Protein 1Y0G (pdb70)

Organism: Escherichia coli (strain K12) (NCBI:txid83333)

InterPro domains:
  IPR007372 Lipid/polyisoprenoid-binding, YceI-like [PF04264] (25-186)
  IPR007372 Lipid/polyisoprenoid-binding, YceI-like [SM00867] (24-188)
  IPR023480 Uncharacterised protein family UPF0312/YceI [MF_00780] (1-191)
  IPR036761 Lipid/polyisoprenoid-binding, YceI-like superfamily [G3DSA:2.40.128.110] (23-191)
  IPR036761 Lipid/polyisoprenoid-binding, YceI-like superfamily [SSF101874] (22-190)

Solvent-accessible surface area: 32054 Å² total; per-residue (Å²): 55,82,13,82,3,12,73,154,18,12,25,1,9,15,16,19,54,17,36,26,58,17,28,1,37,17,22,8,32,27,62,54,8,48,12,61,16,27,19,42,95,190,43,25,39,15,15,81,24,79,18,56,20,44,3,68,21,3,22,3,34,42,87,109,34,8,141,104,33,79,38,80,77,26,18,27,14,102,138,68,64,86,6,44,15,61,17,20,32,9,115,121,73,55,122,78,23,34,22,43,0,21,13,40,15,17,43,20,79,85,95,17,73,16,99,3,84,57,38,12,75,28,105,20,87,163,74,19,112,25,0,0,16,57,10,111,11,118,14,111,20,84,53,4,82,4,134,55,90,66,19,136,57,2,59,68,16,22,22,41,28,1,21,0,0,38,66,80,258,55,60,13,65,3,4,68,121,19,12,21,1,8,14,17,19,60,16,38,27,59,16,28,1,37,18,22,8,30,26,63,54,9,48,10,61,17,28,17,49,97,188,75,28,80,39,14,130,24,78,20,57,20,44,3,67,22,3,23,2,34,42,72,96,34,7,127,102,33,72,40,82,80,27,18,26,14,103,140,66,62,85,6,45,16,63,19,91,62,15,120,107,77,54,118,58,21,30,22,40,0,53,13,41,15,17,43,20,78,88,94,16,82,17,80,2,89,58,39,12,76,28,105,17,87,166,72,20,111,24,0,0,17,56,12,110,14,117,14,104,21,75,60,4,81,5,128,54,86,66,19,136,55,1,53,74,17,21,22,42,29,1,22,0,0,34,67,76,247,57,81,11,66,2,5,66,123,19,12,22,1,9,14,16,19,56,18,36,26,62,16,25,1,36,17,24,7,29,27,63,54,8,50,11,62,16,28,18,49,95,190,80,26,82,39,14,132,27,49,22,20,21,46,3,71,21,3,21,3,35,49,88,100,37,8,126,85,35,76,39,82,74,18,17,25,13,102,81,35,38,46,6,14,16,60,17,90,62,14,116,103,66,56,113,52,20,35,21,43,0,52,13,22,16,18,41,21,66,86,95,17,81,17,93,4,86,60,36,14,78,26,105,19,89,164,68,22,104,25,0,0,16,52,12,109,13,116,14,93,20,75,59,4,83,5,132,53,84,64,20,135,58,1,44,78,15,19,21,41,26,1,22,0,0,33,68,76,260,58,82,11,108,4,4,71,138,19,12,21,1,9,13,16,19,54,18,36,27,59,15,25,1,36,17,21,7,30,25,62,53,7,66,12,61,15,26,17,49,95,188,77,26,81,38,14,137,24,78,20,56,20,42,3,66,22,3,24,2,36,44,87,127,33,7,151,94,35,79,38,82,71,20,18,25,14,102,142,67,63,90,5,47,16,57,18,91,61,14,117,104,72,57,119,58,20,37,22,42,0,52,13,37,16,19,43,21,78,86,95,15,83,18,84,4,88,55,40,12,79,28,103,19,86,165,68,20,110,23,0,0,15,55,11,112,12,116,14,90,20,71,58,4,81,4,129,55,85,66,20,134,58,2,45,76,15,22,21,42,27,0,21,0,0,34,65,57,261

Foldseek 3Di:
DKWWWPLVVDQKWWKKWFDFQVPDIQIKTQNDKTWMWDDDPVCQFPIWIKMKGQLLSMGRPDPVVSVVCCPPLHQVCVVPRMKIWTFDGWDDDDQWIWTWTWIQTLNDTDIWIKIKHWPDWAADPVGWTKTKMWIKTKDQRVNNVNPDDRDPRGRIMIITIMTMTTDDD/DKWWWPLVVPQKWWKKWFDFQVPDIQIKTQNDKTWMWDDDPVCQFVIWIKMKGQLLSIGRPDPVVSVVCCPPLHQVCVVPRIKIWIFDGWDDDDQWIWTWTWIQTLNDTDIWIKIKHWPDWAADPVGWTKTKMWIKTKAQRVNNPNPPDRDPRGRIMIITIMTMTTDDD/DKWWWPLVVDQKWWKKWFDFQVPDIQIKTQNDKTWMWDDDPVCFFPIWIKMKGQLLSIGRPDVVVSVVCCPPLHQVCVVVRMKIWIFDGWDDDDQWIWTWTWIQGLRDTDIWIKIKHWPDWAADPVGWIKTKMWIKTKDQRVNNPNPDDRDPRGRMMIITIMTMTTDDD/DKWWWPLVVDQKWWKKWFDFQVPDIQIKTQNDKTWMWDDDPVCQFPIWIKMKGQLLSIGRPDPVVSVVCCPPLHQVCVVPRMKIWIFDGWDDDDQWIWTWTWIQTLNDTDIWIKIKHWPDWADDPVGWTKTKMWIKTKDQRVNNPNPDDRDPRGRIMIITIMTMTTDDD

Radius of gyration: 34.66 Å; Cα contacts (8 Å, |Δi|>4): 1868; chains: 4; bounding box: 58×46×108 Å

Nearest PDB structures (foldseek):
  1y0g-assembly2_D  TM=1.006E+00  e=5.743E-34  Escherichia coli
  7bwl-assembly1_A  TM=9.936E-01  e=9.362E-30  Pseudomonas aeruginosa PAO1
  1wub-assembly1_A  TM=9.005E-01  e=1.549E-16  Thermus thermophilus
  3hpe-assembly1_B  TM=8.928E-01  e=5.604E-16  Helicobacter pylori
  5ixh-assembly1_A  TM=8.988E-01  e=2.525E-12  Burkholderia cenocepacia BC7

Sequence (676 aa):
ADYKIDKEGQHAFVNFRIQHLGYSWLYGTFKDFDGTFTFDEKNPAADKVNVTINTTSVDTNHAERDKHLRSADFLNTAKYPQATFTSTSVKKDGDELDITGDLTLNGVTKPVTLEAKLIGQGDDPWGGKRAGFEAEGKIKLKDFNIKTDLGPASQEVDLIISVEGVQQKADYKIDKEGQHAFVNFRIQHLGYSWLYGTFKDFDGTFTFDEKNPAADKVNVTINTTSVDTNHAERDKHLRSADFLNTAKYPQATFTSTSVKKDGDELDITGDLTLNGVTKPVTLEAKLIGQGDDPWGGKRAGFEAEGKIKLKDFNIKTDLGPASQEVDLIISVEGVQQKADYKIDKEGQHAFVNFRIQHLGYSWLYGTFKDFDGTFTFDEKNPAADKVNVTINTTSVDTNHAERDKHLRSADFLNTAKYPQATFTSTSVKKDGDELDITGDLTLNGVTKPVTLEAKLIGQGDDPWGGKRAGFEAEGKIKLKDFNIKTDLGPASQEVDLIISVEGVQQKADYKIDKEGQHAFVNFRIQHLGYSWLYGTFKDFDGTFTFDEKNPAADKVNVTINTTSVDTNHAERDKHLRSADFLNTAKYPQATFTSTSVKKDGDELDITGDLTLNGVTKPVTLEAKLIGQGDDPWGGKRAGFEAEGKIKLKDFNIKTDLGPASQEVDLIISVEGVQQK

Structure (mmCIF, N/CA/C/O backbone):
data_1Y0G
#
_entry.id   1Y0G
#
_cell.length_a   188.170
_cell.length_b   41.930
_cell.length_c   130.250
_cell.angle_alpha   90.00
_cell.angle_beta   126.33
_cell.angle_gamma   90.00
#
_symmetry.space_group_name_H-M   'C 1 2 1'
#
loop_
_entity.id
_entity.type
_entity.pdbx_description
1 polymer 'Protein yceI'
2 non-polymer 2-[(2E,6E,10E,14E,18E,22E,26E)-3,7,11,15,19,23,27,31-OCTAMETHYLDOTRIACONTA-2,6,10,14,18,22,26,30-OCTAENYL]PHENOL
3 water water
#
loop_
_atom_site.group_PDB
_atom_site.id
_atom_site.type_symbol
_atom_site.label_atom_id
_atom_site.label_alt_id
_atom_site.label_comp_id
_atom_site.label_asym_id
_atom_site.label_entity_id
_atom_site.label_seq_id
_atom_site.pdbx_PDB_ins_code
_atom_site.Cartn_x
_atom_site.Cartn_y
_atom_site.Cartn_z
_atom_site.occupancy
_atom_site.B_iso_or_equiv
_atom_site.auth_seq_id
_atom_site.auth_comp_id
_atom_site.auth_asym_id
_atom_site.auth_atom_id
_atom_site.pdbx_PDB_model_num
ATOM 1 N N . ALA A 1 23 ? -36.593 25.043 0.068 1.00 36.09 23 ALA A N 1
ATOM 2 C CA . ALA A 1 23 ? -36.634 26.423 0.643 1.00 34.63 23 ALA A CA 1
ATOM 3 C C . ALA A 1 23 ? -35.329 26.774 1.361 1.00 33.86 23 ALA A C 1
ATOM 4 O O . ALA A 1 23 ? -34.620 25.895 1.847 1.00 35.40 23 ALA A O 1
ATOM 6 N N . ASP A 1 24 ? -35.005 28.060 1.394 1.00 32.55 24 ASP A N 1
ATOM 7 C CA . ASP A 1 24 ? -33.801 28.540 2.057 1.00 34.60 24 ASP A CA 1
ATOM 8 C C . ASP A 1 24 ? -34.107 28.908 3.504 1.00 34.62 24 ASP A C 1
ATOM 9 O O . ASP A 1 24 ? -35.154 29.485 3.794 1.00 35.70 24 ASP A O 1
ATOM 14 N N . TYR A 1 25 ? -33.198 28.566 4.412 1.00 32.45 25 TYR A N 1
ATOM 15 C CA . TYR A 1 25 ? -33.381 28.855 5.838 1.00 30.35 25 TYR A CA 1
ATOM 16 C C . TYR A 1 25 ? -32.205 29.620 6.445 1.00 29.54 25 TYR A C 1
ATOM 17 O O . TYR A 1 25 ? -31.083 29.582 5.947 1.00 28.61 25 TYR A O 1
ATOM 26 N N . LYS A 1 26 ? -32.490 30.337 7.520 1.00 32.28 26 LYS A N 1
ATOM 27 C CA . LYS A 1 26 ? -31.498 31.123 8.226 1.00 31.93 26 LYS A CA 1
ATOM 28 C C . LYS A 1 26 ? -31.503 30.553 9.635 1.00 28.94 26 LYS A C 1
ATOM 29 O O . LYS A 1 26 ? -32.555 30.521 10.285 1.00 28.41 26 LYS A O 1
ATOM 35 N N . ILE A 1 27 ? -30.355 30.038 10.077 1.00 26.05 27 ILE A N 1
ATOM 36 C CA . ILE A 1 27 ? -30.260 29.463 11.414 1.00 24.75 27 ILE A CA 1
ATOM 37 C C . ILE A 1 27 ? -30.624 30.502 12.464 1.00 22.81 27 ILE A C 1
ATOM 38 O O . ILE A 1 27 ? -30.134 31.631 12.443 1.00 21.99 27 ILE A O 1
ATOM 43 N N . ASP A 1 28 ? -31.523 30.106 13.358 1.00 20.79 28 ASP A N 1
ATOM 44 C CA . ASP A 1 28 ? -32.019 30.995 14.402 1.00 21.79 28 ASP A CA 1
ATOM 45 C C . ASP A 1 28 ? -31.025 31.349 15.502 1.00 23.04 28 ASP A C 1
ATOM 46 O O . ASP A 1 28 ? -31.085 30.815 16.611 1.00 20.32 28 ASP A O 1
ATOM 51 N N . LYS A 1 29 ? -30.125 32.268 15.182 1.00 25.32 29 LYS A N 1
ATOM 52 C CA . LYS A 1 29 ? -29.127 32.746 16.120 1.00 26.42 29 LYS A CA 1
ATOM 53 C C . LYS A 1 29 ? -29.752 33.766 17.088 1.00 28.25 29 LYS A C 1
ATOM 54 O O . LYS A 1 29 ? -29.318 33.879 18.241 1.00 28.06 29 LYS A O 1
ATOM 60 N N . GLU A 1 30 ? -30.739 34.535 16.616 1.00 27.42 30 GLU A N 1
ATOM 61 C CA . GLU A 1 30 ? -31.406 35.538 17.457 1.00 27.24 30 GLU A CA 1
ATOM 62 C C . GLU A 1 30 ? -32.029 34.940 18.722 1.00 24.57 30 GLU A C 1
ATOM 63 O O . GLU A 1 30 ? -31.884 35.498 19.814 1.00 23.22 30 GLU A O 1
ATOM 69 N N . GLY A 1 31 ? -32.818 33.879 18.554 1.00 24.07 31 GLY A N 1
ATOM 70 C CA . GLY A 1 31 ? -33.461 33.234 19.695 1.00 23.73 31 GLY A CA 1
ATOM 71 C C . GLY A 1 31 ? -32.642 32.052 20.166 1.00 21.89 31 GLY A C 1
ATOM 72 O O . GLY A 1 31 ? -33.015 31.328 21.087 1.00 23.47 31 GLY A O 1
ATOM 73 N N . GLN A 1 32 ? -31.512 31.863 19.490 1.00 23.31 32 GLN A N 1
ATOM 74 C CA . GLN A 1 32 ? -30.565 30.789 19.754 1.00 21.94 32 GLN A CA 1
ATOM 75 C C . GLN A 1 32 ? -31.227 29.428 19.882 1.00 23.11 32 GLN A C 1
ATOM 76 O O . GLN A 1 32 ? -31.200 28.793 20.938 1.00 21.34 32 GLN A O 1
ATOM 82 N N . HIS A 1 33 ? -31.901 29.031 18.812 1.00 21.95 33 HIS A N 1
ATOM 83 C CA . HIS A 1 33 ? -32.552 27.734 18.748 1.00 20.27 33 HIS A CA 1
ATOM 84 C C . HIS A 1 33 ? -31.665 26.951 17.795 1.00 19.88 33 HIS A C 1
ATOM 85 O O . HIS A 1 33 ? -32.075 26.568 16.694 1.00 18.56 33 HIS A O 1
ATOM 92 N N . ALA A 1 34 ? -30.398 26.856 18.203 1.00 16.18 34 ALA A N 1
ATOM 93 C CA . ALA A 1 34 ? -29.327 26.174 17.471 1.00 18.59 34 ALA A CA 1
ATOM 94 C C . ALA A 1 34 ? -28.193 25.894 18.463 1.00 21.85 34 ALA A C 1
ATOM 95 O O . ALA A 1 34 ? -27.864 26.746 19.287 1.00 21.15 34 ALA A O 1
ATOM 97 N N . PHE A 1 35 ? -27.623 24.694 18.400 1.00 19.47 35 PHE A N 1
ATOM 98 C CA . PHE A 1 35 ? -26.558 24.312 19.314 1.00 20.30 35 PHE A CA 1
ATOM 99 C C . PHE A 1 35 ? -25.504 23.447 18.636 1.00 20.33 35 PHE A C 1
ATOM 100 O O . PHE A 1 35 ? -25.843 22.502 17.916 1.00 18.99 35 PHE A O 1
ATOM 108 N N . VAL A 1 36 ? -24.240 23.835 18.775 1.00 16.24 36 VAL A N 1
ATOM 109 C CA . VAL A 1 36 ? -23.138 23.047 18.255 1.00 20.11 36 VAL A CA 1
ATOM 110 C C . VAL A 1 36 ? -22.416 22.529 19.500 1.00 21.73 36 VAL A C 1
ATOM 111 O O . VAL A 1 36 ? -21.522 23.184 20.035 1.00 21.66 36 VAL A O 1
ATOM 115 N N . ASN A 1 37 ? -22.833 21.356 19.969 1.00 21.47 37 ASN A N 1
ATOM 116 C CA . ASN A 1 37 ? -22.248 20.752 21.162 1.00 19.49 37 ASN A CA 1
ATOM 117 C C . ASN A 1 37 ? -21.244 19.679 20.795 1.00 22.96 37 ASN A C 1
ATOM 118 O O . ASN A 1 37 ? -21.146 19.281 19.630 1.00 24.91 37 ASN A O 1
ATOM 123 N N . PHE A 1 38 ? -20.510 19.209 21.795 1.00 21.30 38 PHE A N 1
ATOM 124 C CA . PHE A 1 38 ? -19.519 18.160 21.607 1.00 22.78 38 PHE A CA 1
ATOM 125 C C . PHE A 1 38 ? -19.150 17.505 22.938 1.00 23.97 38 PHE A C 1
ATOM 126 O O . PHE A 1 38 ? -19.359 18.072 24.012 1.00 24.62 38 PHE A O 1
ATOM 134 N N . ARG A 1 39 ? -18.619 16.293 22.863 1.00 25.46 39 ARG A N 1
ATOM 135 C CA . ARG A 1 39 ? -18.160 15.583 24.046 1.00 24.40 39 ARG A CA 1
ATOM 136 C C . ARG A 1 39 ? -16.982 14.702 23.663 1.00 23.80 39 ARG A C 1
ATOM 137 O O . ARG A 1 39 ? -16.838 14.295 22.515 1.00 22.94 39 ARG A O 1
ATOM 145 N N . ILE A 1 40 ? -16.101 14.479 24.623 1.00 25.22 40 ILE A N 1
ATOM 146 C CA . ILE A 1 40 ? -14.919 13.650 24.439 1.00 24.61 40 ILE A CA 1
ATOM 147 C C . ILE A 1 40 ? -14.641 13.107 25.833 1.00 25.23 40 ILE A C 1
ATOM 148 O O . ILE A 1 40 ? -15.002 13.744 26.831 1.00 24.47 40 ILE A O 1
ATOM 153 N N . GLN A 1 41 ? -14.086 11.905 25.913 1.00 25.60 41 GLN A N 1
ATOM 154 C CA . GLN A 1 41 ? -13.799 11.315 27.220 1.00 27.22 41 GLN A CA 1
ATOM 155 C C . GLN A 1 41 ? -12.605 11.924 27.942 1.00 24.89 41 GLN A C 1
ATOM 156 O O . GLN A 1 41 ? -11.727 12.524 27.333 1.00 22.37 41 GLN A O 1
ATOM 162 N N . HIS A 1 42 ? -12.667 11.875 29.264 1.00 24.87 42 HIS A N 1
ATOM 163 C CA . HIS A 1 42 ? -11.604 12.386 30.104 1.00 24.19 42 HIS A CA 1
ATOM 164 C C . HIS A 1 42 ? -10.969 11.177 30.766 1.00 25.07 42 HIS A C 1
ATOM 165 O O . HIS A 1 42 ? -11.579 10.550 31.639 1.00 24.27 42 HIS A O 1
ATOM 172 N N . LEU A 1 43 ? -9.742 10.860 30.349 1.00 27.49 43 LEU A N 1
ATOM 173 C CA . LEU A 1 43 ? -8.986 9.729 30.882 1.00 29.23 43 LEU A CA 1
ATOM 174 C C . LEU A 1 43 ? -9.741 8.411 30.707 1.00 27.76 43 LEU A C 1
ATOM 175 O O . LEU A 1 43 ? -9.455 7.444 31.396 1.00 31.68 43 LEU A O 1
ATOM 180 N N . GLY A 1 44 ? -10.706 8.369 29.789 1.00 26.81 44 GLY A N 1
ATOM 181 C CA . GLY A 1 44 ? -11.490 7.156 29.600 1.00 24.70 44 GLY A CA 1
ATOM 182 C C . GLY A 1 44 ? -12.379 6.863 30.804 1.00 23.06 44 GLY A C 1
ATOM 183 O O . GLY A 1 44 ? -12.955 5.782 30.925 1.00 24.58 44 GLY A O 1
ATOM 184 N N . TYR A 1 45 ? -12.512 7.851 31.690 1.00 20.27 45 TYR A N 1
ATOM 185 C CA . TYR A 1 45 ? -13.312 7.726 32.906 1.00 20.43 45 TYR A CA 1
ATOM 186 C C . TYR A 1 45 ? -14.699 8.362 32.825 1.00 21.95 45 TYR A C 1
ATOM 187 O O . TYR A 1 45 ? -15.651 7.861 33.421 1.00 22.54 45 TYR A O 1
ATOM 196 N N . SER A 1 46 ? -14.805 9.487 32.127 1.00 18.59 46 SER A N 1
ATOM 197 C CA . SER A 1 46 ? -16.082 10.178 31.996 1.00 21.33 46 SER A CA 1
ATOM 198 C C . SER A 1 46 ? -16.178 10.944 30.681 1.00 21.59 46 SER A C 1
ATOM 199 O O . SER A 1 46 ? -15.248 10.916 29.861 1.00 23.49 46 SER A O 1
ATOM 202 N N . TRP A 1 47 ? -17.353 11.513 30.430 1.00 23.19 47 TRP A N 1
ATOM 203 C CA . TRP A 1 47 ? -17.582 12.302 29.233 1.00 22.59 47 TRP A CA 1
ATOM 204 C C . TRP A 1 47 ? -17.416 13.750 29.600 1.00 21.09 47 TRP A C 1
ATOM 205 O O . TRP A 1 47 ? -17.956 14.207 30.611 1.00 18.85 47 TRP A O 1
ATOM 216 N N . LEU A 1 48 ? -16.684 14.468 28.760 1.00 22.10 48 LEU A N 1
ATOM 217 C CA . LEU A 1 48 ? -16.456 15.883 28.971 1.00 22.69 48 LEU A CA 1
ATOM 218 C C . LEU A 1 48 ? -17.253 16.578 27.884 1.00 19.17 48 LEU A C 1
ATOM 219 O O . LEU A 1 48 ? -17.011 16.352 26.710 1.00 21.12 48 LEU A O 1
ATOM 224 N N . TYR A 1 49 ? -18.247 17.366 28.289 1.00 20.83 49 TYR A N 1
ATOM 225 C CA . TYR A 1 49 ? -19.111 18.108 27.368 1.00 21.58 49 TYR A CA 1
ATOM 226 C C . TYR A 1 49 ? -18.679 19.537 27.173 1.00 23.37 49 TYR A C 1
ATOM 227 O O . TYR A 1 49 ? -18.119 20.167 28.076 1.00 23.13 49 TYR A O 1
ATOM 236 N N . GLY A 1 50 ? -18.939 20.048 25.983 1.00 22.73 50 GLY A N 1
ATOM 237 C CA . GLY A 1 50 ? -18.606 21.429 25.694 1.00 23.46 50 GLY A CA 1
ATOM 238 C C . GLY A 1 50 ? -19.534 21.995 24.641 1.00 22.80 50 GLY A C 1
ATOM 239 O O . GLY A 1 50 ? -20.310 21.259 24.032 1.00 21.02 50 GLY A O 1
ATOM 240 N N . THR A 1 51 ? -19.407 23.288 24.373 1.00 23.34 51 THR A N 1
ATOM 241 C CA . THR A 1 51 ? -20.247 23.913 23.371 1.00 20.77 51 THR A CA 1
ATOM 242 C C . THR A 1 51 ? -19.591 25.159 22.783 1.00 20.76 51 THR A C 1
ATOM 243 O O . THR A 1 51 ? -18.674 25.714 23.378 1.00 21.20 51 THR A O 1
ATOM 247 N N . PHE A 1 52 ? -19.969 25.500 21.553 1.00 18.72 52 PHE A N 1
ATOM 248 C CA . PHE A 1 52 ? -19.475 26.695 20.874 1.00 20.13 52 PHE A CA 1
ATOM 249 C C . PHE A 1 52 ? -20.615 27.707 20.820 1.00 20.37 52 PHE A C 1
ATOM 250 O O . PHE A 1 52 ? -21.425 27.686 19.905 1.00 22.85 52 PHE A O 1
ATOM 258 N N . LYS A 1 53 ? -20.610 28.634 21.768 1.00 20.50 53 LYS A N 1
ATOM 259 C CA . LYS A 1 53 ? -21.641 29.653 21.904 1.00 22.54 53 LYS A CA 1
ATOM 260 C C . LYS A 1 53 ? -21.876 30.675 20.795 1.00 21.57 53 LYS A C 1
ATOM 261 O O . LYS A 1 53 ? -22.921 31.301 20.759 1.00 20.76 53 LYS A O 1
ATOM 267 N N . ASP A 1 54 ? -20.893 30.885 19.926 1.00 26.37 54 ASP A N 1
ATOM 268 C CA . ASP A 1 54 ? -21.010 31.900 18.879 1.00 26.63 54 ASP A CA 1
ATOM 269 C C . ASP A 1 54 ? -20.821 31.366 17.458 1.00 27.57 54 ASP A C 1
ATOM 270 O O . ASP A 1 54 ? -19.700 31.162 17.007 1.00 31.11 54 ASP A O 1
ATOM 275 N N . PHE A 1 55 ? -21.930 31.085 16.781 1.00 27.02 55 PHE A N 1
ATOM 276 C CA . PHE A 1 55 ? -21.906 30.606 15.395 1.00 26.48 55 PHE A CA 1
ATOM 277 C C . PHE A 1 55 ? -23.109 31.135 14.608 1.00 26.69 55 PHE A C 1
ATOM 278 O O . PHE A 1 55 ? -24.015 31.742 15.169 1.00 25.26 55 PHE A O 1
ATOM 286 N N . ASP A 1 56 ? -23.102 30.926 13.301 1.00 27.29 56 ASP A N 1
ATOM 287 C CA . ASP A 1 56 ? -24.181 31.395 12.454 1.00 28.80 56 ASP A CA 1
ATOM 288 C C . ASP A 1 56 ? -24.195 30.519 11.222 1.00 29.44 56 ASP A C 1
ATOM 289 O O . ASP A 1 56 ? -23.361 29.622 11.086 1.00 29.69 56 ASP A O 1
ATOM 294 N N . GLY A 1 57 ? -25.183 30.727 10.362 1.00 29.50 57 GLY A N 1
ATOM 295 C CA . GLY A 1 57 ? -25.265 29.931 9.157 1.00 31.03 57 GLY A CA 1
ATOM 296 C C . GLY A 1 57 ? -26.614 29.887 8.468 1.00 33.05 57 GLY A C 1
ATOM 297 O O . GLY A 1 57 ? -27.622 30.399 8.976 1.00 34.23 57 GLY A O 1
ATOM 298 N N . THR A 1 58 ? -26.635 29.178 7.344 1.00 32.58 58 THR A N 1
ATOM 299 C CA . THR A 1 58 ? -27.811 29.024 6.507 1.00 31.59 58 THR A CA 1
ATOM 300 C C . THR A 1 58 ? -27.915 27.595 5.976 1.00 33.90 58 THR A C 1
ATOM 301 O O . THR A 1 58 ? -27.001 26.791 6.170 1.00 30.71 58 THR A O 1
ATOM 305 N N . PHE A 1 59 ? -29.083 27.235 5.446 1.00 34.90 59 PHE A N 1
ATOM 306 C CA . PHE A 1 59 ? -29.268 25.904 4.866 1.00 35.47 59 PHE A CA 1
ATOM 307 C C . PHE A 1 59 ? -30.501 25.782 3.981 1.00 37.30 59 PHE A C 1
ATOM 308 O O . PHE A 1 59 ? -31.565 26.316 4.296 1.00 39.94 59 PHE A O 1
ATOM 316 N N . THR A 1 60 ? -30.352 25.085 2.863 1.00 35.74 60 THR A N 1
ATOM 317 C CA . THR A 1 60 ? -31.467 24.873 1.959 1.00 33.44 60 THR A CA 1
ATOM 318 C C . THR A 1 60 ? -32.033 23.485 2.247 1.00 35.33 60 THR A C 1
ATOM 319 O O . THR A 1 60 ? -31.289 22.502 2.374 1.00 35.21 60 THR A O 1
ATOM 323 N N . PHE A 1 61 ? -33.344 23.421 2.438 1.00 34.38 61 PHE A N 1
ATOM 324 C CA . PHE A 1 61 ? -34.017 22.166 2.705 1.00 37.52 61 PHE A CA 1
ATOM 325 C C . PHE A 1 61 ? -35.165 21.959 1.716 1.00 42.43 61 PHE A C 1
ATOM 326 O O . PHE A 1 61 ? -36.050 22.784 1.583 1.00 43.06 61 PHE A O 1
ATOM 334 N N . ASP A 1 62 ? -35.103 20.865 0.975 1.00 47.52 62 ASP A N 1
ATOM 335 C CA . ASP A 1 62 ? -36.147 20.541 0.021 1.00 53.04 62 ASP A CA 1
ATOM 336 C C . ASP A 1 62 ? -36.391 19.054 0.268 1.00 55.61 62 ASP A C 1
ATOM 337 O O . ASP A 1 62 ? -35.597 18.213 -0.165 1.00 54.71 62 ASP A O 1
ATOM 342 N N . GLU A 1 63 ? -37.496 18.761 0.932 1.00 59.04 63 GLU A N 1
ATOM 343 C CA . GLU A 1 63 ? -37.908 17.411 1.327 1.00 62.03 63 GLU A CA 1
ATOM 344 C C . GLU A 1 63 ? -38.073 16.403 0.173 1.00 63.99 63 GLU A C 1
ATOM 345 O O . GLU A 1 63 ? -37.916 15.195 0.358 1.00 63.18 63 GLU A O 1
ATOM 351 N N . LYS A 1 64 ? -38.407 16.908 -1.008 1.00 65.75 64 LYS A N 1
ATOM 352 C CA . LYS A 1 64 ? -38.599 16.070 -2.181 1.00 67.68 64 LYS A CA 1
ATOM 353 C C . LYS A 1 64 ? -37.298 15.838 -2.954 1.00 67.05 64 LYS A C 1
ATOM 354 O O . LYS A 1 64 ? -37.080 14.751 -3.485 1.00 67.87 64 LYS A O 1
ATOM 360 N N . ASN A 1 65 ? -36.461 16.871 -3.000 1.00 66.44 65 ASN A N 1
ATOM 361 C CA . ASN A 1 65 ? -35.191 16.850 -3.726 1.00 65.03 65 ASN A CA 1
ATOM 362 C C . ASN A 1 65 ? -34.011 17.057 -2.760 1.00 63.85 65 ASN A C 1
ATOM 363 O O . ASN A 1 65 ? -33.392 18.126 -2.743 1.00 62.66 65 ASN A O 1
ATOM 368 N N . PRO A 1 66 ? -33.690 16.030 -1.952 1.00 63.81 66 PRO A N 1
ATOM 369 C CA . PRO A 1 66 ? -32.589 16.108 -0.976 1.00 65.85 66 PRO A CA 1
ATOM 370 C C . PRO A 1 66 ? -31.213 16.402 -1.570 1.00 66.30 66 PRO A C 1
ATOM 371 O O . PRO A 1 66 ? -30.290 16.810 -0.856 1.00 66.80 66 PRO A O 1
ATOM 375 N N . ALA A 1 67 ? -31.086 16.197 -2.878 1.00 65.13 67 ALA A N 1
ATOM 376 C CA . ALA A 1 67 ? -29.837 16.432 -3.582 1.00 63.50 67 ALA A CA 1
ATOM 377 C C . ALA A 1 67 ? -29.571 17.928 -3.782 1.00 61.94 67 ALA A C 1
ATOM 378 O O . ALA A 1 67 ? -28.463 18.328 -4.140 1.00 63.74 67 ALA A O 1
ATOM 380 N N . ALA A 1 68 ? -30.591 18.753 -3.567 1.00 57.99 68 ALA A N 1
ATOM 381 C CA . ALA A 1 68 ? -30.431 20.197 -3.730 1.00 55.06 68 ALA A CA 1
ATOM 382 C C . ALA A 1 68 ? -30.143 20.901 -2.401 1.00 52.36 68 ALA A C 1
ATOM 383 O O . ALA A 1 68 ? -29.948 22.121 -2.363 1.00 50.66 68 ALA A O 1
ATOM 385 N N . ASP A 1 69 ? -30.142 20.133 -1.314 1.00 48.95 69 ASP A N 1
ATOM 386 C CA . ASP A 1 69 ? -29.889 20.661 0.024 1.00 45.87 69 ASP A CA 1
ATOM 387 C C . ASP A 1 69 ? -28.471 21.219 0.165 1.00 46.61 69 ASP A C 1
ATOM 388 O O . ASP A 1 69 ? -27.525 20.697 -0.424 1.00 48.32 69 ASP A O 1
ATOM 393 N N . LYS A 1 70 ? -28.337 22.270 0.966 1.00 45.20 70 LYS A N 1
ATOM 394 C CA . LYS A 1 70 ? -27.049 22.919 1.225 1.00 44.71 70 LYS A CA 1
ATOM 395 C C . LYS A 1 70 ? -26.948 23.225 2.716 1.00 43.33 70 LYS A C 1
ATOM 396 O O . LYS A 1 70 ? -27.918 23.047 3.458 1.00 44.87 70 LYS A O 1
ATOM 402 N N . VAL A 1 71 ? -25.770 23.669 3.144 1.00 39.68 71 VAL A N 1
ATOM 403 C CA . VAL A 1 71 ? -25.506 24.075 4.527 1.00 37.12 71 VAL A CA 1
ATOM 404 C C . VAL A 1 71 ? -24.153 24.782 4.582 1.00 36.06 71 VAL A C 1
ATOM 405 O O . VAL A 1 71 ? -23.176 24.313 3.995 1.00 35.35 71 VAL A O 1
ATOM 409 N N . ASN A 1 72 ? -24.106 25.916 5.277 1.00 36.58 72 ASN A N 1
ATOM 410 C CA . ASN A 1 72 ? -22.887 26.719 5.408 1.00 38.48 72 ASN A CA 1
ATOM 411 C C . ASN A 1 72 ? -22.895 27.400 6.775 1.00 37.18 72 ASN A C 1
ATOM 412 O O . ASN A 1 72 ? -23.742 28.248 7.040 1.00 37.62 72 ASN A O 1
ATOM 417 N N . VAL A 1 73 ? -22.022 26.955 7.679 1.00 34.39 73 VAL A N 1
ATOM 418 C CA . VAL A 1 73 ? -21.955 27.556 9.011 1.00 31.36 73 VAL A CA 1
ATOM 419 C C . VAL A 1 73 ? -20.569 28.126 9.319 1.00 29.21 73 VAL A C 1
ATOM 420 O O . VAL A 1 73 ? -19.558 27.677 8.780 1.00 29.41 73 VAL A O 1
ATOM 424 N N . THR A 1 74 ? -20.548 29.109 10.208 1.00 28.03 74 THR A N 1
ATOM 425 C CA . THR A 1 74 ? -19.317 29.752 10.648 1.00 30.07 74 THR A CA 1
ATOM 426 C C . THR A 1 74 ? -19.317 29.705 12.170 1.00 27.78 74 THR A C 1
ATOM 427 O O . THR A 1 74 ? -20.338 29.936 12.802 1.00 29.52 74 THR A O 1
ATOM 431 N N . ILE A 1 75 ? -18.190 29.323 12.752 1.00 26.65 75 ILE A N 1
ATOM 432 C CA . ILE A 1 75 ? -18.076 29.218 14.193 1.00 24.94 75 ILE A CA 1
ATOM 433 C C . ILE A 1 75 ? -16.863 29.987 14.680 1.00 25.53 75 ILE A C 1
ATOM 434 O O . ILE A 1 75 ? -15.780 29.876 14.110 1.00 24.76 75 ILE A O 1
ATOM 439 N N . ASN A 1 76 ? -17.071 30.826 15.684 1.00 25.32 76 ASN A N 1
ATOM 440 C CA . ASN A 1 76 ? -15.986 31.580 16.282 1.00 24.37 76 ASN A CA 1
ATOM 441 C C . ASN A 1 76 ? -15.508 30.641 17.389 1.00 23.87 76 ASN A C 1
ATOM 442 O O . ASN A 1 76 ? -16.158 30.505 18.411 1.00 23.82 76 ASN A O 1
ATOM 447 N N . THR A 1 77 ? -14.434 29.904 17.124 1.00 22.09 77 THR A N 1
ATOM 448 C CA . THR A 1 77 ? -13.896 28.930 18.075 1.00 25.94 77 THR A CA 1
ATOM 449 C C . THR A 1 77 ? -13.516 29.471 19.443 1.00 25.61 77 THR A C 1
ATOM 450 O O . THR A 1 77 ? -13.363 28.711 20.395 1.00 28.68 77 THR A O 1
ATOM 454 N N . THR A 1 78 ? -13.291 30.771 19.527 1.00 27.39 78 THR A N 1
ATOM 455 C CA . THR A 1 78 ? -12.938 31.379 20.793 1.00 27.61 78 THR A CA 1
ATOM 456 C C . THR A 1 78 ? -14.102 31.298 21.798 1.00 30.46 78 THR A C 1
ATOM 457 O O . THR A 1 78 ? -13.877 31.308 23.009 1.00 28.78 78 THR A O 1
ATOM 461 N N . SER A 1 79 ? -15.319 31.087 21.284 1.00 28.67 79 SER A N 1
ATOM 462 C CA . SER A 1 79 ? -16.528 30.983 22.117 1.00 26.48 79 SER A CA 1
ATOM 463 C C . SER A 1 79 ? -16.751 29.590 22.728 1.00 25.32 79 SER A C 1
ATOM 464 O O . SER A 1 79 ? -17.851 29.278 23.202 1.00 21.70 79 SER A O 1
ATOM 467 N N . VAL A 1 80 ? -15.723 28.739 22.669 1.00 24.84 80 VAL A N 1
ATOM 468 C CA . VAL A 1 80 ? -15.789 27.394 23.239 1.00 22.77 80 VAL A CA 1
ATOM 469 C C . VAL A 1 80 ? -16.109 27.502 24.732 1.00 24.17 80 VAL A C 1
ATOM 470 O O . VAL A 1 80 ? -15.576 28.372 25.416 1.00 23.32 80 VAL A O 1
ATOM 474 N N . ASP A 1 81 ? -16.907 26.572 25.250 1.00 24.37 81 ASP A N 1
ATOM 475 C CA . ASP A 1 81 ? -17.280 26.598 26.657 1.00 25.14 81 ASP A CA 1
ATOM 476 C C . ASP A 1 8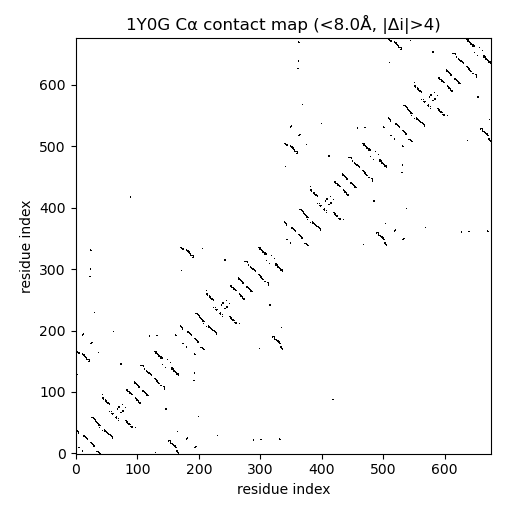1 ? -17.518 25.183 27.188 1.00 26.61 81 ASP A C 1
ATOM 477 O O . ASP A 1 81 ? -18.371 24.456 26.677 1.00 26.31 81 ASP A O 1
ATOM 482 N N . THR A 1 82 ? -16.711 24.782 28.171 1.00 24.88 82 THR A N 1
ATOM 483 C CA . THR A 1 82 ? -16.842 23.475 28.820 1.00 23.50 82 THR A CA 1
ATOM 484 C C . THR A 1 82 ? -17.086 23.690 30.315 1.00 23.68 82 THR A C 1
ATOM 485 O O . THR A 1 82 ? -16.963 22.773 31.121 1.00 23.83 82 THR A O 1
ATOM 489 N N . ASN A 1 83 ? -17.462 24.914 30.664 1.00 20.19 83 ASN A N 1
ATOM 490 C CA . ASN A 1 83 ? -17.747 25.304 32.042 1.00 21.89 83 ASN A CA 1
ATOM 491 C C . ASN A 1 83 ? -16.547 25.241 33.007 1.00 23.11 83 ASN A C 1
ATOM 492 O O . ASN A 1 83 ? -16.668 24.838 34.168 1.00 22.94 83 ASN A O 1
ATOM 497 N N . HIS A 1 84 ? -15.378 25.617 32.505 1.00 23.96 84 HIS A N 1
ATOM 498 C CA . HIS A 1 84 ? -14.166 25.649 33.317 1.00 24.91 84 HIS A CA 1
ATOM 499 C C . HIS A 1 84 ? -13.199 26.621 32.670 1.00 20.99 84 HIS A C 1
ATOM 500 O O . HIS A 1 84 ? -12.546 26.284 31.675 1.00 21.66 84 HIS A O 1
ATOM 507 N N . ALA A 1 85 ? -13.091 27.804 33.268 1.00 22.67 85 ALA A N 1
ATOM 508 C CA . ALA A 1 85 ? -12.244 28.884 32.766 1.00 26.09 85 ALA A CA 1
ATOM 509 C C . ALA A 1 85 ? -10.842 28.446 32.339 1.00 27.82 85 ALA A C 1
ATOM 510 O O . ALA A 1 85 ? -10.393 28.750 31.230 1.00 28.75 85 ALA A O 1
ATOM 512 N N . GLU A 1 86 ? -10.160 27.719 33.217 1.00 30.84 86 GLU A N 1
ATOM 513 C CA . GLU A 1 86 ? -8.809 27.243 32.943 1.00 32.02 86 GLU A CA 1
ATOM 514 C C . GLU A 1 86 ? -8.738 26.339 31.721 1.00 27.37 86 GLU A C 1
ATOM 515 O O . GLU A 1 86 ? -7.911 26.552 30.826 1.00 25.17 86 GLU A O 1
ATOM 521 N N . ARG A 1 87 ? -9.547 25.282 31.740 1.00 24.69 87 ARG A N 1
ATOM 522 C CA . ARG A 1 87 ? -9.596 24.329 30.639 1.00 24.85 87 ARG A CA 1
ATOM 523 C C . ARG A 1 87 ? -9.909 25.000 29.307 1.00 22.25 87 ARG A C 1
ATOM 524 O O . ARG A 1 87 ? -9.344 24.632 28.283 1.00 21.78 87 ARG A O 1
ATOM 532 N N . ASP A 1 88 ? -10.823 25.964 29.325 1.00 23.55 88 ASP A N 1
ATOM 533 C CA . ASP A 1 88 ? -11.210 26.671 28.109 1.00 25.51 88 ASP A CA 1
ATOM 534 C C . ASP A 1 88 ? -10.102 27.568 27.587 1.00 26.16 88 ASP A C 1
ATOM 535 O O . ASP A 1 88 ? -9.949 27.716 26.369 1.00 26.91 88 ASP A O 1
ATOM 540 N N . LYS A 1 89 ? -9.344 28.166 28.503 1.00 26.72 89 LYS A N 1
ATOM 541 C CA . LYS A 1 89 ? -8.218 29.017 28.131 1.00 27.51 89 LYS A CA 1
ATOM 542 C C . LYS A 1 89 ? -7.212 28.109 27.417 1.00 27.36 89 LYS A C 1
ATOM 543 O O . LYS A 1 89 ? -6.509 28.529 26.489 1.00 27.93 89 LYS A O 1
ATOM 549 N N . HIS A 1 90 ? -7.161 26.858 27.864 1.00 26.92 90 HIS A N 1
ATOM 550 C CA . HIS A 1 90 ? -6.285 25.851 27.290 1.00 30.05 90 HIS A CA 1
ATOM 551 C C . HIS A 1 90 ? -6.794 25.347 25.955 1.00 29.19 90 HIS A C 1
ATOM 552 O O . HIS A 1 90 ? -6.013 24.905 25.121 1.00 29.50 90 HIS A O 1
ATOM 559 N N . LEU A 1 91 ? -8.112 25.326 25.788 1.00 26.76 91 LEU A N 1
ATOM 560 C CA . LEU A 1 91 ? -8.681 24.870 24.532 1.00 28.34 91 LEU A CA 1
ATOM 561 C C . LEU A 1 91 ? -8.449 25.899 23.443 1.00 26.58 91 LEU A C 1
ATOM 562 O O . LEU A 1 91 ? -8.370 25.550 22.273 1.00 29.67 91 LEU A O 1
ATOM 567 N N . ARG A 1 92 ? -8.365 27.168 23.825 1.00 25.60 92 ARG A N 1
ATOM 568 C CA . ARG A 1 92 ? -8.119 28.235 22.859 1.00 29.34 92 ARG A CA 1
ATOM 569 C C . ARG A 1 92 ? -6.641 28.318 22.483 1.00 29.84 92 ARG A C 1
ATOM 570 O O . ARG A 1 92 ? -6.297 28.859 21.431 1.00 31.35 92 ARG A O 1
ATOM 578 N N . SER A 1 93 ? -5.781 27.819 23.369 1.00 30.65 93 SER A N 1
ATOM 579 C CA . SER A 1 93 ? -4.335 27.851 23.162 1.00 32.12 93 SER A CA 1
ATOM 580 C C . SER A 1 93 ? -3.847 27.090 21.933 1.00 32.73 93 SER A C 1
ATOM 581 O O . SER A 1 93 ? -4.602 26.329 21.299 1.00 30.83 93 SER A O 1
ATOM 584 N N . ALA A 1 94 ? -2.581 27.327 21.593 1.00 30.96 94 ALA A N 1
ATOM 585 C CA . ALA A 1 94 ? -1.949 26.699 20.448 1.00 31.61 94 ALA A CA 1
ATOM 586 C C . ALA A 1 94 ? -1.967 25.183 20.582 1.00 30.39 94 ALA A C 1
ATOM 587 O O . ALA A 1 94 ? -1.913 24.472 19.590 1.00 29.09 94 ALA A O 1
ATOM 589 N N . ASP A 1 95 ? -2.073 24.693 21.814 1.00 31.69 95 ASP A N 1
ATOM 590 C CA . ASP A 1 95 ? -2.107 23.255 22.062 1.00 32.93 95 ASP A CA 1
ATOM 591 C C . ASP A 1 95 ? -3.383 22.581 21.548 1.00 33.07 95 ASP A C 1
ATOM 592 O O . ASP A 1 95 ? -3.429 21.360 21.424 1.00 34.55 95 ASP A O 1
ATOM 597 N N . PHE A 1 96 ? -4.439 23.358 21.309 1.00 30.09 96 PHE A N 1
ATOM 598 C CA . PHE A 1 96 ? -5.695 22.786 20.831 1.00 28.89 96 PHE A CA 1
ATOM 599 C C . PHE A 1 96 ? -6.358 23.486 19.648 1.00 27.61 96 PHE A C 1
ATOM 600 O O . PHE A 1 96 ? -6.059 23.178 18.497 1.00 29.32 96 PHE A O 1
ATOM 608 N N . LEU A 1 97 ? -7.309 24.371 19.928 1.00 25.39 97 LEU A N 1
ATOM 609 C CA . LEU A 1 97 ? -8.025 25.086 18.870 1.00 26.81 97 LEU A CA 1
ATOM 610 C C . LEU A 1 97 ? -7.195 26.188 18.216 1.00 28.39 97 LEU A C 1
ATOM 611 O O . LEU A 1 97 ? -7.377 26.464 17.034 1.00 29.31 97 LEU A O 1
ATOM 616 N N . ASN A 1 98 ? -6.265 26.778 18.973 1.00 30.07 98 ASN A N 1
ATOM 617 C CA . ASN A 1 98 ? -5.386 27.850 18.475 1.00 31.30 98 ASN A CA 1
ATOM 618 C C . ASN A 1 98 ? -6.208 29.006 17.877 1.00 31.39 98 ASN A C 1
ATOM 619 O O . ASN A 1 98 ? -5.941 29.475 16.768 1.00 33.70 98 ASN A O 1
ATOM 624 N N . THR A 1 99 ? -7.153 29.508 18.671 1.00 32.37 99 THR A N 1
ATOM 625 C CA . THR A 1 99 ? -8.067 30.578 18.261 1.00 33.61 99 THR A CA 1
ATOM 626 C C . THR A 1 99 ? -7.447 31.912 17.883 1.00 35.22 99 THR A C 1
ATOM 627 O O . THR A 1 99 ? -8.047 32.696 17.139 1.00 39.38 99 THR A O 1
ATOM 631 N N . ALA A 1 100 ? -6.278 32.207 18.435 1.00 35.24 100 ALA A N 1
ATOM 632 C CA . ALA A 1 100 ? -5.611 33.466 18.134 1.00 36.93 100 ALA A CA 1
ATOM 633 C C . ALA A 1 100 ? -5.195 33.488 16.671 1.00 35.65 100 ALA A C 1
ATOM 634 O O . ALA A 1 100 ? -5.305 34.513 16.008 1.00 36.92 100 ALA A O 1
ATOM 636 N N . LYS A 1 101 ? -4.723 32.347 16.182 1.00 36.91 101 LYS A N 1
ATOM 637 C CA . LYS A 1 101 ? -4.291 32.202 14.800 1.00 38.53 101 LYS A CA 1
ATOM 638 C C . LYS A 1 101 ? -5.490 31.947 13.897 1.00 37.76 101 LYS A C 1
ATOM 639 O O . LYS A 1 101 ? -5.602 32.525 12.817 1.00 37.85 101 LYS A O 1
ATOM 645 N N . TYR A 1 102 ? -6.351 31.031 14.326 1.00 35.65 102 TYR A N 1
ATOM 646 C CA . TYR A 1 102 ? -7.575 30.668 13.604 1.00 35.75 102 TYR A CA 1
ATOM 647 C C . TYR A 1 102 ? -8.781 30.972 14.492 1.00 35.70 102 TYR A C 1
ATOM 648 O O . TYR A 1 102 ? -9.165 30.168 15.329 1.00 36.62 102 TYR A O 1
ATOM 657 N N . PRO A 1 103 ? -9.337 32.181 14.374 1.00 35.31 103 PRO A N 1
ATOM 658 C CA . PRO A 1 103 ? -10.494 32.519 15.204 1.00 33.96 103 PRO A CA 1
ATOM 659 C C . PRO A 1 103 ? -11.803 31.847 14.749 1.00 31.57 103 PRO A C 1
ATOM 660 O O . PRO A 1 103 ? -12.816 31.958 15.439 1.00 32.85 103 PRO A O 1
ATOM 664 N N . GLN A 1 104 ? -11.771 31.159 13.605 1.00 30.08 104 GLN A N 1
ATOM 665 C CA . GLN A 1 104 ? -12.961 30.519 13.078 1.00 31.73 104 GLN A CA 1
ATOM 666 C C . GLN A 1 104 ? -12.836 29.145 12.448 1.00 30.54 104 GLN A C 1
ATOM 667 O O . GLN A 1 104 ? -11.912 28.870 11.686 1.00 31.50 104 GLN A O 1
ATOM 673 N N . ALA A 1 105 ? -13.881 28.353 12.681 1.00 27.07 105 ALA A N 1
ATOM 674 C CA . ALA A 1 105 ? -14.032 27.017 12.118 1.00 26.41 105 ALA A CA 1
ATOM 675 C C . ALA A 1 105 ? -15.113 27.233 11.085 1.00 27.89 105 ALA A C 1
ATOM 676 O O . ALA A 1 105 ? -15.974 28.076 11.269 1.00 24.54 105 ALA A O 1
ATOM 678 N N . THR A 1 106 ? -15.122 26.439 10.033 1.00 30.86 106 THR A N 1
ATOM 679 C CA . THR A 1 106 ? -16.105 26.653 9.003 1.00 30.55 106 THR A CA 1
ATOM 680 C C . THR A 1 106 ? -16.502 25.315 8.371 1.00 29.82 106 THR A C 1
ATOM 681 O O . THR A 1 106 ? -15.698 24.384 8.354 1.00 30.38 106 THR A O 1
ATOM 685 N N . PHE A 1 107 ? -17.800 25.155 8.091 1.00 28.42 107 PHE A N 1
ATOM 686 C CA . PHE A 1 107 ? -18.341 23.930 7.476 1.00 26.62 107 PHE A CA 1
ATOM 687 C C . PHE A 1 107 ? -19.218 24.243 6.266 1.00 25.98 107 PHE A C 1
ATOM 688 O O . PHE A 1 107 ? -20.237 24.909 6.402 1.00 26.00 107 PHE A O 1
ATOM 696 N N . THR A 1 108 ? -18.848 23.705 5.107 1.00 27.61 108 THR A N 1
ATOM 697 C CA . THR A 1 108 ? -19.581 23.928 3.864 1.00 29.04 108 THR A CA 1
ATOM 698 C C . THR A 1 108 ? -19.905 22.578 3.238 1.00 28.77 108 THR A C 1
ATOM 699 O O . THR A 1 108 ? -18.994 21.793 2.973 1.00 30.74 108 THR A O 1
ATOM 703 N N . SER A 1 109 ? -21.190 22.263 3.078 1.00 29.19 109 SER A N 1
ATOM 704 C CA . SER A 1 109 ? -21.551 20.989 2.478 1.00 31.40 109 SER A CA 1
ATOM 705 C C . SER A 1 109 ? -21.116 20.947 1.034 1.00 30.30 109 SER A C 1
ATOM 706 O O . SER A 1 109 ? -20.861 21.975 0.421 1.00 27.02 109 SER A O 1
ATOM 709 N N . THR A 1 110 ? -20.892 19.739 0.546 1.00 31.55 110 THR A N 1
ATOM 710 C CA . THR A 1 110 ? -20.479 19.546 -0.829 1.00 32.36 110 THR A CA 1
ATOM 711 C C . THR A 1 110 ? -21.357 18.459 -1.451 1.00 34.45 110 THR A C 1
ATOM 712 O O . THR A 1 110 ? -21.411 18.312 -2.668 1.00 36.70 110 THR A O 1
ATOM 716 N N . SER A 1 111 ? -22.018 17.681 -0.601 1.00 35.96 111 SER A N 1
ATOM 717 C CA . SER A 1 111 ? -22.873 16.599 -1.057 1.00 37.20 111 SER A CA 1
ATOM 718 C C . SER A 1 111 ? -23.881 16.284 0.040 1.00 36.68 111 SER A C 1
ATOM 719 O O . SER A 1 111 ? -23.575 16.397 1.225 1.00 36.75 111 SER A O 1
ATOM 722 N N . VAL A 1 112 ? -25.107 15.976 -0.357 1.00 36.91 112 VAL A N 1
ATOM 723 C CA . VAL A 1 112 ? -26.164 15.617 0.579 1.00 39.72 112 VAL A CA 1
ATOM 724 C C . VAL A 1 112 ? -26.956 14.524 -0.112 1.00 42.49 112 VAL A C 1
ATOM 725 O O . VAL A 1 112 ? -27.262 14.633 -1.296 1.00 45.06 112 VAL A O 1
ATOM 729 N N . LYS A 1 113 ? -27.283 13.460 0.605 1.00 43.66 113 LYS A N 1
ATOM 730 C CA . LYS A 1 113 ? -28.069 12.397 0.006 1.00 47.50 113 LYS A CA 1
ATOM 731 C C . LYS A 1 113 ? -28.977 11.752 1.043 1.00 49.34 113 LYS A C 1
ATOM 732 O O . LYS A 1 113 ? -28.577 11.521 2.179 1.00 49.87 113 LYS A O 1
ATOM 738 N N . LYS A 1 114 ? -30.225 11.512 0.663 1.00 52.68 114 LYS A N 1
ATOM 739 C CA . LYS A 1 114 ? -31.168 10.892 1.573 1.00 58.08 114 LYS A CA 1
ATOM 740 C C . LYS A 1 114 ? -30.790 9.443 1.821 1.00 60.35 114 LYS A C 1
ATOM 741 O O . LYS A 1 114 ? -30.528 8.693 0.878 1.00 61.25 114 LYS A O 1
ATOM 747 N N . ASP A 1 115 ? -30.731 9.067 3.093 1.00 61.97 115 ASP A N 1
ATOM 748 C CA . ASP A 1 115 ? -30.412 7.705 3.490 1.00 64.45 115 ASP A CA 1
ATOM 749 C C . ASP A 1 115 ? -31.590 7.219 4.326 1.00 65.38 115 ASP A C 1
ATOM 750 O O . ASP A 1 115 ? -31.505 7.148 5.561 1.00 67.33 115 ASP A O 1
ATOM 755 N N . GLY A 1 116 ? -32.674 6.853 3.645 1.00 64.10 116 GLY A N 1
ATOM 756 C CA . GLY A 1 116 ? -33.866 6.403 4.342 1.00 65.05 116 GLY A CA 1
ATOM 757 C C . GLY A 1 116 ? -34.574 7.602 4.952 1.00 66.35 116 GLY A C 1
ATOM 758 O O . GLY A 1 116 ? -34.945 8.530 4.233 1.00 63.11 116 GLY A O 1
ATOM 759 N N . ASP A 1 117 ? -34.753 7.588 6.271 1.00 67.91 117 ASP A N 1
ATOM 760 C CA . ASP A 1 117 ? -35.410 8.685 6.979 1.00 68.91 117 ASP A CA 1
ATOM 761 C C . ASP A 1 117 ? -34.425 9.719 7.541 1.00 67.29 117 ASP A C 1
ATOM 762 O O . ASP A 1 117 ? -34.776 10.482 8.444 1.00 70.01 117 ASP A O 1
ATOM 767 N N . GLU A 1 118 ? -33.190 9.709 7.048 1.00 62.45 118 GLU A N 1
ATOM 768 C CA . GLU A 1 118 ? -32.173 10.638 7.519 1.00 58.68 118 GLU A CA 1
ATOM 769 C C . GLU A 1 118 ? -31.418 11.253 6.352 1.00 53.28 118 GLU A C 1
ATOM 770 O O . GLU A 1 118 ? -31.625 10.880 5.202 1.00 52.32 118 GLU A O 1
ATOM 776 N N . LEU A 1 119 ? -30.550 12.210 6.655 1.00 47.20 119 LEU A N 1
ATOM 777 C CA . LEU A 1 119 ? -29.747 12.867 5.637 1.00 43.40 119 LEU A CA 1
ATOM 778 C C . LEU A 1 119 ? -28.277 12.699 5.966 1.00 43.51 119 LEU A C 1
ATOM 779 O O . LEU A 1 119 ? -27.870 12.849 7.120 1.00 43.01 119 LEU A O 1
ATOM 784 N N . ASP A 1 120 ? -27.493 12.336 4.959 1.00 42.80 120 ASP A N 1
ATOM 785 C CA . ASP A 1 120 ? -26.054 12.194 5.126 1.00 43.25 120 ASP A CA 1
ATOM 786 C C . ASP A 1 120 ? -25.445 13.418 4.440 1.00 40.99 120 ASP A C 1
ATOM 787 O O . ASP A 1 120 ? -25.483 13.556 3.213 1.00 41.82 120 ASP A O 1
ATOM 792 N N . ILE A 1 121 ? -25.002 14.362 5.264 1.00 38.15 121 ILE A N 1
ATOM 793 C CA . ILE A 1 121 ? -24.427 15.607 4.780 1.00 35.63 121 ILE A CA 1
ATOM 794 C C . ILE A 1 121 ? -22.904 15.587 4.739 1.00 35.90 121 ILE A C 1
ATOM 795 O O . ILE A 1 121 ? -22.259 15.608 5.786 1.00 37.74 121 ILE A O 1
ATOM 800 N N . THR A 1 122 ? -22.335 15.558 3.540 1.00 34.05 122 THR A N 1
ATOM 801 C CA . THR A 1 122 ? -20.886 15.580 3.380 1.00 32.71 122 THR A CA 1
ATOM 802 C C . THR A 1 122 ? -20.486 17.035 3.164 1.00 32.65 122 THR A C 1
ATOM 803 O O . THR A 1 122 ? -21.227 17.802 2.550 1.00 31.49 122 THR A O 1
ATOM 807 N N . GLY A 1 123 ? -19.363 17.435 3.750 1.00 32.27 123 GLY A N 1
ATOM 808 C CA . GLY A 1 123 ? -18.906 18.802 3.596 1.00 31.13 123 GLY A CA 1
ATOM 809 C C . GLY A 1 123 ? -17.496 19.028 4.096 1.00 30.29 123 GLY A C 1
ATOM 810 O O . GLY A 1 123 ? -16.954 18.218 4.838 1.00 32.14 123 GLY A O 1
ATOM 811 N N . ASP A 1 124 ? -16.906 20.148 3.699 1.00 28.45 124 ASP A N 1
ATOM 812 C CA . ASP A 1 124 ? -15.547 20.506 4.099 1.00 27.25 124 ASP A CA 1
ATOM 813 C C . ASP A 1 124 ? -15.512 21.234 5.442 1.00 27.84 124 ASP A C 1
ATOM 814 O O . ASP A 1 124 ? -16.191 22.239 5.625 1.00 26.44 124 ASP A O 1
ATOM 819 N N . LEU A 1 125 ? -14.742 20.706 6.388 1.00 29.25 125 LEU A N 1
ATOM 820 C CA . LEU A 1 125 ? -14.599 21.339 7.696 1.00 27.98 125 LEU A CA 1
ATOM 821 C C . LEU A 1 125 ? -13.199 21.964 7.748 1.00 30.64 125 LEU A C 1
ATOM 822 O O . LEU A 1 125 ? -12.197 21.257 7.597 1.00 29.59 125 LEU A O 1
ATOM 827 N N . THR A 1 126 ? -13.136 23.280 7.921 1.00 31.39 126 THR A N 1
ATOM 828 C CA . THR A 1 126 ? -11.869 23.989 8.050 1.00 31.86 126 THR A CA 1
ATOM 829 C C . THR A 1 126 ? -11.734 24.225 9.547 1.00 30.20 126 THR A C 1
ATOM 830 O O . THR A 1 126 ? -12.469 25.029 10.119 1.00 29.70 126 THR A O 1
ATOM 834 N N . LEU A 1 127 ? -10.855 23.469 10.196 1.00 30.39 127 LEU A N 1
ATOM 835 C CA . LEU A 1 127 ? -10.647 23.604 11.638 1.00 29.09 127 LEU A CA 1
ATOM 836 C C . LEU A 1 127 ? -9.153 23.676 11.918 1.00 28.41 127 LEU A C 1
ATOM 837 O O . LEU A 1 127 ? -8.396 22.829 11.450 1.00 26.20 127 LEU A O 1
ATOM 842 N N . ASN A 1 128 ? -8.741 24.677 12.686 1.00 27.31 128 ASN A N 1
ATOM 843 C CA . ASN A 1 128 ? -7.343 24.833 13.048 1.00 28.92 128 ASN A CA 1
ATOM 844 C C . ASN A 1 128 ? -6.473 24.834 11.805 1.00 32.44 128 ASN A C 1
ATOM 845 O O . ASN A 1 128 ? -5.494 24.108 11.718 1.00 32.72 128 ASN A O 1
ATOM 850 N N . GLY A 1 129 ? -6.895 25.603 10.809 1.00 34.94 129 GLY A N 1
ATOM 851 C CA . GLY A 1 129 ? -6.131 25.709 9.581 1.00 36.39 129 GLY A CA 1
ATOM 852 C C . GLY A 1 129 ? -6.212 24.597 8.556 1.00 36.55 129 GLY A C 1
ATOM 853 O O . GLY A 1 129 ? -5.785 24.801 7.421 1.00 40.62 129 GLY A O 1
ATOM 854 N N . VAL A 1 130 ? -6.767 23.447 8.914 1.00 34.70 130 VAL A N 1
ATOM 855 C CA . VAL A 1 130 ? -6.859 22.347 7.960 1.00 36.38 130 VAL A CA 1
ATOM 856 C C . VAL A 1 130 ? -8.286 22.020 7.479 1.00 38.66 130 VAL A C 1
ATOM 857 O O . VAL A 1 130 ? -9.231 21.918 8.278 1.00 38.88 130 VAL A O 1
ATOM 861 N N . THR A 1 131 ? -8.418 21.859 6.163 1.00 37.06 131 THR A N 1
ATOM 862 C CA . THR A 1 131 ? -9.692 21.553 5.527 1.00 35.63 131 THR A CA 1
ATOM 863 C C . THR A 1 131 ? -9.798 20.081 5.134 1.00 35.10 131 THR A C 1
ATOM 864 O O . THR A 1 131 ? -9.040 19.584 4.302 1.00 36.34 131 THR A O 1
ATOM 868 N N . LYS A 1 132 ? -10.740 19.384 5.753 1.00 33.44 132 LYS A N 1
ATOM 869 C CA . LYS A 1 132 ? -10.967 17.975 5.473 1.00 33.20 132 LYS A CA 1
ATOM 870 C C . LYS A 1 132 ? -12.458 17.666 5.485 1.00 32.58 132 LYS A C 1
ATOM 871 O O . LYS A 1 132 ? -13.215 18.251 6.255 1.00 33.24 132 LYS A O 1
ATOM 877 N N . PRO A 1 133 ? -12.901 16.742 4.629 1.00 32.31 133 PRO A N 1
ATOM 878 C CA . PRO A 1 133 ? -14.319 16.388 4.578 1.00 31.31 133 PRO A CA 1
ATOM 879 C C . PRO A 1 133 ? -14.786 15.562 5.776 1.00 31.21 133 PRO A C 1
ATOM 880 O O . PRO A 1 133 ? -14.070 14.668 6.239 1.00 34.15 133 PRO A O 1
ATOM 884 N N . VAL A 1 134 ? -15.931 15.936 6.340 1.00 32.38 134 VAL A N 1
ATOM 885 C CA . VAL A 1 134 ? -16.531 15.204 7.467 1.00 33.41 134 VAL A CA 1
ATOM 886 C C . VAL A 1 134 ? -18.016 15.005 7.097 1.00 33.18 134 VAL A C 1
ATOM 887 O O . VAL A 1 134 ? -18.622 15.865 6.455 1.00 33.31 134 VAL A O 1
ATOM 891 N N . THR A 1 135 ? -18.602 13.874 7.462 1.00 33.43 135 THR A N 1
ATOM 892 C CA . THR A 1 135 ? -20.003 13.610 7.139 1.00 35.39 135 THR A CA 1
ATOM 893 C C . THR A 1 135 ? -20.844 13.664 8.396 1.00 30.53 135 THR A C 1
ATOM 894 O O . THR A 1 135 ? -20.460 13.171 9.451 1.00 31.46 135 THR A O 1
ATOM 898 N N . LEU A 1 136 ? -21.995 14.307 8.286 1.00 28.07 136 LEU A N 1
ATOM 899 C CA . LEU A 1 136 ? -22.929 14.398 9.411 1.00 27.66 136 LEU A CA 1
ATOM 900 C C . LEU A 1 136 ? -24.157 13.578 9.055 1.00 29.04 136 LEU A C 1
ATOM 901 O O . LEU A 1 136 ? -24.496 13.422 7.876 1.00 28.48 136 LEU A O 1
ATOM 906 N N . GLU A 1 137 ? -24.769 12.991 10.074 1.00 28.69 137 GLU A N 1
ATOM 907 C CA . GLU A 1 137 ? -25.986 12.218 9.889 1.00 30.93 137 GLU A CA 1
ATOM 908 C C . GLU A 1 137 ? -27.045 13.089 10.569 1.00 30.60 137 GLU A C 1
ATOM 909 O O . GLU A 1 137 ? -27.007 13.297 11.776 1.00 31.03 137 GLU A O 1
ATOM 915 N N . ALA A 1 138 ? -27.901 13.705 9.759 1.00 31.05 138 ALA A N 1
ATOM 916 C CA . ALA A 1 138 ? -28.951 14.597 10.252 1.00 29.40 138 ALA A CA 1
ATOM 917 C C . ALA A 1 138 ? -30.334 13.981 10.109 1.00 31.30 138 ALA A C 1
ATOM 918 O O . ALA A 1 138 ? -30.526 13.050 9.328 1.00 31.57 138 ALA A O 1
ATOM 920 N N . LYS A 1 139 ? -31.301 14.536 10.829 1.00 29.75 139 LYS A N 1
ATOM 921 C CA . LYS A 1 139 ? -32.662 14.058 10.770 1.00 30.22 139 LYS A CA 1
ATOM 922 C C . LYS A 1 139 ? -33.597 15.221 11.070 1.00 29.84 139 LYS A C 1
ATOM 923 O O . LYS A 1 139 ? -33.295 16.079 11.894 1.00 28.05 139 LYS A O 1
ATOM 929 N N . LEU A 1 140 ? -34.704 15.269 10.343 1.00 27.22 140 LEU A N 1
ATOM 930 C CA . LEU A 1 140 ? -35.701 16.309 10.503 1.00 25.54 140 LEU A CA 1
ATOM 931 C C . LEU A 1 140 ? -36.456 15.997 11.785 1.00 25.67 140 LEU A C 1
ATOM 932 O O . LEU A 1 140 ? -36.900 14.863 12.001 1.00 26.00 140 LEU A O 1
ATOM 937 N N . ILE A 1 141 ? -36.478 16.964 12.693 1.00 25.33 141 ILE A N 1
ATOM 938 C CA . ILE A 1 141 ? -37.184 16.803 13.952 1.00 25.53 141 ILE A CA 1
ATOM 939 C C . ILE A 1 141 ? -38.623 17.248 13.694 1.00 26.12 141 ILE A C 1
ATOM 940 O O . ILE A 1 141 ? -39.579 16.567 14.080 1.00 27.96 141 ILE A O 1
ATOM 945 N N . GLY A 1 142 ? -38.759 18.369 12.991 1.00 24.52 142 GLY A N 1
ATOM 946 C CA . GLY A 1 142 ? -40.070 18.903 12.679 1.00 23.56 142 GLY A CA 1
ATOM 947 C C . GLY A 1 142 ? -40.001 20.180 11.874 1.00 24.68 142 GLY A C 1
ATOM 948 O O . GLY A 1 142 ? -38.946 20.803 11.756 1.00 20.24 142 GLY A O 1
ATOM 949 N N . GLN A 1 143 ? -41.143 20.550 11.304 1.00 25.42 143 GLN A N 1
ATOM 950 C CA . GLN A 1 143 ? -41.281 21.755 10.493 1.00 28.23 143 GLN A CA 1
ATOM 951 C C . GLN A 1 143 ? -42.731 22.221 10.565 1.00 26.86 143 GLN A C 1
ATOM 952 O O . GLN A 1 143 ? -43.624 21.433 10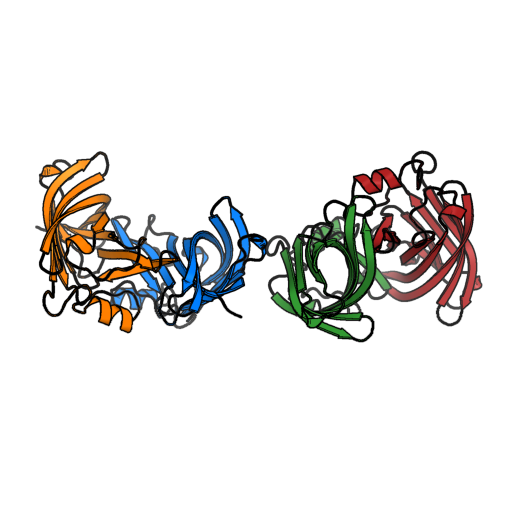.883 1.00 25.15 143 GLN A O 1
ATOM 958 N N . GLY A 1 144 ? -42.960 23.495 10.274 1.00 26.78 144 GLY A N 1
ATOM 959 C CA . GLY A 1 144 ? -44.308 24.021 10.327 1.00 28.30 144 GLY A CA 1
ATOM 960 C C . GLY A 1 144 ? -44.349 25.517 10.540 1.00 31.17 144 GLY A C 1
ATOM 961 O O . GLY A 1 144 ? -43.349 26.212 10.364 1.00 29.89 144 GLY A O 1
ATOM 962 N N . ASP A 1 145 ? -45.525 26.020 10.882 1.00 33.15 145 ASP A N 1
ATOM 963 C CA . ASP A 1 145 ? -45.719 27.439 11.110 1.00 35.41 145 ASP A CA 1
ATOM 964 C C . ASP A 1 145 ? -45.230 27.948 12.458 1.00 36.39 145 ASP A C 1
ATOM 965 O O . ASP A 1 145 ? -45.131 27.217 13.438 1.00 34.63 145 ASP A O 1
ATOM 970 N N . ASP A 1 146 ? -44.954 29.241 12.474 1.00 38.01 146 ASP A N 1
ATOM 971 C CA . ASP A 1 146 ? -44.470 29.966 13.630 1.00 40.42 146 ASP A CA 1
ATOM 972 C C . ASP A 1 146 ? -45.601 30.580 14.421 1.00 39.96 146 ASP A C 1
ATOM 973 O O . ASP A 1 146 ? -46.655 30.886 13.871 1.00 39.61 146 ASP A O 1
ATOM 978 N N . PRO A 1 147 ? -45.415 30.724 15.744 1.00 39.72 147 PRO A N 1
ATOM 979 C CA . PRO A 1 147 ? -46.479 31.350 16.525 1.00 36.37 147 PRO A CA 1
ATOM 980 C C . PRO A 1 147 ? -46.455 32.849 16.174 1.00 37.05 147 PRO A C 1
ATOM 981 O O . PRO A 1 147 ? -47.336 33.611 16.581 1.00 41.41 147 PRO A O 1
ATOM 985 N N . TRP A 1 148 ? -45.470 33.240 15.362 1.00 36.05 148 TRP A N 1
ATOM 986 C CA . TRP A 1 148 ? -45.276 34.630 14.960 1.00 34.36 148 TRP A CA 1
ATOM 987 C C . TRP A 1 148 ? -45.305 34.867 13.457 1.00 34.91 148 TRP A C 1
ATOM 988 O O . TRP A 1 148 ? -44.728 35.836 12.970 1.00 36.09 148 TRP A O 1
ATOM 999 N N . GLY A 1 149 ? -45.912 33.948 12.720 1.00 36.14 149 GLY A N 1
ATOM 1000 C CA . GLY A 1 149 ? -46.044 34.139 11.285 1.00 36.22 149 GLY A CA 1
ATOM 1001 C C . GLY A 1 149 ? -44.923 33.751 10.349 1.00 37.37 149 GLY A C 1
ATOM 1002 O O . GLY A 1 149 ? -44.846 34.257 9.221 1.00 38.55 149 GLY A O 1
ATOM 1003 N N . GLY A 1 150 ? -44.023 32.894 10.813 1.00 37.97 150 GLY A N 1
ATOM 1004 C CA . GLY A 1 150 ? -42.935 32.450 9.961 1.00 34.61 150 GLY A CA 1
ATOM 1005 C C . GLY A 1 150 ? -43.004 30.947 9.780 1.00 31.62 150 GLY A C 1
ATOM 1006 O O . GLY A 1 150 ? -43.850 30.290 10.377 1.00 29.05 150 GLY A O 1
ATOM 1007 N N . LYS A 1 151 ? -42.156 30.404 8.915 1.00 31.76 151 LYS A N 1
ATOM 1008 C CA . LYS A 1 151 ? -42.098 28.964 8.692 1.00 30.32 151 LYS A CA 1
ATOM 1009 C C . LYS A 1 151 ? -40.733 28.472 9.219 1.00 28.61 151 LYS A C 1
ATOM 1010 O O . LYS A 1 151 ? -39.715 29.144 9.038 1.00 25.58 151 LYS A O 1
ATOM 1016 N N . ARG A 1 152 ? -40.718 27.320 9.889 1.00 26.36 152 ARG A N 1
ATOM 1017 C CA . ARG A 1 152 ? -39.486 26.766 10.452 1.00 25.78 152 ARG A CA 1
ATOM 1018 C C . ARG A 1 152 ? -39.270 25.271 10.221 1.00 27.34 152 ARG A C 1
ATOM 1019 O O . ARG A 1 152 ? -40.212 24.517 9.973 1.00 29.67 152 ARG A O 1
ATOM 1027 N N . ALA A 1 153 ? -38.016 24.849 10.331 1.00 24.18 153 ALA A N 1
ATOM 1028 C CA . ALA A 1 153 ? -37.634 23.452 10.140 1.00 23.99 153 ALA A CA 1
ATOM 1029 C C . ALA A 1 153 ? -36.387 23.193 10.964 1.00 23.37 153 ALA A C 1
ATOM 1030 O O . ALA A 1 153 ? -35.371 23.862 10.787 1.00 23.93 153 ALA A O 1
ATOM 1032 N N . GLY A 1 154 ? -36.478 22.239 11.879 1.00 22.94 154 GLY A N 1
ATOM 1033 C CA . GLY A 1 154 ? -35.354 21.929 12.736 1.00 24.45 154 GLY A CA 1
ATOM 1034 C C . GLY A 1 154 ? -34.786 20.547 12.499 1.00 24.50 154 GLY A C 1
ATOM 1035 O O . GLY A 1 154 ? -35.506 19.639 12.069 1.00 25.09 154 GLY A O 1
ATOM 1036 N N . PHE A 1 155 ? -33.489 20.397 12.776 1.00 20.30 155 PHE A N 1
ATOM 1037 C CA . PHE A 1 155 ? -32.776 19.134 12.591 1.00 23.17 155 PHE A CA 1
ATOM 1038 C C . PHE A 1 155 ? -31.806 18.821 13.721 1.00 24.14 155 PHE A C 1
ATOM 1039 O O . PHE A 1 155 ? -31.329 19.718 14.414 1.00 26.05 155 PHE A O 1
ATOM 1047 N N . GLU A 1 156 ? -31.521 17.534 13.880 1.00 24.15 156 GLU A N 1
ATOM 1048 C CA . GLU A 1 156 ? -30.569 17.049 14.863 1.00 27.00 156 GLU A CA 1
ATOM 1049 C C . GLU A 1 156 ? -29.530 16.367 13.989 1.00 25.19 156 GLU A C 1
ATOM 1050 O O . GLU A 1 156 ? -29.856 15.895 12.904 1.00 23.62 156 GLU A O 1
ATOM 1056 N N . ALA A 1 157 ? -28.270 16.408 14.401 1.00 22.63 157 ALA A N 1
ATOM 1057 C CA . ALA A 1 157 ? -27.204 15.785 13.629 1.00 23.67 157 ALA A CA 1
ATOM 1058 C C . ALA A 1 157 ? -26.057 15.296 14.500 1.00 24.48 157 ALA A C 1
ATOM 1059 O O . ALA A 1 157 ? -25.835 15.794 15.599 1.00 24.83 157 ALA A O 1
ATOM 1061 N N . GLU A 1 158 ? -25.321 14.327 13.967 1.00 27.02 158 GLU A N 1
ATOM 1062 C CA . GLU A 1 158 ? -24.177 13.715 14.630 1.00 28.93 158 GLU A CA 1
ATOM 1063 C C . GLU A 1 158 ? -23.007 13.605 13.682 1.00 28.26 158 GLU A C 1
ATOM 1064 O O . GLU A 1 158 ? -23.185 13.473 12.476 1.00 28.04 158 GLU A O 1
ATOM 1070 N N . GLY A 1 159 ? -21.815 13.590 14.253 1.00 27.81 159 GLY A N 1
ATOM 1071 C CA . GLY A 1 159 ? -20.599 13.462 13.478 1.00 30.52 159 GLY A CA 1
ATOM 1072 C C . GLY A 1 159 ? -19.427 13.255 14.418 1.00 30.53 159 GLY A C 1
ATOM 1073 O O . GLY A 1 159 ? -19.572 13.374 15.633 1.00 26.66 159 GLY A O 1
ATOM 1074 N N . LYS A 1 160 ? -18.269 12.931 13.861 1.00 31.89 160 LYS A N 1
ATOM 1075 C CA . LYS A 1 160 ? -17.068 12.734 14.660 1.00 35.15 160 LYS A CA 1
ATOM 1076 C C . LYS A 1 160 ? -15.878 13.417 14.019 1.00 36.92 160 LYS A C 1
ATOM 1077 O O . LYS A 1 160 ? -15.732 13.444 12.804 1.00 38.53 160 LYS A O 1
ATOM 1083 N N . ILE A 1 161 ? -15.050 14.028 14.847 1.00 37.33 161 ILE A N 1
ATOM 1084 C CA . ILE A 1 161 ? -13.865 14.690 14.347 1.00 36.45 161 ILE A CA 1
ATOM 1085 C C . ILE A 1 161 ? -12.666 14.000 14.972 1.00 35.51 161 ILE A C 1
ATOM 1086 O O . ILE A 1 161 ? -12.606 13.801 16.180 1.00 33.36 161 ILE A O 1
ATOM 1091 N N . LYS A 1 162 ? -11.761 13.550 14.120 1.00 35.40 162 LYS A N 1
ATOM 1092 C CA . LYS A 1 162 ? -10.537 12.901 14.559 1.00 35.10 162 LYS A CA 1
ATOM 1093 C C . LYS A 1 162 ? -9.578 14.082 14.816 1.00 32.56 162 LYS A C 1
ATOM 1094 O O . LYS A 1 162 ? -9.274 14.837 13.892 1.00 32.11 162 LYS A O 1
ATOM 1100 N N . LEU A 1 163 ? -9.183 14.284 16.077 1.00 29.95 163 LEU A N 1
ATOM 1101 C CA . LEU A 1 163 ? -8.310 15.397 16.462 1.00 29.38 163 LEU A CA 1
ATOM 1102 C C . LEU A 1 163 ? -7.022 15.556 15.660 1.00 29.56 163 LEU A C 1
ATOM 1103 O O . LEU A 1 163 ? -6.686 16.665 15.246 1.00 27.79 163 LEU A O 1
ATOM 1108 N N . LYS A 1 164 ? -6.325 14.455 15.403 1.00 29.89 164 LYS A N 1
ATOM 1109 C CA . LYS A 1 164 ? -5.076 14.515 14.649 1.00 32.69 164 LYS A CA 1
ATOM 1110 C C . LYS A 1 164 ? -5.278 15.013 13.218 1.00 33.03 164 LYS A C 1
ATOM 1111 O O . LYS A 1 164 ? -4.438 15.735 12.688 1.00 34.26 164 LYS A O 1
ATOM 1117 N N . ASP A 1 165 ? -6.374 14.599 12.583 1.00 33.70 165 ASP A N 1
ATOM 1118 C CA . ASP A 1 165 ? -6.682 15.005 11.206 1.00 32.35 165 ASP A CA 1
ATOM 1119 C C . ASP A 1 165 ? -6.676 16.513 11.028 1.00 31.36 165 ASP A C 1
ATOM 1120 O O . ASP A 1 165 ? -6.463 17.009 9.922 1.00 33.30 165 ASP A O 1
ATOM 1125 N N . PHE A 1 166 ? -7.004 17.229 12.099 1.00 31.16 166 PHE A N 1
ATOM 1126 C CA . PHE A 1 166 ? -7.061 18.686 12.072 1.00 31.49 166 PHE A CA 1
ATOM 1127 C C . PHE A 1 166 ? -5.923 19.351 12.838 1.00 32.33 166 PHE A C 1
ATOM 1128 O O . PHE A 1 166 ? -6.063 20.452 13.373 1.00 32.16 166 PHE A O 1
ATOM 1136 N N . ASN A 1 167 ? -4.786 18.666 12.846 1.00 33.63 167 ASN A N 1
ATOM 1137 C CA . ASN A 1 167 ? -3.568 19.127 13.492 1.00 36.19 167 ASN A CA 1
ATOM 1138 C C . ASN A 1 167 ? -3.643 19.467 14.964 1.00 34.18 167 ASN A C 1
ATOM 1139 O O . ASN A 1 167 ? -2.945 20.347 15.439 1.00 35.48 167 ASN A O 1
ATOM 1144 N N . ILE A 1 168 ? -4.520 18.788 15.684 1.00 34.60 168 ILE A N 1
ATOM 1145 C CA . ILE A 1 168 ? -4.621 19.001 17.118 1.00 33.20 168 ILE A CA 1
ATOM 1146 C C . ILE A 1 168 ? -3.853 17.801 17.676 1.00 34.46 168 ILE A C 1
ATOM 1147 O O . ILE A 1 168 ? -4.408 16.720 17.840 1.00 34.29 168 ILE A O 1
ATOM 1152 N N . LYS A 1 169 ? -2.546 17.996 17.830 1.00 37.38 169 LYS A N 1
ATOM 1153 C CA . LYS A 1 169 ? -1.592 16.992 18.297 1.00 40.68 169 LYS A CA 1
ATOM 1154 C C . LYS A 1 169 ? -1.647 16.517 19.740 1.00 39.94 169 LYS A C 1
ATOM 1155 O O . LYS A 1 169 ? -1.402 15.336 20.003 1.00 39.33 169 LYS A O 1
ATOM 1161 N N . THR A 1 170 ? -1.800 17.457 20.667 1.00 38.30 170 THR A N 1
ATOM 1162 C CA . THR A 1 170 ? -1.840 17.137 22.086 1.00 36.74 170 THR A CA 1
ATOM 1163 C C . THR A 1 170 ? -2.714 15.914 22.356 1.00 37.70 170 THR A C 1
ATOM 1164 O O . THR A 1 170 ? -3.929 15.962 22.164 1.00 40.02 170 THR A O 1
ATOM 1168 N N . ASP A 1 171 ? -2.087 14.837 22.831 1.00 36.19 171 ASP A N 1
ATOM 1169 C CA . ASP A 1 171 ? -2.778 13.578 23.117 1.00 37.95 171 ASP A CA 1
ATOM 1170 C C . ASP A 1 171 ? -3.562 13.580 24.437 1.00 37.06 171 ASP A C 1
ATOM 1171 O O . ASP A 1 171 ? -3.088 14.084 25.457 1.00 37.33 171 ASP A O 1
ATOM 1176 N N . LEU A 1 172 ? -4.756 12.998 24.420 1.00 37.72 172 LEU A N 1
ATOM 1177 C CA . LEU A 1 172 ? -5.588 12.950 25.603 1.00 35.90 172 LEU A CA 1
ATOM 1178 C C . LEU A 1 172 ? -5.855 11.511 26.028 1.00 34.39 172 LEU A C 1
ATOM 1179 O O . LEU A 1 172 ? -6.673 11.257 26.898 1.00 36.42 172 LEU A O 1
ATOM 1184 N N . GLY A 1 173 ? -5.142 10.564 25.438 1.00 35.18 173 GLY A N 1
ATOM 1185 C CA . GLY A 1 173 ? -5.333 9.173 25.810 1.00 37.00 173 GLY A CA 1
ATOM 1186 C C . GLY A 1 173 ? -5.936 8.334 24.707 1.00 38.39 173 GLY A C 1
ATOM 1187 O O . GLY A 1 173 ? -6.546 8.876 23.794 1.00 38.83 173 GLY A O 1
ATOM 1188 N N . PRO A 1 174 ? -5.827 7.001 24.788 1.00 40.03 174 PRO A N 1
ATOM 1189 C CA . PRO A 1 174 ? -6.380 6.111 23.759 1.00 42.07 174 PRO A CA 1
ATOM 1190 C C . PRO A 1 174 ? -7.896 6.252 23.552 1.00 42.23 174 PRO A C 1
ATOM 1191 O O . PRO A 1 174 ? -8.404 6.094 22.436 1.00 42.77 174 PRO A O 1
ATOM 1195 N N . ALA A 1 175 ? -8.615 6.521 24.636 1.00 42.20 175 ALA A N 1
ATOM 1196 C CA . ALA A 1 175 ? -10.060 6.669 24.573 1.00 41.15 175 ALA A CA 1
ATOM 1197 C C . ALA A 1 175 ? -10.505 8.044 24.101 1.00 40.65 175 ALA A C 1
ATOM 1198 O O . ALA A 1 175 ? -11.681 8.237 23.822 1.00 41.94 175 ALA A O 1
ATOM 1200 N N . SER A 1 176 ? -9.561 8.969 23.952 1.00 38.15 176 SER A N 1
ATOM 1201 C CA . SER A 1 176 ? -9.887 10.336 23.550 1.00 37.45 176 SER A CA 1
ATOM 1202 C C . SER A 1 176 ? -9.218 10.849 22.261 1.00 34.87 176 SER A C 1
ATOM 1203 O O . SER A 1 176 ? -8.695 11.965 22.217 1.00 33.43 176 SER A O 1
ATOM 1206 N N . GLN A 1 177 ? -9.332 10.064 21.192 1.00 35.16 177 GLN A N 1
ATOM 1207 C CA . GLN A 1 177 ? -8.758 10.406 19.891 1.00 34.05 177 GLN A CA 1
ATOM 1208 C C . GLN A 1 177 ? -9.687 11.244 19.005 1.00 34.80 177 GLN A C 1
ATOM 1209 O O . GLN A 1 177 ? -9.234 12.020 18.152 1.00 33.25 177 GLN A O 1
ATOM 1215 N N . GLU A 1 178 ? -10.987 11.024 19.158 1.00 34.71 178 GLU A N 1
ATOM 1216 C CA . GLU A 1 178 ? -11.978 11.768 18.388 1.00 35.59 178 GLU A CA 1
ATOM 1217 C C . GLU A 1 178 ? -13.042 12.409 19.256 1.00 32.64 178 GLU A C 1
ATOM 1218 O O . GLU A 1 178 ? -13.240 12.028 20.402 1.00 30.30 178 GLU A O 1
ATOM 1224 N N . VAL A 1 179 ? -13.655 13.457 18.723 1.00 30.84 179 VAL A N 1
ATOM 1225 C CA . VAL A 1 179 ? -14.688 14.178 19.444 1.00 29.65 179 VAL A CA 1
ATOM 1226 C C . VAL A 1 179 ? -16.064 14.014 18.789 1.00 25.50 179 VAL A C 1
ATOM 1227 O O . VAL A 1 179 ? -16.189 14.095 17.561 1.00 23.70 179 VAL A O 1
ATOM 1231 N N . ASP A 1 180 ? -17.061 13.710 19.626 1.00 24.42 180 ASP A N 1
ATOM 1232 C CA . ASP A 1 180 ? -18.462 13.531 19.223 1.00 25.96 180 ASP A CA 1
ATOM 1233 C C . ASP A 1 180 ? -19.083 14.900 19.006 1.00 26.72 180 ASP A C 1
ATOM 1234 O O . ASP A 1 180 ? -18.957 15.769 19.865 1.00 26.45 180 ASP A O 1
ATOM 1239 N N . LEU A 1 181 ? -19.728 15.103 17.863 1.00 25.11 181 LEU A N 1
ATOM 1240 C CA . LEU A 1 181 ? -20.395 16.369 17.570 1.00 22.05 181 LEU A CA 1
ATOM 1241 C C . LEU A 1 181 ? -21.895 16.150 17.748 1.00 22.68 181 LEU A C 1
ATOM 1242 O O . LEU A 1 181 ? -22.486 15.316 17.076 1.00 25.62 181 LEU A O 1
ATOM 1247 N N . ILE A 1 182 ? -22.499 16.898 18.665 1.00 21.35 182 ILE A N 1
ATOM 1248 C CA . ILE A 1 182 ? -23.927 16.800 18.949 1.00 20.42 182 ILE A CA 1
ATOM 1249 C C . ILE A 1 182 ? -24.525 18.113 18.458 1.00 21.26 182 ILE A C 1
ATOM 1250 O O . ILE A 1 182 ? -24.336 19.153 19.081 1.00 21.95 182 ILE A O 1
ATOM 1255 N N . ILE A 1 183 ? -25.188 18.073 17.305 1.00 21.14 183 ILE A N 1
ATOM 1256 C CA . ILE A 1 183 ? -25.764 19.275 16.683 1.00 22.56 183 ILE A CA 1
ATOM 1257 C C . ILE A 1 183 ? -27.302 19.339 16.575 1.00 24.36 183 ILE A C 1
ATOM 1258 O O . ILE A 1 183 ? -27.964 18.339 16.316 1.00 23.91 183 ILE A O 1
ATOM 1263 N N . SER A 1 184 ? -27.842 20.550 16.689 1.00 24.60 184 SER A N 1
ATOM 1264 C CA . SER A 1 184 ? -29.276 20.781 16.576 1.00 26.45 184 SER A CA 1
ATOM 1265 C C . SER A 1 184 ? -29.482 22.207 16.107 1.00 25.82 184 SER A C 1
ATOM 1266 O O . SER A 1 184 ? -28.970 23.135 16.706 1.00 28.77 184 SER A O 1
ATOM 1269 N N . VAL A 1 185 ? -30.129 22.373 14.964 1.00 26.29 185 VAL A N 1
ATOM 1270 C CA . VAL A 1 185 ? -30.393 23.701 14.425 1.00 25.43 185 VAL A CA 1
ATOM 1271 C C . VAL A 1 185 ? -31.833 23.861 13.956 1.00 26.06 185 VAL A C 1
ATOM 1272 O O . VAL A 1 185 ? -32.416 22.954 13.364 1.00 26.64 185 VAL A O 1
ATOM 1276 N N . GLU A 1 186 ? -32.404 25.024 14.230 1.00 25.59 186 GLU A N 1
ATOM 1277 C CA . GLU A 1 186 ? -33.760 25.328 13.800 1.00 24.89 186 GLU A CA 1
ATOM 1278 C C . GLU A 1 186 ? -33.598 26.472 12.800 1.00 25.09 186 GLU A C 1
ATOM 1279 O O . GLU A 1 186 ? -32.882 27.436 13.072 1.00 27.70 186 GLU A O 1
ATOM 1285 N N . GLY A 1 187 ? -34.166 26.319 11.610 1.00 21.91 187 GLY A N 1
ATOM 1286 C CA . GLY A 1 187 ? -34.050 27.370 10.621 1.00 20.75 187 GLY A CA 1
ATOM 1287 C C . GLY A 1 187 ? -35.334 28.159 10.440 1.00 22.41 187 GLY A C 1
ATOM 1288 O O . GLY A 1 187 ? -36.413 27.668 10.747 1.00 19.27 187 GLY A O 1
ATOM 1289 N N . VAL A 1 188 ? -35.206 29.413 10.021 1.00 23.94 188 VAL A N 1
ATOM 1290 C CA . VAL A 1 188 ? -36.353 30.273 9.763 1.00 26.43 188 VAL A CA 1
ATOM 1291 C C . VAL A 1 188 ? -36.352 30.452 8.257 1.00 30.77 188 VAL A C 1
ATOM 1292 O O . VAL A 1 188 ? -35.366 30.912 7.688 1.00 31.22 188 VAL A O 1
ATOM 1296 N N . GLN A 1 189 ? -37.404 29.974 7.606 1.00 37.86 189 GLN A N 1
ATOM 1297 C CA . GLN A 1 189 ? -37.530 30.062 6.151 1.00 42.18 189 GLN A CA 1
ATOM 1298 C C . GLN A 1 189 ? -37.367 31.493 5.635 1.00 46.19 189 GLN A C 1
ATOM 1299 O O . GLN A 1 189 ? -37.959 32.434 6.158 1.00 43.81 189 GLN A O 1
ATOM 1305 N N . GLN A 1 190 ? -36.517 31.657 4.632 1.00 52.44 190 GLN A N 1
ATOM 1306 C CA . GLN A 1 190 ? -36.286 32.972 4.054 1.00 60.20 190 GLN A CA 1
ATOM 1307 C C . GLN A 1 190 ? -37.230 33.227 2.885 1.00 64.81 190 GLN A C 1
ATOM 1308 O O . GLN A 1 190 ? -38.166 32.454 2.631 1.00 65.37 190 GLN A O 1
ATOM 1314 N N . LYS A 1 191 ? -36.964 34.322 2.179 1.00 68.99 191 LYS A N 1
ATOM 1315 C CA . LYS A 1 191 ? -37.756 34.726 1.024 1.00 72.84 191 LYS A CA 1
ATOM 1316 C C . LYS A 1 191 ? -39.200 35.044 1.445 1.00 74.20 191 LYS A C 1
ATOM 1317 O O . LYS A 1 191 ? -40.140 34.849 0.641 1.00 75.27 191 LYS A O 1
ATOM 1324 N N . ALA B 1 23 ? -16.533 2.275 47.705 1.00 31.53 23 ALA B N 1
ATOM 1325 C CA . ALA B 1 23 ? -15.738 3.458 48.123 1.00 31.24 23 ALA B CA 1
ATOM 1326 C C . ALA B 1 23 ? -16.565 4.735 48.020 1.00 31.96 23 ALA B C 1
ATOM 1327 O O . ALA B 1 23 ? -17.532 4.795 47.259 1.00 31.23 23 ALA B O 1
ATOM 1329 N N . ASP B 1 24 ? -16.197 5.743 48.806 1.00 31.10 24 ASP B N 1
ATOM 1330 C CA . ASP B 1 24 ? -16.884 7.025 48.797 1.00 32.49 24 ASP B CA 1
ATOM 1331 C C . ASP B 1 24 ? -16.164 7.952 47.846 1.00 32.02 24 ASP B C 1
ATOM 1332 O O . ASP B 1 24 ? -14.936 7.987 47.826 1.00 30.70 24 ASP B O 1
ATOM 1337 N N . TYR B 1 25 ? -16.933 8.710 47.071 1.00 30.06 25 TYR B N 1
ATOM 1338 C CA . TYR B 1 25 ? -16.373 9.625 46.090 1.00 30.14 25 TYR B CA 1
ATOM 1339 C C . TYR B 1 25 ? -16.912 11.043 46.197 1.00 29.68 25 TYR B C 1
ATOM 1340 O O . TYR B 1 25 ? -18.031 11.278 46.648 1.00 29.64 25 TYR B O 1
ATOM 1349 N N . LYS B 1 26 ? -16.098 11.980 45.733 1.00 30.25 26 LYS B N 1
ATOM 1350 C CA . LYS B 1 26 ? -16.424 13.390 45.737 1.00 31.98 26 LYS B CA 1
ATOM 1351 C C . LYS B 1 26 ? -16.446 13.790 44.277 1.00 30.76 26 LYS B C 1
ATOM 1352 O O . LYS B 1 26 ? -15.452 13.594 43.568 1.00 30.47 26 LYS B O 1
ATOM 1358 N N . ILE B 1 27 ? -17.590 14.296 43.821 1.00 27.84 27 ILE B N 1
ATOM 1359 C CA . ILE B 1 27 ? -17.733 14.725 42.433 1.00 23.91 27 ILE B CA 1
ATOM 1360 C C . ILE B 1 27 ? -16.704 15.811 42.147 1.00 23.18 27 ILE B C 1
ATOM 1361 O O . ILE B 1 27 ? -16.557 16.769 42.907 1.00 21.98 27 ILE B O 1
ATOM 1366 N N . ASP B 1 28 ? -15.986 15.645 41.049 1.00 19.92 28 ASP B N 1
ATOM 1367 C CA . ASP B 1 28 ? -14.948 16.580 40.676 1.00 21.59 28 ASP B CA 1
ATOM 1368 C C . ASP B 1 28 ? -15.438 17.945 40.171 1.00 25.51 28 ASP B C 1
ATOM 1369 O O . ASP B 1 28 ? -15.479 18.214 38.962 1.00 25.33 28 ASP B O 1
ATOM 1374 N N . LYS B 1 29 ? -15.778 18.815 41.113 1.00 23.58 29 LYS B N 1
ATOM 1375 C CA . LYS B 1 29 ? -16.220 20.167 40.798 1.00 24.35 29 LYS B CA 1
ATOM 1376 C C . LYS B 1 29 ? -15.014 21.063 40.497 1.00 25.21 29 LYS B C 1
ATOM 1377 O O . LYS B 1 29 ? -15.116 21.995 39.710 1.00 25.36 29 LYS B O 1
ATOM 1383 N N . GLU B 1 30 ? -13.879 20.792 41.150 1.00 28.44 30 GLU B N 1
ATOM 1384 C CA . GLU B 1 30 ? -12.654 21.577 40.959 1.00 31.74 30 GLU B CA 1
ATOM 1385 C C . GLU B 1 30 ? -12.181 21.566 39.515 1.00 28.57 30 GLU B C 1
ATOM 1386 O O . GLU B 1 30 ? -11.824 22.605 38.970 1.00 25.79 30 GLU B O 1
ATOM 1392 N N . GLY B 1 31 ? -12.118 20.383 38.920 1.00 23.18 31 GLY B N 1
ATOM 1393 C CA . GLY B 1 31 ? -11.678 20.288 37.542 1.00 26.44 31 GLY B CA 1
ATOM 1394 C C . GLY B 1 31 ? -12.855 20.221 36.587 1.00 26.23 31 GLY B C 1
ATOM 1395 O O . GLY B 1 31 ? -12.677 20.085 35.371 1.00 28.78 31 GLY B O 1
ATOM 1396 N N . GLN B 1 32 ? -14.058 20.311 37.158 1.00 26.16 32 GLN B N 1
ATOM 1397 C CA . GLN B 1 32 ? -15.342 20.258 36.445 1.00 21.71 32 GLN B CA 1
ATOM 1398 C C . GLN B 1 32 ? -15.451 19.126 35.431 1.00 22.53 32 GLN B C 1
ATOM 1399 O O . GLN B 1 32 ? -15.590 19.354 34.228 1.00 22.19 32 GLN B O 1
ATOM 1405 N N . HIS B 1 33 ? -15.264 17.906 35.921 1.00 21.90 33 HIS B N 1
ATOM 1406 C CA . HIS B 1 33 ? -15.386 16.713 35.100 1.00 20.08 33 HIS B CA 1
ATOM 1407 C C . HIS B 1 33 ? -16.671 16.090 35.611 1.00 21.64 33 HIS B C 1
ATOM 1408 O O . HIS B 1 33 ? -16.681 15.023 36.239 1.00 20.67 33 HIS B O 1
ATOM 1415 N N . ALA B 1 34 ? -17.732 16.878 35.451 1.00 20.77 34 ALA B N 1
ATOM 1416 C CA . ALA B 1 34 ? -19.088 16.546 35.872 1.00 21.70 34 ALA B CA 1
ATOM 1417 C C . ALA B 1 34 ? -19.993 17.504 35.111 1.00 23.64 34 ALA B C 1
ATOM 1418 O O . ALA B 1 34 ? -19.659 18.678 34.970 1.00 21.39 34 ALA B O 1
ATOM 1420 N N . PHE B 1 35 ? -21.107 16.999 34.589 1.00 23.66 35 PHE B N 1
ATOM 1421 C CA . PHE B 1 35 ? -22.034 17.826 33.818 1.00 23.01 35 PHE B CA 1
ATOM 1422 C C . PHE B 1 35 ? -23.499 17.436 34.001 1.00 22.45 35 PHE B C 1
ATOM 1423 O O . PHE B 1 35 ? -23.860 16.262 33.886 1.00 24.02 35 PHE B O 1
ATOM 1431 N N . VAL B 1 36 ? -24.339 18.405 34.335 1.00 23.59 36 VAL B N 1
ATOM 1432 C CA . VAL B 1 36 ? -25.770 18.149 34.464 1.00 23.56 36 VAL B CA 1
ATOM 1433 C C . VAL B 1 36 ? -26.424 18.879 33.298 1.00 25.11 36 VAL B C 1
ATOM 1434 O O . VAL B 1 36 ? -26.842 20.030 33.421 1.00 26.02 36 VAL B O 1
ATOM 1438 N N . ASN B 1 37 ? -26.495 18.194 32.160 1.00 21.78 37 ASN B N 1
ATOM 1439 C CA . ASN B 1 37 ? -27.087 18.759 30.948 1.00 20.04 37 ASN B CA 1
ATOM 1440 C C . ASN B 1 37 ? -28.539 18.310 30.797 1.00 21.42 37 ASN B C 1
ATOM 1441 O O . ASN B 1 37 ? -29.015 17.428 31.521 1.00 24.51 37 ASN B O 1
ATOM 1446 N N . PHE B 1 38 ? -29.232 18.909 29.841 1.00 20.53 38 PHE B N 1
ATOM 1447 C CA . PHE B 1 38 ? -30.612 18.579 29.581 1.00 20.05 38 PHE B CA 1
ATOM 1448 C C . PHE B 1 38 ? -31.004 19.096 28.219 1.00 21.61 38 PHE B C 1
ATOM 1449 O O . PHE B 1 38 ? -30.336 19.955 27.644 1.00 23.60 38 PHE B O 1
ATOM 1457 N N . ARG B 1 39 ? -32.090 18.553 27.695 1.00 20.35 39 ARG B N 1
ATOM 1458 C CA . ARG B 1 39 ? -32.616 18.985 26.409 1.00 20.45 39 ARG B CA 1
ATOM 1459 C C . ARG B 1 39 ? -34.141 18.788 26.421 1.00 20.29 39 ARG B C 1
ATOM 1460 O O . ARG B 1 39 ? -34.666 18.014 27.225 1.00 23.57 39 ARG B O 1
ATOM 1468 N N . ILE B 1 40 ? -34.833 19.5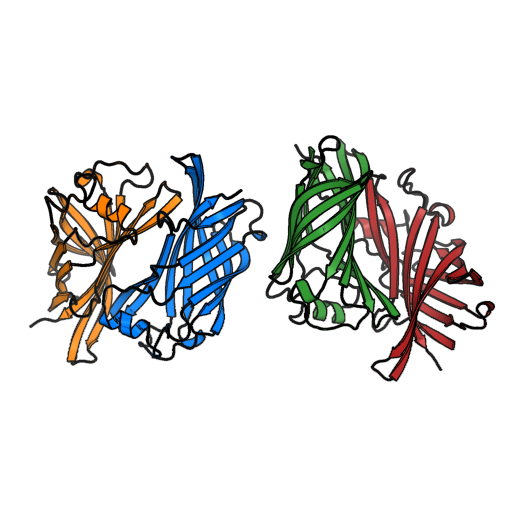90 25.619 1.00 20.31 40 ILE B N 1
ATOM 1469 C CA . ILE B 1 40 ? -36.279 19.557 25.487 1.00 21.33 40 ILE B CA 1
ATOM 1470 C C . ILE B 1 40 ? -36.575 20.187 24.123 1.00 24.53 40 ILE B C 1
ATOM 1471 O O . ILE B 1 40 ? -35.863 21.102 23.691 1.00 24.98 40 ILE B O 1
ATOM 1476 N N . GLN B 1 41 ? -37.589 19.685 23.430 1.00 25.44 41 GLN B N 1
ATOM 1477 C CA . GLN B 1 41 ? -37.922 20.221 22.113 1.00 22.12 41 GLN B CA 1
ATOM 1478 C C . GLN B 1 41 ? -38.477 21.625 22.113 1.00 20.34 41 GLN B C 1
ATOM 1479 O O . GLN B 1 41 ? -38.966 22.107 23.118 1.00 19.80 41 GLN B O 1
ATOM 1485 N N . HIS B 1 42 ? -38.225 22.336 21.029 1.00 20.85 42 HIS B N 1
ATOM 1486 C CA . HIS B 1 42 ? -38.726 23.685 20.893 1.00 21.16 42 HIS B CA 1
ATOM 1487 C C . HIS B 1 42 ? -39.734 23.620 19.761 1.00 22.62 42 HIS B C 1
ATOM 1488 O O . HIS B 1 42 ? -39.362 23.420 18.606 1.00 22.30 42 HIS B O 1
ATOM 1495 N N . LEU B 1 43 ? -41.005 23.815 20.098 1.00 23.55 43 LEU B N 1
ATOM 1496 C CA . LEU B 1 43 ? -42.088 23.776 19.119 1.00 23.95 43 LEU B CA 1
ATOM 1497 C C . LEU B 1 43 ? -42.188 22.422 18.395 1.00 25.00 43 LEU B C 1
ATOM 1498 O O . LEU B 1 43 ? -42.921 22.282 17.409 1.00 28.58 43 LEU B O 1
ATOM 1503 N N . GLY B 1 44 ? -41.443 21.436 18.880 1.00 25.94 44 GLY B N 1
ATOM 1504 C CA . GLY B 1 44 ? -41.448 20.129 18.260 1.00 25.29 44 GLY B CA 1
ATOM 1505 C C . GLY B 1 44 ? -40.648 20.195 16.982 1.00 23.51 44 GLY B C 1
ATOM 1506 O O . GLY B 1 44 ? -40.711 19.290 16.157 1.00 24.83 44 GLY B O 1
ATOM 1507 N N . TYR B 1 45 ? -39.924 21.297 16.807 1.00 22.77 45 TYR B N 1
ATOM 1508 C CA . TYR B 1 45 ? -39.090 21.517 15.626 1.00 23.21 45 TYR B CA 1
ATOM 1509 C C . TYR B 1 45 ? -37.596 21.202 15.830 1.00 23.20 45 TYR B C 1
ATOM 1510 O O . TYR B 1 45 ? -36.905 20.811 14.890 1.00 22.13 45 TYR B O 1
ATOM 1519 N N . SER B 1 46 ? -37.094 21.401 17.044 1.00 22.79 46 SER B N 1
ATOM 1520 C CA . SER B 1 46 ? -35.687 21.143 17.348 1.00 22.39 46 SER B CA 1
ATOM 1521 C C . SER B 1 46 ? -35.474 20.869 18.818 1.00 22.37 46 SER B C 1
ATOM 1522 O O . SER B 1 46 ? -36.406 20.952 19.625 1.00 22.55 46 SER B O 1
ATOM 1525 N N . TRP B 1 47 ? -34.259 20.437 19.137 1.00 22.14 47 TRP B N 1
ATOM 1526 C CA . TRP B 1 47 ? -33.869 20.164 20.511 1.00 23.07 47 TRP B CA 1
ATOM 1527 C C . TRP B 1 47 ? -33.206 21.393 21.107 1.00 20.39 47 TRP B C 1
ATOM 1528 O O . TRP B 1 47 ? -32.324 21.989 20.495 1.00 17.43 47 TRP B O 1
ATOM 1539 N N . LEU B 1 48 ? -33.630 21.764 22.308 1.00 21.90 48 LEU B N 1
ATOM 1540 C CA . LEU B 1 48 ? -33.062 22.917 22.975 1.00 21.86 48 LEU B CA 1
ATOM 1541 C C . LEU B 1 48 ? -32.209 22.373 24.111 1.00 21.95 48 LEU B C 1
ATOM 1542 O O . LEU B 1 48 ? -32.704 21.679 24.986 1.00 19.69 48 LEU B O 1
ATOM 1547 N N . TYR B 1 49 ? -30.909 22.634 24.049 1.00 17.94 49 TYR B N 1
ATOM 1548 C CA . TYR B 1 49 ? -29.976 22.159 25.064 1.00 20.33 49 TYR B CA 1
ATOM 1549 C C . TYR B 1 49 ? -29.640 23.182 26.127 1.00 22.62 49 TYR B C 1
ATOM 1550 O O . TYR B 1 49 ? -29.628 24.386 25.873 1.00 20.21 49 TYR B O 1
ATOM 1559 N N . GLY B 1 50 ? -29.342 22.684 27.315 1.00 19.94 50 GLY B N 1
ATOM 1560 C CA . GLY B 1 50 ? -28.992 23.555 28.410 1.00 21.08 50 GLY B CA 1
ATOM 1561 C C . GLY B 1 50 ? -28.154 22.809 29.420 1.00 22.84 50 GLY B C 1
ATOM 1562 O O . GLY B 1 50 ? -27.999 21.586 29.337 1.00 21.91 50 GLY B O 1
ATOM 1563 N N . THR B 1 51 ? -27.667 23.538 30.419 1.00 22.28 51 THR B N 1
ATOM 1564 C CA . THR B 1 51 ? -26.840 22.943 31.449 1.00 21.22 51 THR B CA 1
ATOM 1565 C C . THR B 1 51 ? -26.974 23.767 32.715 1.00 22.19 51 THR B C 1
ATOM 1566 O O . THR B 1 51 ? -27.516 24.873 32.688 1.00 24.52 51 THR B O 1
ATOM 1570 N N . PHE B 1 52 ? -26.618 23.159 33.837 1.00 22.44 52 PHE B N 1
ATOM 1571 C CA . PHE B 1 52 ? -26.620 23.827 35.131 1.00 20.75 52 PHE B CA 1
ATOM 1572 C C . PHE B 1 52 ? -25.154 23.839 35.556 1.00 18.98 52 PHE B C 1
ATOM 1573 O O . PHE B 1 52 ? -24.632 22.842 36.055 1.00 21.15 52 PHE B O 1
ATOM 1581 N N . LYS B 1 53 ? -24.512 24.984 35.341 1.00 20.96 53 LYS B N 1
ATOM 1582 C CA . LYS B 1 53 ? -23.093 25.201 35.637 1.00 19.10 53 LYS B CA 1
ATOM 1583 C C . LYS B 1 53 ? -22.580 25.121 37.076 1.00 17.00 53 LYS B C 1
ATOM 1584 O O . LYS B 1 53 ? -21.382 24.998 37.275 1.00 18.71 53 LYS B O 1
ATOM 1590 N N . ASP B 1 54 ? -23.453 25.256 38.070 1.00 16.92 54 ASP B N 1
ATOM 1591 C CA . ASP B 1 54 ? -23.022 25.236 39.460 1.00 17.63 54 ASP B CA 1
ATOM 1592 C C . ASP B 1 54 ? -23.705 24.144 40.285 1.00 19.42 54 ASP B C 1
ATOM 1593 O O . ASP B 1 54 ? -24.880 24.260 40.633 1.00 21.69 54 ASP B O 1
ATOM 1598 N N . PHE B 1 55 ? -22.978 23.071 40.571 1.00 19.49 55 PHE B N 1
ATOM 1599 C CA . PHE B 1 55 ? -23.520 21.978 41.364 1.00 19.27 55 PHE B CA 1
ATOM 1600 C C . PHE B 1 55 ? -22.389 21.227 42.043 1.00 21.87 55 PHE B C 1
ATOM 1601 O O . PHE B 1 55 ? -21.237 21.396 41.685 1.00 22.76 55 PHE B O 1
ATOM 1609 N N . ASP B 1 56 ? -22.729 20.381 43.006 1.00 23.13 56 ASP B N 1
ATOM 1610 C CA . ASP B 1 56 ? -21.739 19.621 43.747 1.00 28.39 56 ASP B CA 1
ATOM 1611 C C . ASP B 1 56 ? -22.373 18.311 44.194 1.00 29.30 56 ASP B C 1
ATOM 1612 O O . ASP B 1 56 ? -23.540 18.060 43.930 1.00 33.38 56 ASP B O 1
ATOM 1617 N N . GLY B 1 57 ? -21.597 17.455 44.843 1.00 29.84 57 GLY B N 1
ATOM 1618 C CA . GLY B 1 57 ? -22.155 16.201 45.298 1.00 29.35 57 GLY B CA 1
ATOM 1619 C C . GLY B 1 57 ? -21.154 15.120 45.635 1.00 28.48 57 GLY B C 1
ATOM 1620 O O . GLY B 1 57 ? -19.959 15.244 45.378 1.00 28.27 57 GLY B O 1
ATOM 1621 N N . THR B 1 58 ? -21.678 14.024 46.158 1.00 28.98 58 THR B N 1
ATOM 1622 C CA . THR B 1 58 ? -20.884 12.880 46.559 1.00 28.70 58 THR B CA 1
ATOM 1623 C C . THR B 1 58 ? -21.616 11.608 46.150 1.00 30.69 58 THR B C 1
ATOM 1624 O O . THR B 1 58 ? -22.757 11.672 45.691 1.00 32.27 58 THR B O 1
ATOM 1628 N N . PHE B 1 59 ? -20.923 10.474 46.190 1.00 31.43 59 PHE B N 1
ATOM 1629 C CA . PHE B 1 59 ? -21.544 9.190 45.862 1.00 32.05 59 PHE B CA 1
ATOM 1630 C C . PHE B 1 59 ? -20.709 7.983 46.271 1.00 33.13 59 PHE B C 1
ATOM 1631 O O . PHE B 1 59 ? -19.489 7.978 46.119 1.00 36.62 59 PHE B O 1
ATOM 1639 N N . THR B 1 60 ? -21.369 6.967 46.812 1.00 34.15 60 THR B N 1
ATOM 1640 C CA . THR B 1 60 ? -20.685 5.745 47.213 1.00 32.58 60 THR B CA 1
ATOM 1641 C C . THR B 1 60 ? -20.857 4.730 46.084 1.00 33.12 60 THR B C 1
ATOM 1642 O O . THR B 1 60 ? -21.957 4.529 45.574 1.00 33.00 60 THR B O 1
ATOM 1646 N N . PHE B 1 61 ? -19.757 4.141 45.647 1.00 34.56 61 PHE B N 1
ATOM 1647 C CA . PHE B 1 61 ? -19.792 3.164 44.575 1.00 34.37 61 PHE B CA 1
ATOM 1648 C C . PHE B 1 61 ? -19.063 1.902 45.018 1.00 37.81 61 PHE B C 1
ATOM 1649 O O . PHE B 1 61 ? -17.873 1.938 45.338 1.00 35.17 61 PHE B O 1
ATOM 1657 N N . ASP B 1 62 ? -19.816 0.807 45.102 1.00 42.82 62 ASP B N 1
ATOM 1658 C CA . ASP B 1 62 ? -19.279 -0.504 45.468 1.00 48.45 62 ASP B CA 1
ATOM 1659 C C . ASP B 1 62 ? -19.706 -1.446 44.340 1.00 50.47 62 ASP B C 1
ATOM 1660 O O . ASP B 1 62 ? -20.877 -1.809 44.228 1.00 54.03 62 ASP B O 1
ATOM 1665 N N . GLU B 1 63 ? -18.743 -1.814 43.500 1.00 52.48 63 GLU B N 1
ATOM 1666 C CA . GLU B 1 63 ? -18.993 -2.671 42.346 1.00 55.38 63 GLU B CA 1
ATOM 1667 C C . GLU B 1 63 ? -19.536 -4.068 42.684 1.00 57.38 63 GLU B C 1
ATOM 1668 O O . GLU B 1 63 ? -20.235 -4.688 41.876 1.00 57.76 63 GLU B O 1
ATOM 1674 N N . LYS B 1 64 ? -19.206 -4.564 43.874 1.00 57.88 64 LYS B N 1
ATOM 1675 C CA . LYS B 1 64 ? -19.652 -5.888 44.308 1.00 60.08 64 LYS B CA 1
ATOM 1676 C C . LYS B 1 64 ? -20.986 -5.823 45.031 1.00 60.26 64 LYS B C 1
ATOM 1677 O O . LYS B 1 64 ? -21.793 -6.754 44.972 1.00 62.38 64 LYS B O 1
ATOM 1683 N N . ASN B 1 65 ? -21.183 -4.742 45.767 1.00 57.17 65 ASN B N 1
ATOM 1684 C CA . ASN B 1 65 ? -22.405 -4.564 46.521 1.00 54.98 65 ASN B CA 1
ATOM 1685 C C . ASN B 1 65 ? -23.118 -3.293 46.083 1.00 52.81 65 ASN B C 1
ATOM 1686 O O . ASN B 1 65 ? -23.061 -2.268 46.768 1.00 49.80 65 ASN B O 1
ATOM 1691 N N . PRO B 1 66 ? -23.814 -3.351 44.937 1.00 50.92 66 PRO B N 1
ATOM 1692 C CA . PRO B 1 66 ? -24.558 -2.230 44.356 1.00 49.81 66 PRO B CA 1
ATOM 1693 C C . PRO B 1 66 ? -25.675 -1.671 45.227 1.00 49.44 66 PRO B C 1
ATOM 1694 O O . PRO B 1 66 ? -26.058 -0.514 45.079 1.00 49.83 66 PRO B O 1
ATOM 1698 N N . ALA B 1 67 ? -26.215 -2.496 46.116 1.00 48.53 67 ALA B N 1
ATOM 1699 C CA . ALA B 1 67 ? -27.297 -2.046 46.987 1.00 47.28 67 ALA B CA 1
ATOM 1700 C C . ALA B 1 67 ? -26.815 -1.070 48.061 1.00 46.32 67 ALA B C 1
ATOM 1701 O O . ALA B 1 67 ? -27.615 -0.470 48.758 1.00 47.08 67 ALA B O 1
ATOM 1703 N N . ALA B 1 68 ? -25.504 -0.944 48.219 1.00 44.69 68 ALA B N 1
ATOM 1704 C CA . ALA B 1 68 ? -24.947 -0.040 49.218 1.00 43.76 68 ALA B CA 1
ATOM 1705 C C . ALA B 1 68 ? -24.606 1.336 48.627 1.00 43.69 68 ALA B C 1
ATOM 1706 O O . ALA B 1 68 ? -24.231 2.256 49.360 1.00 42.75 68 ALA B O 1
ATOM 1708 N N . ASP B 1 69 ? -24.716 1.459 47.304 1.00 41.08 69 ASP B N 1
ATOM 1709 C CA . ASP B 1 69 ? -24.420 2.699 46.602 1.00 37.32 69 ASP B CA 1
ATOM 1710 C C . ASP B 1 69 ? -25.316 3.851 47.043 1.00 36.49 69 ASP B C 1
ATOM 1711 O O . ASP B 1 69 ? -26.464 3.646 47.419 1.00 33.25 69 ASP B O 1
ATOM 1716 N N . LYS B 1 70 ? -24.777 5.065 46.996 1.00 37.52 70 LYS B N 1
ATOM 1717 C CA . LYS B 1 70 ? -25.514 6.264 47.375 1.00 38.17 70 LYS B CA 1
ATOM 1718 C C . LYS B 1 70 ? -25.155 7.389 46.420 1.00 35.18 70 LYS B C 1
ATOM 1719 O O . LYS B 1 70 ? -24.223 7.274 45.635 1.00 36.62 70 LYS B O 1
ATOM 1725 N N . VAL B 1 71 ? -25.914 8.474 46.489 1.00 34.63 71 VAL B N 1
ATOM 1726 C CA . VAL B 1 71 ? -25.689 9.665 45.672 1.00 32.11 71 VAL B CA 1
ATOM 1727 C C . VAL B 1 71 ? -26.458 10.850 46.277 1.00 29.45 71 VAL B C 1
ATOM 1728 O O . VAL B 1 71 ? -27.648 10.743 46.618 1.00 27.35 71 VAL B O 1
ATOM 1732 N N . ASN B 1 72 ? -25.762 11.973 46.419 1.00 27.46 72 ASN B N 1
ATOM 1733 C CA . ASN B 1 72 ? -26.347 13.181 46.986 1.00 29.00 72 ASN B CA 1
ATOM 1734 C C . ASN B 1 72 ? -25.796 14.398 46.249 1.00 27.82 72 ASN B C 1
ATOM 1735 O O . ASN B 1 72 ? -24.594 14.658 46.306 1.00 26.33 72 ASN B O 1
ATOM 1740 N N . VAL B 1 73 ? -26.641 15.077 45.471 1.00 27.38 73 VAL B N 1
ATOM 1741 C CA . VAL B 1 73 ? -26.197 16.261 44.737 1.00 27.68 73 VAL B CA 1
ATOM 1742 C C . VAL B 1 73 ? -27.040 17.516 45.008 1.00 27.53 73 VAL B C 1
ATOM 1743 O O . VAL B 1 73 ? -28.246 17.431 45.236 1.00 27.19 73 VAL B O 1
ATOM 1747 N N . THR B 1 74 ? -26.395 18.678 44.942 1.00 25.04 74 THR B N 1
ATOM 1748 C CA . THR B 1 74 ? -27.069 19.952 45.142 1.00 25.74 74 THR B CA 1
ATOM 1749 C C . THR B 1 74 ? -26.848 20.797 43.883 1.00 26.35 74 THR B C 1
ATOM 1750 O O . THR B 1 74 ? -25.757 20.815 43.324 1.00 26.64 74 THR B O 1
ATOM 1754 N N . ILE B 1 75 ? -27.902 21.440 43.397 1.00 25.49 75 ILE B N 1
ATOM 1755 C CA . ILE B 1 75 ? -27.791 22.270 42.209 1.00 25.86 75 ILE B CA 1
ATOM 1756 C C . ILE B 1 75 ? -28.311 23.679 42.481 1.00 27.10 75 ILE B C 1
ATOM 1757 O O . ILE B 1 75 ? -29.345 23.843 43.122 1.00 27.09 75 ILE B O 1
ATOM 1762 N N . ASN B 1 76 ? -27.556 24.690 42.069 1.00 26.80 76 ASN B N 1
ATOM 1763 C CA . ASN B 1 76 ? -27.993 26.076 42.219 1.00 26.85 76 ASN B CA 1
ATOM 1764 C C . ASN B 1 76 ? -28.663 26.362 40.882 1.00 25.66 76 ASN B C 1
ATOM 1765 O O . ASN B 1 76 ? -27.993 26.566 39.878 1.00 27.44 76 ASN B O 1
ATOM 1770 N N . THR B 1 77 ? -29.987 26.276 40.851 1.00 25.05 77 THR B N 1
ATOM 1771 C CA . THR B 1 77 ? -30.779 26.468 39.626 1.00 27.00 77 THR B CA 1
ATOM 1772 C C . THR B 1 77 ? -30.595 27.767 38.895 1.00 28.07 77 THR B C 1
ATOM 1773 O O . THR B 1 77 ? -30.979 27.876 37.730 1.00 29.34 77 THR B O 1
ATOM 1777 N N . THR B 1 78 ? -30.094 28.781 39.588 1.00 26.41 78 THR B N 1
ATOM 1778 C CA . THR B 1 78 ? -29.861 30.076 38.963 1.00 25.15 78 THR B CA 1
ATOM 1779 C C . THR B 1 78 ? -28.734 29.975 37.930 1.00 23.81 78 THR B C 1
ATOM 1780 O O . THR B 1 78 ? -28.703 30.740 36.970 1.00 21.21 78 THR B O 1
ATOM 1784 N N . SER B 1 79 ? -27.937 28.911 38.045 1.00 20.85 79 SER B N 1
ATOM 1785 C CA . SER B 1 79 ? -26.812 28.682 37.138 1.00 20.18 79 SER B CA 1
ATOM 1786 C C . SER B 1 79 ? -27.178 28.015 35.806 1.00 21.00 79 SER B C 1
ATOM 1787 O O . SER B 1 79 ? -26.296 27.531 35.076 1.00 19.90 79 SER B O 1
ATOM 1790 N N . VAL B 1 80 ? -28.475 27.952 35.506 1.00 19.89 80 VAL B N 1
ATOM 1791 C CA . VAL B 1 80 ? -28.967 27.360 34.264 1.00 20.41 80 VAL B CA 1
ATOM 1792 C C . VAL B 1 80 ? -28.392 28.147 33.089 1.00 21.76 80 VAL B C 1
ATOM 1793 O O . VAL B 1 80 ? -28.257 29.367 33.171 1.00 24.78 80 VAL B O 1
ATOM 1797 N N . ASP B 1 81 ? -28.084 27.459 31.992 1.00 21.69 81 ASP B N 1
ATOM 1798 C CA . ASP B 1 81 ? -27.513 28.116 30.821 1.00 21.84 81 ASP B CA 1
ATOM 1799 C C . ASP B 1 81 ? -27.911 27.390 29.549 1.00 20.39 81 ASP B C 1
ATOM 1800 O O . ASP B 1 81 ? -27.585 26.221 29.378 1.00 22.96 81 ASP B O 1
ATOM 1805 N N . THR B 1 82 ? -28.623 28.081 28.665 1.00 15.66 82 THR B N 1
ATOM 1806 C CA . THR B 1 82 ? -29.039 27.510 27.383 1.00 17.82 82 THR B CA 1
ATOM 1807 C C . THR B 1 82 ? -28.489 28.384 26.261 1.00 20.75 82 THR B C 1
ATOM 1808 O O . THR B 1 82 ? -28.919 28.298 25.117 1.00 22.11 82 THR B O 1
ATOM 1812 N N . ASN B 1 83 ? -27.528 29.231 26.616 1.00 21.80 83 ASN B N 1
ATOM 1813 C CA . ASN B 1 83 ? -26.864 30.152 25.696 1.00 22.89 83 ASN B CA 1
ATOM 1814 C C . ASN B 1 83 ? -27.777 31.229 25.099 1.00 24.15 83 ASN B C 1
ATOM 1815 O O . ASN B 1 83 ? -27.792 31.477 23.889 1.00 24.62 83 ASN B O 1
ATOM 1820 N N . HIS B 1 84 ? -28.584 31.843 25.949 1.00 23.02 84 HIS B N 1
ATOM 1821 C CA . HIS B 1 84 ? -29.474 32.917 25.517 1.00 23.68 84 HIS B CA 1
ATOM 1822 C C . HIS B 1 84 ? -29.906 33.679 26.757 1.00 20.18 84 HIS B C 1
ATOM 1823 O O . HIS B 1 84 ? -30.754 33.204 27.518 1.00 19.26 84 HIS B O 1
ATOM 1830 N N . ALA B 1 85 ? -29.365 34.877 26.918 1.00 19.32 85 ALA B N 1
ATOM 1831 C CA . ALA B 1 85 ? -29.632 35.710 28.087 1.00 21.75 85 ALA B CA 1
ATOM 1832 C C . ALA B 1 85 ? -31.114 35.847 28.468 1.00 22.16 85 ALA B C 1
ATOM 1833 O O . ALA B 1 85 ? -31.509 35.643 29.617 1.00 20.14 85 ALA B O 1
ATOM 1835 N N . GLU B 1 86 ? -31.917 36.244 27.488 1.00 24.30 86 GLU B N 1
ATOM 1836 C CA . GLU B 1 86 ? -33.353 36.434 27.656 1.00 28.02 86 GLU B CA 1
ATOM 1837 C C . GLU B 1 86 ? -34.095 35.167 28.074 1.00 26.42 86 GLU B C 1
ATOM 1838 O O . GLU B 1 86 ? -34.926 35.213 28.977 1.00 26.74 86 GLU B O 1
ATOM 1844 N N . ARG B 1 87 ? -33.865 34.071 27.347 1.00 23.48 87 ARG B N 1
ATOM 1845 C CA . ARG B 1 87 ? -34.504 32.791 27.639 1.00 21.91 87 ARG B CA 1
ATOM 1846 C C . ARG B 1 87 ? -34.175 32.265 29.028 1.00 21.74 87 ARG B C 1
ATOM 1847 O O . ARG B 1 87 ? -35.038 31.693 29.701 1.00 24.35 87 ARG B O 1
ATOM 1855 N N . ASP B 1 88 ? -32.925 32.445 29.442 1.00 21.55 88 ASP B N 1
ATOM 1856 C CA . ASP B 1 88 ? -32.472 31.996 30.751 1.00 21.03 88 ASP B CA 1
ATOM 1857 C C . ASP B 1 88 ? -33.057 32.846 31.865 1.00 21.54 88 ASP B C 1
ATOM 1858 O O . ASP B 1 88 ? -33.370 32.337 32.940 1.00 20.69 88 ASP B O 1
ATOM 1863 N N . LYS B 1 89 ? -33.212 34.137 31.600 1.00 21.97 89 LYS B N 1
ATOM 1864 C CA . LYS B 1 89 ? -33.801 35.061 32.567 1.00 26.48 89 LYS B CA 1
ATOM 1865 C C . LYS B 1 89 ? -35.220 34.547 32.828 1.00 29.15 89 LYS B C 1
ATOM 1866 O O . LYS B 1 89 ? -35.746 34.625 33.948 1.00 31.12 89 LYS B O 1
ATOM 1872 N N . HIS B 1 90 ? -35.817 34.018 31.763 1.00 28.42 90 HIS B N 1
ATOM 1873 C CA . HIS B 1 90 ? -37.156 33.457 31.793 1.00 27.36 90 HIS B CA 1
ATOM 1874 C C . HIS B 1 90 ? -37.193 32.109 32.480 1.00 25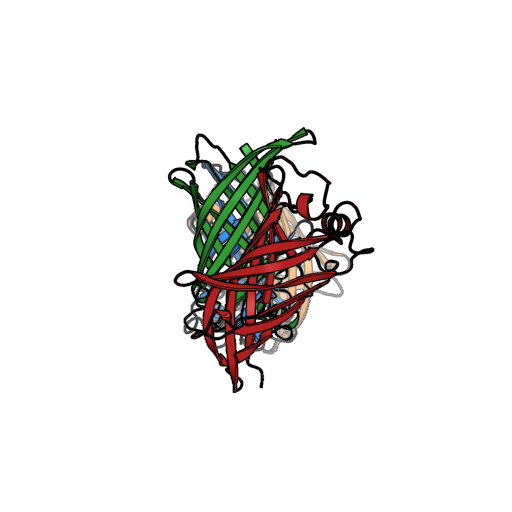.17 90 HIS B C 1
ATOM 1875 O O . HIS B 1 90 ? -38.194 31.757 33.087 1.00 23.95 90 HIS B O 1
ATOM 1882 N N . LEU B 1 91 ? -36.138 31.320 32.322 1.00 23.06 91 LEU B N 1
ATOM 1883 C CA . LEU B 1 91 ? -36.081 30.024 32.984 1.00 20.56 91 LEU B CA 1
ATOM 1884 C C . LEU B 1 91 ? -35.944 30.184 34.499 1.00 21.60 91 LEU B C 1
ATOM 1885 O O . LEU B 1 91 ? -36.318 29.295 35.253 1.00 21.25 91 LEU B O 1
ATOM 1890 N N . ARG B 1 92 ? -35.359 31.294 34.936 1.00 24.07 92 ARG B N 1
ATOM 1891 C CA . ARG B 1 92 ? -35.188 31.558 36.363 1.00 24.60 92 ARG B CA 1
ATOM 1892 C C . ARG B 1 92 ? -36.465 32.124 36.971 1.00 24.08 92 ARG B C 1
ATOM 1893 O O . ARG B 1 92 ? -36.685 31.991 38.172 1.00 27.81 92 ARG B O 1
ATOM 1901 N N . SER B 1 93 ? -37.285 32.764 36.137 1.00 21.59 93 SER B N 1
ATOM 1902 C CA . SER B 1 93 ? -38.536 33.365 36.596 1.00 21.76 93 SER B CA 1
ATOM 1903 C C . SER B 1 93 ? -39.531 32.384 37.221 1.00 24.04 93 SER B C 1
ATOM 1904 O O . SER B 1 93 ? -39.379 31.162 37.131 1.00 24.65 93 SER B O 1
ATOM 1907 N N . ALA B 1 94 ? -40.536 32.938 37.887 1.00 26.29 94 ALA B N 1
ATOM 1908 C CA . ALA B 1 94 ? -41.575 32.159 38.532 1.00 27.12 94 ALA B CA 1
ATOM 1909 C C . ALA B 1 94 ? -42.350 31.310 37.527 1.00 27.14 94 ALA B C 1
ATOM 1910 O O . ALA B 1 94 ? -43.068 30.405 37.922 1.00 26.73 94 ALA B O 1
ATOM 1912 N N . ASP B 1 95 ? -42.197 31.599 36.234 1.00 30.10 95 ASP B N 1
ATOM 1913 C CA . ASP B 1 95 ? -42.869 30.831 35.184 1.00 31.74 95 ASP B CA 1
ATOM 1914 C C . ASP B 1 95 ? -42.211 29.468 34.993 1.00 31.56 95 ASP B C 1
ATOM 1915 O O . ASP B 1 95 ? -42.766 28.593 34.343 1.00 33.93 95 ASP B O 1
ATOM 1920 N N . PHE B 1 96 ? -40.983 29.316 35.469 1.00 30.45 96 PHE B N 1
ATOM 1921 C CA . PHE B 1 96 ? -40.276 28.057 35.301 1.00 27.91 96 PHE B CA 1
ATOM 1922 C C . PHE B 1 96 ? -39.560 27.527 36.541 1.00 26.41 96 PHE B C 1
ATOM 1923 O O . PHE B 1 96 ? -40.172 26.857 37.367 1.00 26.95 96 PHE B O 1
ATOM 1931 N N . LEU B 1 97 ? -38.251 27.753 36.639 1.00 23.94 97 LEU B N 1
ATOM 1932 C CA . LEU B 1 97 ? -37.486 27.262 37.786 1.00 25.90 97 LEU B CA 1
ATOM 1933 C C . LEU B 1 97 ? -37.766 28.031 39.077 1.00 25.96 97 LEU B C 1
ATOM 1934 O O . LEU B 1 97 ? -37.679 27.456 40.161 1.00 27.31 97 LEU B O 1
ATOM 1939 N N . ASN B 1 98 ? -38.119 29.311 38.955 1.00 24.43 98 ASN B N 1
ATOM 1940 C CA . ASN B 1 98 ? -38.434 30.155 40.116 1.00 25.58 98 ASN B CA 1
ATOM 1941 C C . ASN B 1 98 ? -37.261 30.144 41.101 1.00 24.22 98 ASN B C 1
ATOM 1942 O O . ASN B 1 98 ? -37.438 29.878 42.291 1.00 22.79 98 ASN B O 1
ATOM 1947 N N . THR B 1 99 ? -36.071 30.459 40.592 1.00 25.42 99 THR B N 1
ATOM 1948 C CA . THR B 1 99 ? -34.840 30.456 41.384 1.00 27.08 99 THR B CA 1
ATOM 1949 C C . THR B 1 99 ? -34.780 31.439 42.555 1.00 29.04 99 THR B C 1
ATOM 1950 O O . THR B 1 99 ? -34.046 31.213 43.525 1.00 32.29 99 THR B O 1
ATOM 1954 N N . ALA B 1 100 ? -35.528 32.534 42.463 1.00 28.46 100 ALA B N 1
ATOM 1955 C CA . ALA B 1 100 ? -35.557 33.534 43.523 1.00 31.95 100 ALA B CA 1
ATOM 1956 C C . ALA B 1 100 ? -36.144 32.939 44.797 1.00 35.18 100 ALA B C 1
ATOM 1957 O O . ALA B 1 100 ? -35.686 33.250 45.903 1.00 38.04 100 ALA B O 1
ATOM 1959 N N . LYS B 1 101 ? -37.161 32.096 44.626 1.00 34.39 101 LYS B N 1
ATOM 1960 C CA . LYS B 1 101 ? -37.836 31.421 45.732 1.00 34.14 101 LYS B CA 1
ATOM 1961 C C . LYS B 1 101 ? -37.108 30.120 46.104 1.00 32.29 101 LYS B C 1
ATOM 1962 O O . LYS B 1 101 ? -36.897 29.835 47.284 1.00 34.04 101 LYS B O 1
ATOM 1968 N N . TYR B 1 102 ? -36.732 29.335 45.099 1.00 31.70 102 TYR B N 1
ATOM 1969 C CA . TYR B 1 102 ? -36.023 28.072 45.304 1.00 32.30 102 TYR B CA 1
ATOM 1970 C C . TYR B 1 102 ? -34.696 28.167 44.589 1.00 33.87 102 TYR B C 1
ATOM 1971 O O . TYR B 1 102 ? -34.609 27.913 43.397 1.00 33.84 102 TYR B O 1
ATOM 1980 N N . PRO B 1 103 ? -33.670 28.666 45.283 1.00 34.61 103 PRO B N 1
ATOM 1981 C CA . PRO B 1 103 ? -32.366 28.781 44.637 1.00 32.07 103 PRO B CA 1
ATOM 1982 C C . PRO B 1 103 ? -31.707 27.429 44.411 1.00 30.78 103 PRO B C 1
ATOM 1983 O O . PRO B 1 103 ? -30.687 27.362 43.725 1.00 32.55 103 PRO B O 1
ATOM 1987 N N . GLN B 1 104 ? -32.301 26.363 44.944 1.00 30.54 104 GLN B N 1
ATOM 1988 C CA . GLN B 1 104 ? -31.723 25.035 44.814 1.00 30.68 104 GLN B CA 1
ATOM 1989 C C . GLN B 1 104 ? -32.595 23.829 44.494 1.00 29.24 104 GLN B C 1
ATOM 1990 O O . GLN B 1 104 ? -33.678 23.657 45.018 1.00 28.29 104 GLN B O 1
ATOM 1996 N N . ALA B 1 105 ? -32.036 22.949 43.675 1.00 26.65 105 ALA B N 1
ATOM 1997 C CA . ALA B 1 105 ? -32.673 21.697 43.317 1.00 25.04 105 ALA B CA 1
ATOM 1998 C C . ALA B 1 105 ? -31.798 20.694 44.058 1.00 26.00 105 ALA B C 1
ATOM 1999 O O . ALA B 1 105 ? -30.620 20.945 44.285 1.00 27.84 105 ALA B O 1
ATOM 2001 N N . THR B 1 106 ? -32.347 19.557 44.434 1.00 27.01 106 THR B N 1
ATOM 2002 C CA . THR B 1 106 ? -31.538 18.594 45.151 1.00 27.10 106 THR B CA 1
ATOM 2003 C C . THR B 1 106 ? -32.009 17.167 44.836 1.00 26.85 106 THR B C 1
ATOM 2004 O O . THR B 1 106 ? -33.159 16.941 44.460 1.00 29.44 106 THR B O 1
ATOM 2008 N N . PHE B 1 107 ? -31.054 16.251 44.762 1.00 27.95 107 PHE B N 1
ATOM 2009 C CA . PHE B 1 107 ? -31.339 14.857 44.450 1.00 27.90 107 PHE B CA 1
ATOM 2010 C C . PHE B 1 107 ? -30.618 13.921 45.406 1.00 28.16 107 PHE B C 1
ATOM 2011 O O . PHE B 1 107 ? -29.385 13.874 45.422 1.00 26.19 107 PHE B O 1
ATOM 2019 N N . THR B 1 108 ? -31.397 13.137 46.146 1.00 29.60 108 THR B N 1
ATOM 2020 C CA . THR B 1 108 ? -30.860 12.183 47.106 1.00 32.21 108 THR B CA 1
ATOM 2021 C C . THR B 1 108 ? -31.408 10.807 46.787 1.00 32.87 108 THR B C 1
ATOM 2022 O O . THR B 1 108 ? -32.626 10.632 46.706 1.00 33.15 108 THR B O 1
ATOM 2026 N N . SER B 1 109 ? -30.512 9.842 46.592 1.00 33.27 109 SER B N 1
ATOM 2027 C CA . SER B 1 109 ? -30.917 8.477 46.290 1.00 34.48 109 SER B CA 1
ATOM 2028 C C . SER B 1 109 ? -31.611 7.829 47.478 1.00 38.59 109 SER B C 1
ATOM 2029 O O . SER B 1 109 ? -31.390 8.203 48.638 1.00 39.30 109 SER B O 1
ATOM 2032 N N . THR B 1 110 ? -32.468 6.863 47.181 1.00 42.12 110 THR B N 1
ATOM 2033 C CA . THR B 1 110 ? -33.189 6.139 48.211 1.00 43.02 110 THR B CA 1
ATOM 2034 C C . THR B 1 110 ? -33.028 4.644 47.956 1.00 43.91 110 THR B C 1
ATOM 2035 O O . THR B 1 110 ? -33.056 3.840 48.896 1.00 44.86 110 THR B O 1
ATOM 2039 N N . SER B 1 111 ? -32.758 4.298 46.700 1.00 44.33 111 SER B N 1
ATOM 2040 C CA . SER B 1 111 ? -32.613 2.914 46.280 1.00 42.97 111 SER B CA 1
ATOM 2041 C C . SER B 1 111 ? -31.678 2.859 45.074 1.00 41.15 111 SER B C 1
ATOM 2042 O O . SER B 1 111 ? -31.689 3.758 44.234 1.00 40.75 111 SER B O 1
ATOM 2045 N N . VAL B 1 112 ? -30.840 1.829 45.014 1.00 40.57 112 VAL B N 1
ATOM 2046 C CA . VAL B 1 112 ? -29.925 1.620 43.888 1.00 37.97 112 VAL B CA 1
ATOM 2047 C C . VAL B 1 112 ? -29.888 0.107 43.681 1.00 40.46 112 VAL B C 1
ATOM 2048 O O . VAL B 1 112 ? -29.761 -0.651 44.642 1.00 41.68 112 VAL B O 1
ATOM 2052 N N . LYS B 1 113 ? -30.058 -0.333 42.440 1.00 41.25 113 LYS B N 1
ATOM 2053 C CA . LYS B 1 113 ? -30.031 -1.752 42.150 1.00 42.29 113 LYS B CA 1
ATOM 2054 C C . LYS B 1 113 ? -29.407 -1.990 40.794 1.00 41.83 113 LYS B C 1
ATOM 2055 O O . LYS B 1 113 ? -29.646 -1.241 39.846 1.00 40.77 113 LYS B O 1
ATOM 2061 N N . LYS B 1 114 ? -28.537 -2.991 40.741 1.00 42.10 114 LYS B N 1
ATOM 2062 C CA . LYS B 1 114 ? -27.880 -3.363 39.507 1.00 45.46 114 LYS B CA 1
ATOM 2063 C C . LYS B 1 114 ? -28.888 -3.998 38.563 1.00 46.55 114 LYS B C 1
ATOM 2064 O O . LYS B 1 114 ? -29.741 -4.786 38.977 1.00 47.47 114 LYS B O 1
ATOM 2070 N N . ASP B 1 115 ? -28.832 -3.577 37.310 1.00 47.59 115 ASP B N 1
ATOM 2071 C CA . ASP B 1 115 ? -29.708 -4.100 36.291 1.00 48.83 115 ASP B CA 1
ATOM 2072 C C . ASP B 1 115 ? -28.829 -4.436 35.101 1.00 44.37 115 ASP B C 1
ATOM 2073 O O . ASP B 1 115 ? -28.712 -3.662 34.142 1.00 45.41 115 ASP B O 1
ATOM 2078 N N . GLY B 1 116 ? -28.206 -5.605 35.186 1.00 39.68 116 GLY B N 1
ATOM 2079 C CA . GLY B 1 116 ? -27.321 -6.029 34.135 1.00 38.78 116 GLY B CA 1
ATOM 2080 C C . GLY B 1 116 ? -26.058 -5.204 34.246 1.00 39.02 116 GLY B C 1
ATOM 2081 O O . GLY B 1 116 ? -25.505 -5.065 35.335 1.00 37.60 116 GLY B O 1
ATOM 2082 N N . ASP B 1 117 ? -25.618 -4.611 33.145 1.00 41.37 117 ASP B N 1
ATOM 2083 C CA . ASP B 1 117 ? -24.405 -3.801 33.155 1.00 44.92 117 ASP B CA 1
ATOM 2084 C C . ASP B 1 117 ? -24.660 -2.321 33.447 1.00 45.58 117 ASP B C 1
ATOM 2085 O O . ASP B 1 117 ? -23.874 -1.465 33.039 1.00 48.03 117 ASP B O 1
ATOM 2090 N N . GLU B 1 118 ? -25.769 -2.022 34.116 1.00 43.52 118 GLU B N 1
ATOM 2091 C CA . GLU B 1 118 ? -26.133 -0.646 34.444 1.00 44.88 118 GLU B CA 1
ATOM 2092 C C . GLU B 1 118 ? -26.679 -0.546 35.863 1.00 41.11 118 GLU B C 1
ATOM 2093 O O . GLU B 1 118 ? -26.909 -1.559 36.518 1.00 38.94 118 GLU B O 1
ATOM 2099 N N . LEU B 1 119 ? -26.876 0.681 36.339 1.00 38.17 119 LEU B N 1
ATOM 2100 C CA . LEU B 1 119 ? -27.407 0.931 37.678 1.00 34.37 119 LEU B CA 1
ATOM 2101 C C . LEU B 1 119 ? -28.683 1.740 37.594 1.00 34.06 119 LEU B C 1
ATOM 2102 O O . LEU B 1 119 ? -28.734 2.742 36.883 1.00 36.44 119 LEU B O 1
ATOM 2107 N N . ASP B 1 120 ? -29.713 1.293 38.307 1.00 33.39 120 ASP B N 1
ATOM 2108 C CA . ASP B 1 120 ? -30.991 1.991 38.336 1.00 34.36 120 ASP B CA 1
ATOM 2109 C C . ASP B 1 120 ? -31.051 2.740 39.654 1.00 33.74 120 ASP B C 1
ATOM 2110 O O . ASP B 1 120 ? -31.252 2.153 40.717 1.00 33.71 120 ASP B O 1
ATOM 2115 N N . ILE B 1 121 ? -30.803 4.039 39.570 1.00 33.76 121 ILE B N 1
ATOM 2116 C CA . ILE B 1 121 ? -30.776 4.903 40.736 1.00 31.92 121 ILE B CA 1
ATOM 2117 C C . ILE B 1 121 ? -32.105 5.619 40.998 1.00 32.19 121 ILE B C 1
ATOM 2118 O O . ILE B 1 121 ? -32.494 6.524 40.255 1.00 35.45 121 ILE B O 1
ATOM 2123 N N . THR B 1 122 ? -32.792 5.208 42.059 1.00 28.86 122 THR B N 1
ATOM 2124 C CA . THR B 1 122 ? -34.059 5.814 42.452 1.00 29.50 122 THR B CA 1
ATOM 2125 C C . THR B 1 122 ? -33.759 6.821 43.555 1.00 32.80 122 THR B C 1
ATOM 2126 O O . THR B 1 122 ? -32.961 6.545 44.453 1.00 31.13 122 THR B O 1
ATOM 2130 N N . GLY B 1 123 ? -34.356 8.004 43.462 1.00 34.56 123 GLY B N 1
ATOM 2131 C CA . GLY B 1 123 ? -34.120 9.006 44.478 1.00 32.50 123 GLY B CA 1
ATOM 2132 C C . GLY B 1 123 ? -35.132 10.127 44.492 1.00 32.26 123 GLY B C 1
ATOM 2133 O O . GLY B 1 123 ? -35.944 10.265 43.578 1.00 31.84 123 GLY B O 1
ATOM 2134 N N . ASP B 1 124 ? -35.042 10.957 45.524 1.00 30.63 124 ASP B N 1
ATOM 2135 C CA . ASP B 1 124 ? -35.936 12.087 45.698 1.00 31.38 124 ASP B CA 1
ATOM 2136 C C . ASP B 1 124 ? -35.386 13.360 45.077 1.00 30.38 124 ASP B C 1
ATOM 2137 O O . ASP B 1 124 ? -34.297 13.808 45.421 1.00 28.37 124 ASP B O 1
ATOM 2142 N N . LEU B 1 125 ? -36.138 13.922 44.139 1.00 31.07 125 LEU B N 1
ATOM 2143 C CA . LEU B 1 125 ? -35.750 15.159 43.476 1.00 30.62 125 LEU B CA 1
ATOM 2144 C C . LEU B 1 125 ? -36.592 16.294 44.057 1.00 31.94 125 LEU B C 1
ATOM 2145 O O . LEU B 1 125 ? -37.823 16.258 43.994 1.00 33.41 125 LEU B O 1
ATOM 2150 N N . THR B 1 126 ? -35.940 17.276 44.658 1.00 30.95 126 THR B N 1
ATOM 2151 C CA . THR B 1 126 ? -36.655 18.426 45.184 1.00 31.96 126 THR B CA 1
ATOM 2152 C C . THR B 1 126 ? -36.361 19.531 44.166 1.00 31.34 126 THR B C 1
ATOM 2153 O O . THR B 1 126 ? -35.210 19.937 44.006 1.00 32.96 126 THR B O 1
ATOM 2157 N N . LEU B 1 127 ? -37.367 19.894 43.376 1.00 29.33 127 LEU B N 1
ATOM 2158 C CA . LEU B 1 127 ? -37.223 20.915 42.348 1.00 27.96 127 LEU B CA 1
ATOM 2159 C C . LEU B 1 127 ? -38.441 21.819 42.412 1.00 29.60 127 LEU B C 1
ATOM 2160 O O . LEU B 1 127 ? -39.578 21.339 42.441 1.00 30.28 127 LEU B O 1
ATOM 2165 N N . ASN B 1 128 ? -38.205 23.121 42.340 1.00 29.48 128 ASN B N 1
ATOM 2166 C CA . ASN B 1 128 ? -39.272 24.111 42.386 1.00 32.97 128 ASN B CA 1
ATOM 2167 C C . ASN B 1 128 ? -40.245 23.844 43.542 1.00 37.18 128 ASN B C 1
ATOM 2168 O O . ASN B 1 128 ? -41.468 23.871 43.374 1.00 35.83 128 ASN B O 1
ATOM 2173 N N . GLY B 1 129 ? -39.676 23.545 44.707 1.00 40.40 129 GLY B N 1
ATOM 2174 C CA . GLY B 1 129 ? -40.471 23.297 45.893 1.00 42.69 129 GLY B CA 1
ATOM 2175 C C . GLY B 1 129 ? -41.108 21.937 46.068 1.00 44.63 129 GLY B C 1
ATOM 2176 O O . GLY B 1 129 ? -41.533 21.621 47.177 1.00 46.30 129 GLY B O 1
ATOM 2177 N N . VAL B 1 130 ? -41.170 21.123 45.019 1.00 42.81 130 VAL B N 1
ATOM 2178 C CA . VAL B 1 130 ? -41.786 19.807 45.159 1.00 43.60 130 VAL B CA 1
ATOM 2179 C C . VAL B 1 130 ? -40.810 18.637 45.094 1.00 44.18 130 VAL B C 1
ATOM 2180 O O . VAL B 1 130 ? -39.942 18.582 44.223 1.00 46.78 130 VAL B O 1
ATOM 2184 N N . THR B 1 131 ? -40.974 17.700 46.022 1.00 43.90 131 THR B N 1
ATOM 2185 C CA . THR B 1 131 ? -40.135 16.509 46.111 1.00 43.31 131 THR B CA 1
ATOM 2186 C C . THR B 1 131 ? -40.866 15.287 45.566 1.00 43.23 131 THR B C 1
ATOM 2187 O O . THR B 1 131 ? -41.910 14.893 46.077 1.00 44.25 131 THR B O 1
ATOM 2191 N N . LYS B 1 132 ? -40.304 14.685 44.527 1.00 44.19 132 LYS B N 1
ATOM 2192 C CA . LYS B 1 132 ? -40.876 13.495 43.912 1.00 43.04 132 LYS B CA 1
ATOM 2193 C C . LYS B 1 132 ? -39.753 12.574 43.462 1.00 41.44 132 LYS B C 1
ATOM 2194 O O . LYS B 1 132 ? -38.695 13.036 43.032 1.00 43.59 132 LYS B O 1
ATOM 2200 N N . PRO B 1 133 ? -39.952 11.255 43.594 1.00 38.12 133 PRO B N 1
ATOM 2201 C CA . PRO B 1 133 ? -38.913 10.307 43.178 1.00 36.60 133 PRO B CA 1
ATOM 2202 C C . PRO B 1 133 ? -38.715 10.240 41.663 1.00 34.65 133 PRO B C 1
ATOM 2203 O O . PRO B 1 133 ? -39.680 10.330 40.909 1.00 35.26 133 PRO B O 1
ATOM 2207 N N . VAL B 1 134 ? -37.455 10.231 41.233 1.00 33.83 134 VAL B N 1
ATOM 2208 C CA . VAL B 1 134 ? -37.117 10.102 39.814 1.00 34.66 134 VAL B CA 1
ATOM 2209 C C . VAL B 1 134 ? -36.013 9.039 39.730 1.00 34.76 134 VAL B C 1
ATOM 2210 O O . VAL B 1 134 ? -35.196 8.921 40.649 1.00 33.21 134 VAL B O 1
ATOM 2214 N N . THR B 1 135 ? -36.030 8.221 38.683 1.00 35.86 135 THR B N 1
ATOM 2215 C CA . THR B 1 135 ? -35.017 7.189 38.528 1.00 36.05 135 THR B CA 1
ATOM 2216 C C . THR B 1 135 ? -34.076 7.503 37.396 1.00 33.56 135 THR B C 1
ATOM 2217 O O . THR B 1 135 ? -34.480 8.003 36.351 1.00 35.50 135 THR B O 1
ATOM 2221 N N . LEU B 1 136 ? -32.796 7.259 37.636 1.00 31.10 136 LEU B N 1
ATOM 2222 C CA . LEU B 1 136 ? -31.780 7.490 36.627 1.00 30.34 136 LEU B CA 1
ATOM 2223 C C . LEU B 1 136 ? -31.195 6.148 36.232 1.00 31.29 136 LEU B C 1
ATOM 2224 O O . LEU B 1 136 ? -31.156 5.214 37.032 1.00 29.70 136 LEU B O 1
ATOM 2229 N N . GLU B 1 137 ? -30.805 6.035 34.973 1.00 31.42 137 GLU B N 1
ATOM 2230 C CA . GLU B 1 137 ? -30.182 4.822 34.475 1.00 31.07 137 GLU B CA 1
ATOM 2231 C C . GLU B 1 137 ? -28.722 5.217 34.268 1.00 29.08 137 GLU B C 1
ATOM 2232 O O . GLU B 1 137 ? -28.419 6.029 33.394 1.00 27.19 137 GLU B O 1
ATOM 2238 N N . ALA B 1 138 ? -27.840 4.702 35.119 1.00 25.99 138 ALA B N 1
ATOM 2239 C CA . ALA B 1 138 ? -26.423 5.031 35.043 1.00 27.79 138 ALA B CA 1
ATOM 2240 C C . ALA B 1 138 ? -25.546 3.888 34.566 1.00 29.53 138 ALA B C 1
ATOM 2241 O O . ALA B 1 138 ? -25.923 2.722 34.663 1.00 32.09 138 ALA B O 1
ATOM 2243 N N . LYS B 1 139 ? -24.355 4.226 34.090 1.00 29.43 139 LYS B N 1
ATOM 2244 C CA . LYS B 1 139 ? -23.420 3.222 33.614 1.00 29.91 139 LYS B CA 1
ATOM 2245 C C . LYS B 1 139 ? -21.968 3.653 33.854 1.00 28.81 139 LYS B C 1
ATOM 2246 O O . LYS B 1 139 ? -21.603 4.806 33.618 1.00 27.33 139 LYS B O 1
ATOM 2252 N N . LEU B 1 140 ? -21.160 2.727 34.365 1.00 31.08 140 LEU B N 1
ATOM 2253 C CA . LEU B 1 140 ? -19.748 2.969 34.636 1.00 30.85 140 LEU B CA 1
ATOM 2254 C C . LEU B 1 140 ? -19.029 3.122 33.301 1.00 30.33 140 LEU B C 1
ATOM 2255 O O . LEU B 1 140 ? -19.159 2.270 32.423 1.00 28.54 140 LEU B O 1
ATOM 2260 N N . ILE B 1 141 ? -18.341 4.247 33.127 1.00 30.32 141 ILE B N 1
ATOM 2261 C CA . ILE B 1 141 ? -17.568 4.515 31.909 1.00 29.69 141 ILE B CA 1
ATOM 2262 C C . ILE B 1 141 ? -16.138 3.986 32.130 1.00 30.76 141 ILE B C 1
ATOM 2263 O O . ILE B 1 141 ? -15.571 3.316 31.272 1.00 32.49 141 ILE B O 1
ATOM 2268 N N . GLY B 1 142 ? -15.595 4.230 33.319 1.00 30.87 142 GLY B N 1
ATOM 2269 C CA . GLY B 1 142 ? -14.254 3.771 33.639 1.00 29.39 142 GLY B CA 1
ATOM 2270 C C . GLY B 1 142 ? -13.807 4.176 35.033 1.00 29.14 142 GLY B C 1
ATOM 2271 O O . GLY B 1 142 ? -14.319 5.133 35.615 1.00 27.10 142 GLY B O 1
ATOM 2272 N N . GLN B 1 143 ? -12.853 3.432 35.578 1.00 31.40 143 GLN B N 1
ATOM 2273 C CA . GLN B 1 143 ? -12.314 3.706 36.912 1.00 32.60 143 GLN B CA 1
ATOM 2274 C C . GLN B 1 143 ? -10.843 3.309 36.924 1.00 33.51 143 GLN B C 1
ATOM 2275 O O . GLN B 1 143 ? -10.412 2.485 36.118 1.00 34.40 143 GLN B O 1
ATOM 2281 N N . GLY B 1 144 ? -10.080 3.892 37.836 1.00 33.59 144 GLY B N 1
ATOM 2282 C CA . GLY B 1 144 ? -8.669 3.581 37.904 1.00 34.37 144 GLY B CA 1
ATOM 2283 C C . GLY B 1 144 ? -7.841 4.686 38.520 1.00 36.98 144 GLY B C 1
ATOM 2284 O O . GLY B 1 144 ? -8.370 5.596 39.165 1.00 36.57 144 GLY B O 1
ATOM 2285 N N . ASP B 1 145 ? -6.529 4.597 38.324 1.00 39.63 145 ASP B N 1
ATOM 2286 C CA . ASP B 1 145 ? -5.594 5.567 38.873 1.00 42.80 145 ASP B CA 1
ATOM 2287 C C . ASP B 1 145 ? -5.539 6.927 38.201 1.00 44.04 145 ASP B C 1
ATOM 2288 O O . ASP B 1 145 ? -5.792 7.083 37.022 1.00 45.69 145 ASP B O 1
ATOM 2293 N N . ASP B 1 146 ? -5.155 7.908 38.994 1.00 46.26 146 ASP B N 1
ATOM 2294 C CA . ASP B 1 146 ? -5.033 9.290 38.572 1.00 46.51 146 ASP B CA 1
ATOM 2295 C C . ASP B 1 146 ? -3.618 9.563 38.115 1.00 44.66 146 ASP B C 1
ATOM 2296 O O . ASP B 1 146 ? -2.674 8.935 38.606 1.00 47.15 146 ASP B O 1
ATOM 2301 N N . PRO B 1 147 ? -3.439 10.491 37.161 1.00 41.75 147 PRO B N 1
ATOM 2302 C CA . PRO B 1 147 ? -2.066 10.774 36.737 1.00 40.42 147 PRO B CA 1
ATOM 2303 C C . PRO B 1 147 ? -1.415 11.581 37.862 1.00 40.20 147 PRO B C 1
ATOM 2304 O O . PRO B 1 147 ? -0.258 11.962 37.768 1.00 42.91 147 PRO B O 1
ATOM 2308 N N . TRP B 1 148 ? -2.195 11.843 38.913 1.00 38.17 148 TRP B N 1
ATOM 2309 C CA . TRP B 1 148 ? -1.747 12.622 40.063 1.00 36.09 148 TRP B CA 1
ATOM 2310 C C . TRP B 1 148 ? -1.805 11.878 41.411 1.00 35.39 148 TRP B C 1
ATOM 2311 O O . TRP B 1 148 ? -1.780 12.501 42.470 1.00 32.65 148 TRP B O 1
ATOM 2322 N N . GLY B 1 149 ? -1.944 10.557 41.376 1.00 36.99 149 GLY B N 1
ATOM 2323 C CA . GLY B 1 149 ? -1.964 9.788 42.614 1.00 38.63 149 GLY B CA 1
ATOM 2324 C C . GLY B 1 149 ? -3.291 9.566 43.324 1.00 40.27 149 GLY B C 1
ATOM 2325 O O . GLY B 1 149 ? -3.312 9.224 44.515 1.00 41.42 149 GLY B O 1
ATOM 2326 N N . GLY B 1 150 ? -4.394 9.744 42.605 1.00 39.79 150 GLY B N 1
ATOM 2327 C CA . GLY B 1 150 ? -5.707 9.531 43.189 1.00 38.86 150 GLY B CA 1
ATOM 2328 C C . GLY B 1 150 ? -6.416 8.392 42.479 1.00 38.37 150 GLY B C 1
ATOM 2329 O O . GLY B 1 150 ? -5.851 7.804 41.553 1.00 36.95 150 GLY B O 1
ATOM 2330 N N . LYS B 1 151 ? -7.599 8.021 42.969 1.00 39.58 151 LYS B N 1
ATOM 2331 C CA . LYS B 1 151 ? -8.421 6.961 42.370 1.00 38.78 151 LYS B CA 1
ATOM 2332 C C . LYS B 1 151 ? -9.741 7.593 41.915 1.00 35.16 151 LYS B C 1
ATOM 2333 O O . LYS B 1 151 ? -10.371 8.342 42.667 1.00 32.63 151 LYS B O 1
ATOM 2339 N N . ARG B 1 152 ? -10.140 7.324 40.675 1.00 32.35 152 ARG B N 1
ATOM 2340 C CA . ARG B 1 152 ? -11.373 7.888 40.133 1.00 31.06 152 ARG B CA 1
ATOM 2341 C C . ARG B 1 152 ? -12.329 6.879 39.532 1.00 30.70 152 ARG B C 1
ATOM 2342 O O . ARG B 1 152 ? -11.937 5.796 39.113 1.00 32.99 152 ARG B O 1
ATOM 2350 N N . ALA B 1 153 ? -13.587 7.287 39.436 1.00 31.06 153 ALA B N 1
ATOM 2351 C CA . ALA B 1 153 ? -14.644 6.469 38.859 1.00 29.57 153 ALA B CA 1
ATOM 2352 C C . ALA B 1 153 ? -15.645 7.431 38.226 1.00 27.98 153 ALA B C 1
ATOM 2353 O O . ALA B 1 153 ? -16.146 8.334 38.903 1.00 26.14 153 ALA B O 1
ATOM 2355 N N . GLY B 1 154 ? -15.895 7.260 36.927 1.00 25.09 154 GLY B N 1
ATOM 2356 C CA . GLY B 1 154 ? -16.834 8.116 36.216 1.00 25.70 154 GLY B CA 1
ATOM 2357 C C . GLY B 1 154 ? -18.038 7.364 35.673 1.00 27.65 154 GLY B C 1
ATOM 2358 O O . GLY B 1 154 ? -17.937 6.174 35.362 1.00 29.34 154 GLY B O 1
ATOM 2359 N N . PHE B 1 155 ? -19.177 8.054 35.565 1.00 27.66 155 PHE B N 1
ATOM 2360 C CA . PHE B 1 155 ? -20.430 7.463 35.074 1.00 27.13 155 PHE B CA 1
ATOM 2361 C C . PHE B 1 155 ? -21.201 8.400 34.166 1.00 26.51 155 PHE B C 1
ATOM 2362 O O . PHE B 1 155 ? -21.050 9.615 34.242 1.00 28.20 155 PHE B O 1
ATOM 2370 N N . GLU B 1 156 ? -22.065 7.815 33.343 1.00 24.27 156 GLU B N 1
ATOM 2371 C CA . GLU B 1 156 ? -22.950 8.559 32.450 1.00 25.42 156 GLU B CA 1
ATOM 2372 C C . GLU B 1 156 ? -24.338 8.153 32.929 1.00 22.86 156 GLU B C 1
ATOM 2373 O O . GLU B 1 156 ? -24.505 7.034 33.410 1.00 25.38 156 GLU B O 1
ATOM 2379 N N . ALA B 1 157 ? -25.307 9.063 32.871 1.00 21.94 157 ALA B N 1
ATOM 2380 C CA . ALA B 1 157 ? -26.671 8.753 33.304 1.00 23.16 157 ALA B CA 1
ATOM 2381 C C . ALA B 1 157 ? -27.763 9.463 32.507 1.00 23.68 157 ALA B C 1
ATOM 2382 O O . ALA B 1 157 ? -27.539 10.519 31.910 1.00 22.37 157 ALA B O 1
ATOM 2384 N N . GLU B 1 158 ? -28.955 8.877 32.536 1.00 24.93 158 GLU B N 1
ATOM 2385 C CA . GLU B 1 158 ? -30.124 9.409 31.844 1.00 28.62 158 GLU B CA 1
ATOM 2386 C C . GLU B 1 158 ? -31.343 9.407 32.747 1.00 29.00 158 GLU B C 1
ATOM 2387 O O . GLU B 1 158 ? -31.439 8.612 33.687 1.00 29.85 158 GLU B O 1
ATOM 2393 N N . GLY B 1 159 ? -32.312 10.243 32.405 1.00 28.16 159 GLY B N 1
ATOM 2394 C CA . GLY B 1 159 ? -33.534 10.320 33.176 1.00 26.61 159 GLY B CA 1
ATOM 2395 C C . GLY B 1 159 ? -34.418 11.352 32.531 1.00 29.77 159 GLY B C 1
ATOM 2396 O O . GLY B 1 159 ? -33.991 12.067 31.627 1.00 28.20 159 GLY B O 1
ATOM 2397 N N . LYS B 1 160 ? -35.655 11.438 32.989 1.00 30.11 160 LYS B N 1
ATOM 2398 C CA . LYS B 1 160 ? -36.590 12.402 32.451 1.00 31.66 160 LYS B CA 1
ATOM 2399 C C . LYS B 1 160 ? -37.322 13.072 33.582 1.00 32.16 160 LYS B C 1
ATOM 2400 O O . LYS B 1 160 ? -37.431 12.524 34.666 1.00 33.31 160 LYS B O 1
ATOM 2406 N N . ILE B 1 161 ? -37.747 14.302 33.355 1.00 32.65 161 ILE B N 1
ATOM 2407 C CA . ILE B 1 161 ? -38.484 15.037 34.367 1.00 32.80 161 ILE B CA 1
ATOM 2408 C C . ILE B 1 161 ? -39.750 15.591 33.738 1.00 31.67 161 ILE B C 1
ATOM 2409 O O . ILE B 1 161 ? -39.694 16.302 32.740 1.00 28.74 161 ILE B O 1
ATOM 2414 N N . LYS B 1 162 ? -40.893 15.189 34.269 1.00 30.72 162 LYS B N 1
ATOM 2415 C CA . LYS B 1 162 ? -42.156 15.698 33.780 1.00 32.53 162 LYS B CA 1
ATOM 2416 C C . LYS B 1 162 ? -42.295 17.069 34.420 1.00 30.87 162 LYS B C 1
ATOM 2417 O O . LYS B 1 162 ? -42.385 17.172 35.640 1.00 28.87 162 LYS B O 1
ATOM 2423 N N . LEU B 1 163 ? -42.256 18.116 33.606 1.00 30.04 163 LEU B N 1
ATOM 2424 C CA . LEU B 1 163 ? -42.370 19.485 34.098 1.00 28.55 163 LEU B CA 1
ATOM 2425 C C . LEU B 1 163 ? -43.538 19.728 35.057 1.00 31.09 163 LEU B C 1
ATOM 2426 O O . LEU B 1 163 ? -43.349 20.350 36.102 1.00 31.21 163 LEU B O 1
ATOM 2431 N N . LYS B 1 164 ? -44.730 19.238 34.708 1.00 32.58 164 LYS B N 1
ATOM 2432 C CA . LYS B 1 164 ? -45.937 19.401 35.529 1.00 35.21 164 LYS B CA 1
ATOM 2433 C C . LYS B 1 164 ? -45.818 18.790 36.923 1.00 36.49 164 LYS B C 1
ATOM 2434 O O . LYS B 1 164 ? -46.403 19.306 37.884 1.00 37.02 164 LYS B O 1
ATOM 2440 N N . ASP B 1 165 ? -45.113 17.662 37.019 1.00 35.62 165 ASP B N 1
ATOM 2441 C CA . ASP B 1 165 ? -44.924 16.974 38.296 1.00 35.82 165 ASP B CA 1
ATOM 2442 C C . ASP B 1 165 ? -44.221 17.855 39.323 1.00 35.10 165 ASP B C 1
ATOM 2443 O O . ASP B 1 165 ? -44.388 17.669 40.526 1.00 34.79 165 ASP B O 1
ATOM 2448 N N . PHE B 1 166 ? -43.403 18.787 38.852 1.00 34.04 166 PHE B N 1
ATOM 2449 C CA . PHE B 1 166 ? -42.673 19.666 39.755 1.00 34.26 166 PHE B CA 1
ATOM 2450 C C . PHE B 1 166 ? -43.178 21.093 39.729 1.00 34.96 166 PHE B C 1
ATOM 2451 O O . PHE B 1 166 ? -42.421 22.039 39.926 1.00 35.47 166 PHE B O 1
ATOM 2459 N N . ASN B 1 167 ? -44.477 21.223 39.489 1.00 36.65 167 ASN B N 1
ATOM 2460 C CA . ASN B 1 167 ? -45.163 22.503 39.463 1.00 36.78 167 ASN B CA 1
ATOM 2461 C C . ASN B 1 167 ? -44.706 23.557 38.476 1.00 36.36 167 ASN B C 1
ATOM 2462 O O . ASN B 1 167 ? -44.835 24.750 38.740 1.00 38.15 167 ASN B O 1
ATOM 2467 N N . ILE B 1 168 ? -44.197 23.115 37.332 1.00 34.83 168 ILE B N 1
ATOM 2468 C CA . ILE B 1 168 ? -43.780 24.030 36.276 1.00 34.26 168 ILE B CA 1
ATOM 2469 C C . ILE B 1 168 ? -44.931 23.920 35.267 1.00 34.26 168 ILE B C 1
ATOM 2470 O O . ILE B 1 168 ? -44.953 22.996 34.461 1.00 34.13 168 ILE B O 1
ATOM 2475 N N . LYS B 1 169 ? -45.940 24.784 35.411 1.00 37.41 169 LYS B N 1
ATOM 2476 C CA . LYS B 1 169 ? -47.145 24.776 34.564 1.00 37.17 169 LYS B CA 1
ATOM 2477 C C . LYS B 1 169 ? -47.024 25.309 33.161 1.00 36.84 169 LYS B C 1
ATOM 2478 O O . LYS B 1 169 ? -47.755 24.862 32.289 1.00 38.82 169 LYS B O 1
ATOM 2484 N N . THR B 1 170 ? -46.237 26.367 32.975 1.00 37.29 170 THR B N 1
ATOM 2485 C CA . THR B 1 170 ? -46.078 26.972 31.648 1.00 36.61 170 THR B CA 1
ATOM 2486 C C . THR B 1 170 ? -45.896 25.896 30.598 1.00 34.80 170 THR B C 1
ATOM 2487 O O . THR B 1 170 ? -44.855 25.249 30.551 1.00 38.40 170 THR B O 1
ATOM 2491 N N . ASP B 1 171 ? -46.906 25.726 29.757 1.00 32.70 171 ASP B N 1
ATOM 2492 C CA . ASP B 1 171 ? -46.883 24.713 28.713 1.00 32.59 171 ASP B CA 1
ATOM 2493 C C . ASP B 1 171 ? -46.012 25.083 27.517 1.00 29.91 171 ASP B C 1
ATOM 2494 O O . ASP B 1 171 ? -46.071 26.205 27.016 1.00 30.83 171 ASP B O 1
ATOM 2499 N N . LEU B 1 172 ? -45.257 24.115 27.009 1.00 26.40 172 LEU B N 1
ATOM 2500 C CA . LEU B 1 172 ? -44.374 24.370 25.880 1.00 26.71 172 LEU B CA 1
ATOM 2501 C C . LEU B 1 172 ? -44.782 23.624 24.616 1.00 28.33 172 LEU B C 1
ATOM 2502 O O . LEU B 1 172 ? -44.101 23.700 23.610 1.00 29.84 172 LEU B O 1
ATOM 2507 N N . GLY B 1 173 ? -45.945 22.986 24.642 1.00 29.14 173 GLY B N 1
ATOM 2508 C CA . GLY B 1 173 ? -46.396 22.261 23.467 1.00 29.13 173 GLY B CA 1
ATOM 2509 C C . GLY B 1 173 ? -46.465 20.774 23.733 1.00 31.40 173 GLY B C 1
ATOM 2510 O O . GLY B 1 173 ? -45.885 20.295 24.708 1.00 28.00 173 GLY B O 1
ATOM 2511 N N . PRO B 1 174 ? -47.198 20.015 22.898 1.00 32.06 174 PRO B N 1
ATOM 2512 C CA . PRO B 1 174 ? -47.335 18.563 23.063 1.00 29.06 174 PRO B CA 1
ATOM 2513 C C . PRO B 1 174 ? -46.005 17.820 23.097 1.00 29.43 174 PRO B C 1
ATOM 2514 O O . PRO B 1 174 ? -45.841 16.848 23.818 1.00 32.87 174 PRO B O 1
ATOM 2518 N N . ALA B 1 175 ? -45.058 18.282 22.298 1.00 25.51 175 ALA B N 1
ATOM 2519 C CA . ALA B 1 175 ? -43.751 17.650 22.229 1.00 26.87 175 ALA B CA 1
ATOM 2520 C C . ALA B 1 175 ? -42.805 18.010 23.369 1.00 29.24 175 ALA B C 1
ATOM 2521 O O . ALA B 1 175 ? -41.744 17.413 23.487 1.00 27.27 175 ALA B O 1
ATOM 2523 N N . SER B 1 176 ? -43.204 18.945 24.225 1.00 29.67 176 SER B N 1
ATOM 2524 C CA . SER B 1 176 ? -42.331 19.402 25.293 1.00 28.47 176 SER B CA 1
ATOM 2525 C C . SER B 1 176 ? -42.847 19.302 26.717 1.00 29.00 176 SER B C 1
ATOM 2526 O O . SER B 1 176 ? -42.673 20.235 27.498 1.00 30.81 176 SER B O 1
ATOM 2529 N N . GLN B 1 177 ? -43.416 18.157 27.074 1.00 28.06 177 GLN B N 1
ATOM 2530 C CA . GLN B 1 177 ? -43.949 17.935 28.421 1.00 27.71 177 GLN B CA 1
ATOM 2531 C C . GLN B 1 177 ? -42.886 17.500 29.433 1.00 27.20 177 GLN B C 1
ATOM 2532 O O . GLN B 1 177 ? -42.998 17.736 30.639 1.00 25.36 177 GLN B O 1
ATOM 2538 N N . GLU B 1 178 ? -41.855 16.836 28.942 1.00 28.66 178 GLU B N 1
ATOM 2539 C CA . GLU B 1 178 ? -40.791 16.402 29.819 1.00 31.44 178 GLU B CA 1
ATOM 2540 C C . GLU B 1 178 ? -39.408 16.810 29.318 1.00 29.22 178 GLU B C 1
ATOM 2541 O O . GLU B 1 178 ? -39.249 17.203 28.168 1.00 29.17 178 GLU B O 1
ATOM 2547 N N . VAL B 1 179 ? -38.445 16.870 30.236 1.00 25.87 179 VAL B N 1
ATOM 2548 C CA . VAL B 1 179 ? -37.080 17.240 29.889 1.00 27.70 179 VAL B CA 1
ATOM 2549 C C . VAL B 1 179 ? -36.105 16.060 30.041 1.00 26.50 179 VAL B C 1
ATOM 2550 O O . VAL B 1 179 ? -36.164 15.299 31.013 1.00 25.73 179 VAL B O 1
ATOM 2554 N N . ASP B 1 180 ? -35.266 15.876 29.025 1.00 25.71 180 ASP B N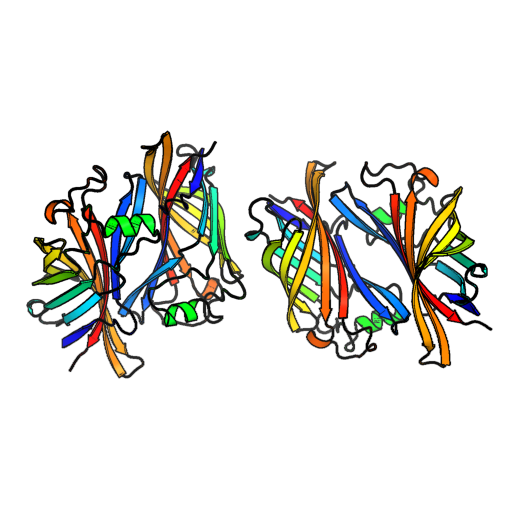 1
ATOM 2555 C CA . ASP B 1 180 ? -34.255 14.818 29.010 1.00 27.13 180 ASP B CA 1
ATOM 2556 C C . ASP B 1 180 ? -33.067 15.256 29.860 1.00 27.63 180 ASP B C 1
ATOM 2557 O O . ASP B 1 180 ? -32.569 16.372 29.707 1.00 27.72 180 ASP B O 1
ATOM 2562 N N . LEU B 1 181 ? -32.637 14.398 30.774 1.00 26.66 181 LEU B N 1
ATOM 2563 C CA . LEU B 1 181 ? -31.479 14.705 31.604 1.00 25.77 181 LEU B CA 1
ATOM 2564 C C . LEU B 1 181 ? -30.298 13.911 31.064 1.00 25.46 181 LEU B C 1
ATOM 2565 O O . LEU B 1 181 ? -30.347 12.681 30.997 1.00 27.81 181 LEU B O 1
ATOM 2570 N N . ILE B 1 182 ? -29.245 14.628 30.683 1.00 24.90 182 ILE B N 1
ATOM 2571 C CA . ILE B 1 182 ? -28.025 14.034 30.157 1.00 20.76 182 ILE B CA 1
ATOM 2572 C C . ILE B 1 182 ? -26.953 14.313 31.209 1.00 24.29 182 ILE B C 1
ATOM 2573 O O . ILE B 1 182 ? -26.454 15.433 31.315 1.00 25.26 182 ILE B O 1
ATOM 2578 N N . ILE B 1 183 ? -26.630 13.298 32.006 1.00 23.29 183 ILE B N 1
ATOM 2579 C CA . ILE B 1 183 ? -25.672 13.442 33.102 1.00 22.48 183 ILE B CA 1
ATOM 2580 C C . ILE B 1 183 ? -24.357 12.677 32.970 1.00 24.16 183 ILE B C 1
ATOM 2581 O O . ILE B 1 183 ? -24.327 11.569 32.462 1.00 26.70 183 ILE B O 1
ATOM 2586 N N . SER B 1 184 ? -23.282 13.270 33.484 1.00 25.38 184 SER B N 1
ATOM 2587 C CA . SER B 1 184 ? -21.953 12.658 33.465 1.00 29.37 184 SER B CA 1
ATOM 2588 C C . SER B 1 184 ? -21.134 13.205 34.623 1.00 30.44 184 SER B C 1
ATOM 2589 O O . SER B 1 184 ? -20.987 14.418 34.752 1.00 31.75 184 SER B O 1
ATOM 2592 N N . VAL B 1 185 ? -20.693 12.327 35.521 1.00 28.93 185 VAL B N 1
ATOM 2593 C CA . VAL B 1 185 ? -19.876 12.749 36.656 1.00 29.06 185 VAL B CA 1
ATOM 2594 C C . VAL B 1 185 ? -18.650 11.873 36.862 1.00 28.62 185 VAL B C 1
ATOM 2595 O O . VAL B 1 185 ? -18.712 10.652 36.714 1.00 31.20 185 VAL B O 1
ATOM 2599 N N . GLU B 1 186 ? -17.537 12.507 37.212 1.00 26.95 186 GLU B N 1
ATOM 2600 C CA . GLU B 1 186 ? -16.307 11.783 37.503 1.00 26.34 186 GLU B CA 1
ATOM 2601 C C . GLU B 1 186 ? -16.083 11.995 39.005 1.00 26.51 186 GLU B C 1
ATOM 2602 O O . GLU B 1 186 ? -16.175 13.122 39.492 1.00 26.39 186 GLU B O 1
ATOM 2608 N N . GLY B 1 187 ? -15.890 10.915 39.756 1.00 26.83 187 GLY B N 1
ATOM 2609 C CA . GLY B 1 187 ? -15.687 11.066 41.183 1.00 23.82 187 GLY B CA 1
ATOM 2610 C C . GLY B 1 187 ? -14.261 10.815 41.614 1.00 24.50 187 GLY B C 1
ATOM 2611 O O . GLY B 1 187 ? -13.540 10.056 40.972 1.00 25.52 187 GLY B O 1
ATOM 2612 N N . VAL B 1 188 ? -13.829 11.513 42.658 1.00 26.64 188 VAL B N 1
ATOM 2613 C CA . VAL B 1 188 ? -12.490 11.324 43.192 1.00 27.08 188 VAL B CA 1
ATOM 2614 C C . VAL B 1 188 ? -12.682 10.561 44.499 1.00 29.15 188 VAL B C 1
ATOM 2615 O O . VAL B 1 188 ? -13.438 11.005 45.371 1.00 25.31 188 VAL B O 1
ATOM 2619 N N . GLN B 1 189 ? -12.080 9.373 44.580 1.00 32.48 189 GLN B N 1
ATOM 2620 C CA . GLN B 1 189 ? -12.176 8.523 45.766 1.00 35.33 189 GLN B CA 1
ATOM 2621 C C . GLN B 1 189 ? -11.703 9.251 47.028 1.00 37.74 189 GLN B C 1
ATOM 2622 O O . GLN B 1 189 ? -10.656 9.899 47.036 1.00 31.86 189 GLN B O 1
ATOM 2628 N N . GLN B 1 190 ? -12.533 9.194 48.065 1.00 44.23 190 GLN B N 1
ATOM 2629 C CA . GLN B 1 190 ? -12.242 9.828 49.342 1.00 52.27 190 GLN B CA 1
ATOM 2630 C C . GLN B 1 190 ? -11.560 8.866 50.301 1.00 58.79 190 GLN B C 1
ATOM 2631 O O . GLN B 1 190 ? -11.255 7.721 49.953 1.00 59.46 190 GLN B O 1
ATOM 2637 N N . LYS B 1 191 ? -11.346 9.356 51.523 1.00 64.95 191 LYS B N 1
ATOM 2638 C CA . LYS B 1 191 ? -10.707 8.584 52.590 1.00 69.14 191 LYS B CA 1
ATOM 2639 C C . LYS B 1 191 ? -9.241 8.217 52.226 1.00 72.50 191 LYS B C 1
ATOM 2640 O O . LYS B 1 191 ? -8.605 7.335 52.838 1.00 74.24 191 LYS B O 1
ATOM 2647 N N . ALA C 1 23 ? -48.877 27.054 -16.087 1.00 23.71 23 ALA C N 1
ATOM 2648 C CA . ALA C 1 23 ? -48.986 25.610 -15.740 1.00 25.01 23 ALA C CA 1
ATOM 2649 C C . ALA C 1 23 ? -47.641 25.032 -15.312 1.00 25.04 23 ALA C C 1
ATOM 2650 O O . ALA C 1 23 ? -46.588 25.527 -15.703 1.00 27.45 23 ALA C O 1
ATOM 2652 N N . ASP C 1 24 ? -47.682 23.979 -14.504 1.00 25.70 24 ASP C N 1
ATOM 2653 C CA . ASP C 1 24 ? -46.460 23.338 -14.035 1.00 25.55 24 ASP C CA 1
ATOM 2654 C C . ASP C 1 24 ? -46.091 22.168 -14.935 1.00 25.41 24 ASP C C 1
ATOM 2655 O O . ASP C 1 24 ? -46.970 21.434 -15.376 1.00 25.18 24 ASP C O 1
ATOM 2660 N N . TYR C 1 25 ? -44.805 22.025 -15.241 1.00 24.94 25 TYR C N 1
ATOM 2661 C CA . TYR C 1 25 ? -44.319 20.946 -16.097 1.00 23.01 25 TYR C CA 1
ATOM 2662 C C . TYR C 1 25 ? -43.209 20.120 -15.457 1.00 24.21 25 TYR C C 1
ATOM 2663 O O . TYR C 1 25 ? -42.452 20.573 -14.610 1.00 23.09 25 TYR C O 1
ATOM 2672 N N . LYS C 1 26 ? -43.086 18.903 -15.940 1.00 22.72 26 LYS C N 1
ATOM 2673 C CA . LYS C 1 26 ? -42.090 17.971 -15.464 1.00 22.33 26 LYS C CA 1
ATOM 2674 C C . LYS C 1 26 ? -41.261 17.661 -16.703 1.00 21.10 26 LYS C C 1
ATOM 2675 O O . LYS C 1 26 ? -41.808 17.245 -17.721 1.00 20.81 26 LYS C O 1
ATOM 2681 N N . ILE C 1 27 ? -39.963 17.941 -16.660 1.00 20.14 27 ILE C N 1
ATOM 2682 C CA . ILE C 1 27 ? -39.116 17.645 -17.814 1.00 20.78 27 ILE C CA 1
ATOM 2683 C C . ILE C 1 27 ? -39.192 16.155 -18.143 1.00 22.39 27 ILE C C 1
ATOM 2684 O O . ILE C 1 27 ? -39.103 15.302 -17.254 1.00 21.83 27 ILE C O 1
ATOM 2689 N N . ASP C 1 28 ? -39.404 15.857 -19.420 1.00 24.48 28 ASP C N 1
ATOM 2690 C CA . ASP C 1 28 ? -39.537 14.481 -19.882 1.00 22.54 28 ASP C CA 1
ATOM 2691 C C . ASP C 1 28 ? -38.236 13.699 -19.891 1.00 20.69 28 ASP C C 1
ATOM 2692 O O . ASP C 1 28 ? -37.570 13.570 -20.917 1.00 21.79 28 ASP C O 1
ATOM 2697 N N . LYS C 1 29 ? -37.907 13.141 -18.740 1.00 22.26 29 LYS C N 1
ATOM 2698 C CA . LYS C 1 29 ? -36.697 12.348 -18.590 1.00 23.55 29 LYS C CA 1
ATOM 2699 C C . LYS C 1 29 ? -36.946 10.925 -19.093 1.00 22.40 29 LYS C C 1
ATOM 2700 O O . LYS C 1 29 ? -36.105 10.340 -19.756 1.00 22.01 29 LYS C O 1
ATOM 2706 N N . GLU C 1 30 ? -38.132 10.390 -18.812 1.00 24.38 30 GLU C N 1
ATOM 2707 C CA . GLU C 1 30 ? -38.471 9.029 -19.234 1.00 26.36 30 GLU C CA 1
ATOM 2708 C C . GLU C 1 30 ? -38.248 8.803 -20.731 1.00 23.41 30 GLU C C 1
ATOM 2709 O O . GLU C 1 30 ? -37.741 7.764 -21.135 1.00 22.17 30 GLU C O 1
ATOM 2715 N N . GLY C 1 31 ? -38.749 9.724 -21.552 1.00 22.84 31 GLY C N 1
ATOM 2716 C CA . GLY C 1 31 ? -38.594 9.604 -22.992 1.00 22.69 31 GLY C CA 1
ATOM 2717 C C . GLY C 1 31 ? -37.388 10.368 -23.493 1.00 22.29 31 GLY C C 1
ATOM 2718 O O . GLY C 1 31 ? -37.109 10.409 -24.692 1.00 23.37 31 GLY C O 1
ATOM 2719 N N . GLN C 1 32 ? -36.679 10.974 -22.551 1.00 22.76 32 GLN C N 1
ATOM 2720 C CA . GLN C 1 32 ? -35.490 11.773 -22.809 1.00 22.60 32 GLN C CA 1
ATOM 2721 C C . GLN C 1 32 ? -35.637 12.776 -23.948 1.00 22.03 32 GLN C C 1
ATOM 2722 O O . GLN C 1 32 ? -34.941 12.693 -24.962 1.00 20.30 32 GLN C O 1
ATOM 2728 N N . HIS C 1 33 ? -36.617 13.660 -23.812 1.00 18.67 33 HIS C N 1
ATOM 2729 C CA . HIS C 1 33 ? -36.836 14.712 -24.796 1.00 19.47 33 HIS C CA 1
ATOM 2730 C C . HIS C 1 33 ? -36.389 15.958 -24.069 1.00 17.50 33 HIS C C 1
ATOM 2731 O O . HIS C 1 33 ? -37.169 16.839 -23.740 1.00 18.53 33 HIS C O 1
ATOM 2738 N N . ALA C 1 34 ? -35.117 15.927 -23.703 1.00 16.16 34 ALA C N 1
ATOM 2739 C CA . ALA C 1 34 ? -34.474 16.999 -22.969 1.00 17.96 34 ALA C CA 1
ATOM 2740 C C . ALA C 1 34 ? -32.970 16.788 -23.157 1.00 17.35 34 ALA C C 1
ATOM 2741 O O . ALA C 1 34 ? -32.506 15.659 -23.139 1.00 17.30 34 ALA C O 1
ATOM 2743 N N . PHE C 1 35 ? -32.222 17.863 -23.374 1.00 16.58 35 PHE C N 1
ATOM 2744 C CA . PHE C 1 35 ? -30.790 17.760 -23.603 1.00 16.13 35 PHE C CA 1
ATOM 2745 C C . PHE C 1 35 ? -30.013 18.934 -23.048 1.00 19.28 35 PHE C C 1
ATOM 2746 O O . PHE C 1 35 ? -30.374 20.085 -23.274 1.00 21.63 35 PHE C O 1
ATOM 2754 N N . VAL C 1 36 ? -28.986 18.646 -22.264 1.00 18.02 36 VAL C N 1
ATOM 2755 C CA . VAL C 1 36 ? -28.125 19.695 -21.750 1.00 16.17 36 VAL C CA 1
ATOM 2756 C C . VAL C 1 36 ? -26.782 19.515 -22.462 1.00 19.16 36 VAL C C 1
ATOM 2757 O O . VAL C 1 36 ? -25.876 18.840 -21.962 1.00 18.36 36 VAL C O 1
ATOM 2761 N N . ASN C 1 37 ? -26.674 20.099 -23.655 1.00 14.30 37 ASN C N 1
ATOM 2762 C CA . ASN C 1 37 ? -25.449 20.005 -24.448 1.00 13.11 37 ASN C CA 1
ATOM 2763 C C . ASN C 1 37 ? -24.544 21.204 -24.208 1.00 16.62 37 ASN C C 1
ATOM 2764 O O . ASN C 1 37 ? -24.941 22.190 -23.571 1.00 17.95 37 ASN C O 1
ATOM 2769 N N . PHE C 1 38 ? -23.325 21.115 -24.710 1.00 13.10 38 PHE C N 1
ATOM 2770 C CA . PHE C 1 38 ? -22.378 22.204 -24.583 1.00 15.19 38 PHE C CA 1
ATOM 2771 C C . PHE C 1 38 ? -21.271 22.052 -25.616 1.00 16.55 38 PHE C C 1
ATOM 2772 O O . PHE C 1 38 ? -21.148 21.015 -26.270 1.00 22.51 38 PHE C O 1
ATOM 2780 N N . ARG C 1 39 ? -20.504 23.114 -25.808 1.00 18.05 39 ARG C N 1
ATOM 2781 C CA . ARG C 1 39 ? -19.373 23.088 -26.728 1.00 17.85 39 ARG C CA 1
ATOM 2782 C C . ARG C 1 39 ? -18.330 24.119 -26.296 1.00 19.50 39 ARG C C 1
ATOM 2783 O O . ARG C 1 39 ? -18.645 25.127 -25.659 1.00 20.34 39 ARG C O 1
ATOM 2791 N N . ILE C 1 40 ? -17.076 23.828 -26.593 1.00 20.23 40 ILE C N 1
ATOM 2792 C CA . ILE C 1 40 ? -15.994 24.721 -26.254 1.00 20.99 40 ILE C CA 1
ATOM 2793 C C . ILE C 1 40 ? -14.928 24.420 -27.292 1.00 19.39 40 ILE C C 1
ATOM 2794 O O . ILE C 1 40 ? -14.879 23.314 -27.822 1.00 19.88 40 ILE C O 1
ATOM 2799 N N . GLN C 1 41 ? -14.146 25.426 -27.655 1.00 22.09 41 GLN C N 1
ATOM 2800 C CA . GLN C 1 41 ? -13.111 25.230 -28.658 1.00 23.03 41 GLN C CA 1
ATOM 2801 C C . GLN C 1 41 ? -11.902 24.449 -28.178 1.00 23.92 41 GLN C C 1
ATOM 2802 O O . GLN C 1 41 ? -11.606 24.406 -26.996 1.00 24.61 41 GLN C O 1
ATOM 2808 N N . HIS C 1 42 ? -11.312 23.703 -29.101 1.00 23.85 42 HIS C N 1
ATOM 2809 C CA . HIS C 1 42 ? -10.126 22.922 -28.818 1.00 22.38 42 HIS C CA 1
ATOM 2810 C C . HIS C 1 42 ? -8.988 23.624 -29.541 1.00 23.98 42 HIS C C 1
ATOM 2811 O O . HIS C 1 42 ? -8.924 23.595 -30.780 1.00 23.39 42 HIS C O 1
ATOM 2818 N N . LEU C 1 43 ? -8.086 24.225 -28.762 1.00 23.25 43 LEU C N 1
ATOM 2819 C CA . LEU C 1 43 ? -6.914 24.959 -29.265 1.00 25.21 43 LEU C CA 1
ATOM 2820 C C . LEU C 1 43 ? -7.304 26.072 -30.229 1.00 26.56 43 LEU C C 1
ATOM 2821 O O . LEU C 1 43 ? -6.443 26.622 -30.916 1.00 29.17 43 LEU C O 1
ATOM 2826 N N . GLY C 1 44 ? -8.588 26.426 -30.247 1.00 25.26 44 GLY C N 1
ATOM 2827 C CA . GLY C 1 44 ? -9.071 27.456 -31.149 1.00 24.83 44 GLY C CA 1
ATOM 2828 C C . GLY C 1 44 ? -9.115 26.955 -32.582 1.00 25.50 44 GLY C C 1
ATOM 2829 O O . GLY C 1 44 ? -9.191 27.742 -33.518 1.00 25.07 44 GLY C O 1
ATOM 2830 N N . TYR C 1 45 ? -9.043 25.634 -32.753 1.00 26.51 45 TYR C N 1
ATOM 2831 C CA . TYR C 1 45 ? -9.063 25.013 -34.081 1.00 26.80 45 TYR C CA 1
ATOM 2832 C C . TYR C 1 45 ? -10.415 24.400 -34.439 1.00 24.71 45 TYR C C 1
ATOM 2833 O O . TYR C 1 45 ? -10.802 24.400 -35.606 1.00 24.09 45 TYR C O 1
ATOM 2842 N N . SER C 1 46 ? -11.118 23.854 -33.449 1.00 23.24 46 SER C N 1
ATOM 2843 C CA . SER C 1 46 ? -12.424 23.247 -33.693 1.00 21.68 46 SER C CA 1
ATOM 2844 C C . SER C 1 46 ? -13.312 23.308 -32.458 1.00 22.36 46 SER C C 1
ATOM 2845 O O . SER C 1 46 ? -12.889 23.807 -31.410 1.00 23.19 46 SER C O 1
ATOM 2848 N N . TRP C 1 47 ? -14.576 22.914 -32.629 1.00 20.32 47 TRP C N 1
ATOM 2849 C CA . TRP C 1 47 ? -15.554 22.887 -31.543 1.00 19.21 47 TRP C CA 1
ATOM 2850 C C . TRP C 1 47 ? -15.621 21.502 -30.930 1.00 18.30 47 TRP C C 1
ATOM 2851 O O . TRP C 1 47 ? -15.785 20.500 -31.632 1.00 19.10 47 TRP C O 1
ATOM 2862 N N . LEU C 1 48 ? -15.545 21.459 -29.609 1.00 19.59 48 LEU C N 1
ATOM 2863 C CA . LEU C 1 48 ? -15.596 20.197 -28.894 1.00 20.07 48 LEU C CA 1
ATOM 2864 C C . LEU C 1 48 ? -16.955 20.118 -28.208 1.00 18.42 48 LEU C C 1
ATOM 2865 O O . LEU C 1 48 ? -17.262 20.899 -27.312 1.00 17.98 48 LEU C O 1
ATOM 2870 N N . TYR C 1 49 ? -17.772 19.182 -28.670 1.00 17.59 49 TYR C N 1
ATOM 2871 C CA . TYR C 1 49 ? -19.106 18.981 -28.134 1.00 18.80 49 TYR C CA 1
ATOM 2872 C C . TYR C 1 49 ? -19.212 17.940 -27.046 1.00 19.04 49 TYR C C 1
ATOM 2873 O O . TYR C 1 49 ? -18.521 16.925 -27.051 1.00 23.07 49 TYR C O 1
ATOM 2882 N N . GLY C 1 50 ? -20.146 18.186 -26.147 1.00 17.70 50 GLY C N 1
ATOM 2883 C CA . GLY C 1 50 ? -20.401 17.278 -25.052 1.00 18.56 50 GLY C CA 1
ATOM 2884 C C . GLY C 1 50 ? -21.847 17.362 -24.592 1.00 18.55 50 GLY C C 1
ATOM 2885 O O . GLY C 1 50 ? -22.600 18.228 -25.028 1.00 23.02 50 GLY C O 1
ATOM 2886 N N . THR C 1 51 ? -22.206 16.511 -23.645 1.00 19.56 51 THR C N 1
ATOM 2887 C CA . THR C 1 51 ? -23.555 16.478 -23.120 1.00 15.74 51 THR C CA 1
ATOM 2888 C C . THR C 1 51 ? -23.533 15.845 -21.729 1.00 18.00 51 THR C C 1
ATOM 2889 O O . THR C 1 51 ? -22.564 15.193 -21.356 1.00 17.82 51 THR C O 1
ATOM 2893 N N . PHE C 1 52 ? -24.542 16.146 -20.922 1.00 18.52 52 PHE C N 1
ATOM 2894 C CA . PHE C 1 52 ? -24.671 15.564 -19.594 1.00 18.99 52 PHE C CA 1
ATOM 2895 C C . PHE C 1 52 ? -25.908 14.675 -19.670 1.00 18.98 52 PHE C C 1
ATOM 2896 O O . PHE C 1 52 ? -27.041 15.158 -19.601 1.00 21.73 52 PHE C O 1
ATOM 2904 N N . LYS C 1 53 ? -25.673 13.376 -19.814 1.00 16.91 53 LYS C N 1
ATOM 2905 C CA . LYS C 1 53 ? -26.727 12.371 -19.941 1.00 17.13 53 LYS C CA 1
ATOM 2906 C C . LYS C 1 53 ? -27.731 12.140 -18.800 1.00 16.15 53 LYS C C 1
ATOM 2907 O O . LYS C 1 53 ? -28.774 11.544 -19.018 1.00 18.01 53 LYS C O 1
ATOM 2913 N N . ASP C 1 54 ? -27.388 12.528 -17.578 1.00 15.58 54 ASP C N 1
ATOM 2914 C CA . ASP C 1 54 ? -28.277 12.300 -16.454 1.00 16.22 54 ASP C CA 1
ATOM 2915 C C . ASP C 1 54 ? -28.659 13.583 -15.724 1.00 18.05 54 ASP C C 1
ATOM 2916 O O . ASP C 1 54 ? -27.870 14.159 -14.990 1.00 21.83 54 ASP C O 1
ATOM 2921 N N . PHE C 1 55 ? -29.884 14.038 -15.947 1.00 19.75 55 PHE C N 1
ATOM 2922 C CA . PHE C 1 55 ? -30.395 15.240 -15.301 1.00 19.80 55 PHE C CA 1
ATOM 2923 C C . PHE C 1 55 ? -31.922 15.182 -15.193 1.00 18.67 55 PHE C C 1
ATOM 2924 O O . PHE C 1 55 ? -32.556 14.319 -15.779 1.00 18.54 55 PHE C O 1
ATOM 2932 N N . ASP C 1 56 ? -32.499 16.061 -14.384 1.00 19.67 56 ASP C N 1
ATOM 2933 C CA . ASP C 1 56 ? -33.946 16.093 -14.198 1.00 22.69 56 ASP C CA 1
ATOM 2934 C C . ASP C 1 56 ? -34.363 17.512 -13.867 1.00 23.73 56 ASP C C 1
ATOM 2935 O O . ASP C 1 56 ? -33.525 18.405 -13.765 1.00 21.81 56 ASP C O 1
ATOM 2940 N N . GLY C 1 57 ? -35.664 17.731 -13.746 1.00 23.54 57 GLY C N 1
ATOM 2941 C CA . GLY C 1 57 ? -36.121 19.062 -13.417 1.00 22.66 57 GLY C CA 1
ATOM 2942 C C . GLY C 1 57 ? -37.583 19.316 -13.695 1.00 22.02 57 GLY C C 1
ATOM 2943 O O . GLY C 1 57 ? -38.293 18.467 -14.232 1.00 24.27 57 GLY C O 1
ATOM 2944 N N . THR C 1 58 ? -37.993 20.539 -13.390 1.00 19.43 58 THR C N 1
ATOM 2945 C CA . THR C 1 58 ? -39.354 21.017 -13.548 1.00 20.00 58 THR C CA 1
ATOM 2946 C C . THR C 1 58 ? -39.320 22.485 -13.996 1.00 20.36 58 THR C C 1
ATOM 2947 O O . THR C 1 58 ? -38.244 23.093 -14.080 1.00 19.38 58 THR C O 1
ATOM 2951 N N . PHE C 1 59 ? -40.468 22.997 -14.434 1.00 21.14 59 PHE C N 1
ATOM 2952 C CA . PHE C 1 59 ? -40.577 24.392 -14.835 1.00 23.36 59 PHE C CA 1
ATOM 2953 C C . PHE C 1 59 ? -42.012 24.882 -14.947 1.00 26.11 59 PHE C C 1
ATOM 2954 O O . PHE C 1 59 ? -42.864 24.186 -15.487 1.00 31.86 59 PHE C O 1
ATOM 2962 N N . THR C 1 60 ? -42.270 26.091 -14.464 1.00 27.02 60 THR C N 1
ATOM 2963 C CA . THR C 1 60 ? -43.596 26.673 -14.563 1.00 25.80 60 THR C CA 1
ATOM 2964 C C . THR C 1 60 ? -43.579 27.588 -15.780 1.00 25.35 60 THR C C 1
ATOM 2965 O O . THR C 1 60 ? -42.660 28.399 -15.949 1.00 21.98 60 THR C O 1
ATOM 2969 N N . PHE C 1 61 ? -44.563 27.409 -16.655 1.00 24.08 61 PHE C N 1
ATOM 2970 C CA . PHE C 1 61 ? -44.682 28.218 -17.853 1.00 24.46 61 PHE C CA 1
ATOM 2971 C C . PHE C 1 61 ? -46.075 28.839 -17.974 1.00 26.87 61 PHE C C 1
ATOM 2972 O O . PHE C 1 61 ? -47.078 28.138 -18.107 1.00 26.60 61 PHE C O 1
ATOM 2980 N N . ASP C 1 62 ? -46.123 30.163 -17.878 1.00 28.28 62 ASP C N 1
ATOM 2981 C CA . ASP C 1 62 ? -47.364 30.906 -18.026 1.00 31.16 62 ASP C CA 1
ATOM 2982 C C . ASP C 1 62 ? -47.069 31.884 -19.163 1.00 29.73 62 ASP C C 1
ATOM 2983 O O . ASP C 1 62 ? -46.317 32.839 -18.998 1.00 29.22 62 ASP C O 1
ATOM 2988 N N . GLU C 1 63 ? -47.632 31.604 -20.330 1.00 30.96 63 GLU C N 1
ATOM 2989 C CA . GLU C 1 63 ? -47.423 32.433 -21.504 1.00 33.39 63 GLU C CA 1
ATOM 2990 C C . GLU C 1 63 ? -47.904 33.883 -21.360 1.00 33.04 63 GLU C C 1
ATOM 2991 O O . GLU C 1 63 ? -47.371 34.784 -21.984 1.00 34.28 63 GLU C O 1
ATOM 2997 N N . LYS C 1 64 ? -48.911 34.104 -20.524 1.00 32.63 64 LYS C N 1
ATOM 2998 C CA . LYS C 1 64 ? -49.452 35.440 -20.313 1.00 35.66 64 LYS C CA 1
ATOM 2999 C C . LYS C 1 64 ? -48.671 36.174 -19.243 1.00 34.82 64 LYS C C 1
ATOM 3000 O O . LYS C 1 64 ? -48.453 37.377 -19.325 1.00 33.47 64 LYS C O 1
ATOM 3006 N N . ASN C 1 65 ? -48.314 35.440 -18.201 1.00 36.07 65 ASN C N 1
ATOM 3007 C CA . ASN C 1 65 ? -47.608 36.007 -17.066 1.00 38.04 65 ASN C CA 1
ATOM 3008 C C . ASN C 1 65 ? -46.214 35.394 -16.939 1.00 37.44 65 ASN C C 1
ATOM 3009 O O . ASN C 1 65 ? -45.983 34.509 -16.112 1.00 38.98 65 ASN C O 1
ATOM 3014 N N . PRO C 1 66 ? -45.266 35.859 -17.768 1.00 36.64 66 PRO C N 1
ATOM 3015 C CA . PRO C 1 66 ? -43.874 35.400 -17.806 1.00 37.33 66 PRO C CA 1
ATOM 3016 C C . PRO C 1 66 ? -43.080 35.615 -16.515 1.00 37.97 66 PRO C C 1
ATOM 3017 O O . PRO C 1 66 ? -42.100 34.912 -16.250 1.00 36.49 66 PRO C O 1
ATOM 3021 N N . ALA C 1 67 ? -43.495 36.592 -15.722 1.00 33.99 67 ALA C N 1
ATOM 3022 C CA . ALA C 1 67 ? -42.818 36.868 -14.467 1.00 30.56 67 ALA C CA 1
ATOM 3023 C C . ALA C 1 67 ? -43.081 35.763 -13.444 1.00 29.17 67 ALA C C 1
ATOM 3024 O O . ALA C 1 67 ? -42.401 35.684 -12.430 1.00 28.43 67 ALA C O 1
ATOM 3026 N N . ALA C 1 68 ? -44.079 34.925 -13.703 1.00 29.11 68 ALA C N 1
ATOM 3027 C CA . ALA C 1 68 ? -44.426 33.834 -12.798 1.00 29.13 68 ALA C CA 1
ATOM 3028 C C . ALA C 1 68 ? -43.699 32.532 -13.147 1.00 28.24 68 ALA C C 1
ATOM 3029 O O . ALA C 1 68 ? -43.832 31.530 -12.440 1.00 31.52 68 ALA C O 1
ATOM 3031 N N . ASP C 1 69 ? -42.943 32.556 -14.238 1.00 24.99 69 ASP C N 1
ATOM 3032 C CA . ASP C 1 69 ? -42.196 31.388 -14.698 1.00 24.61 69 ASP C CA 1
ATOM 3033 C C . ASP C 1 69 ? -41.113 30.945 -13.720 1.00 26.29 69 ASP C C 1
ATOM 3034 O O . ASP C 1 69 ? -40.515 31.766 -13.035 1.00 27.48 69 ASP C O 1
ATOM 3039 N N . LYS C 1 70 ? -40.875 29.639 -13.658 1.00 27.38 70 LYS C N 1
ATOM 3040 C CA . LYS C 1 70 ? -39.868 29.059 -12.765 1.00 27.53 70 LYS C CA 1
ATOM 3041 C C . LYS C 1 70 ? -39.123 27.953 -13.493 1.00 27.44 70 LYS C C 1
ATOM 3042 O O . LYS C 1 70 ? -39.532 27.529 -14.573 1.00 26.94 70 LYS C O 1
ATOM 3048 N N . VAL C 1 71 ? -38.004 27.526 -12.920 1.00 30.53 71 VAL C N 1
ATOM 3049 C CA . VAL C 1 71 ? -37.193 26.434 -13.456 1.00 31.93 71 VAL C CA 1
ATOM 3050 C C . VAL C 1 71 ? -36.204 25.941 -12.405 1.00 31.08 71 VAL C C 1
ATOM 3051 O O . VAL C 1 71 ? -35.485 26.726 -11.786 1.00 30.27 71 VAL C O 1
ATOM 3055 N N . ASN C 1 72 ? -36.149 24.626 -12.247 1.00 30.98 72 ASN C N 1
ATOM 3056 C CA . ASN C 1 72 ? -35.273 24.001 -11.275 1.00 29.39 72 ASN C CA 1
ATOM 3057 C C . ASN C 1 72 ? -34.742 22.702 -11.876 1.00 26.53 72 ASN C C 1
ATOM 3058 O O . ASN C 1 72 ? -35.516 21.809 -12.193 1.00 25.98 72 ASN C O 1
ATOM 3063 N N . VAL C 1 73 ? -33.443 22.640 -12.163 1.00 25.61 73 VAL C N 1
ATOM 3064 C CA . VAL C 1 73 ? -32.878 21.409 -12.720 1.00 28.57 73 VAL C CA 1
ATOM 3065 C C . VAL C 1 73 ? -31.691 20.892 -11.913 1.00 27.72 73 VAL C C 1
ATOM 3066 O O . VAL C 1 73 ? -30.947 21.666 -11.321 1.00 26.95 73 VAL C O 1
ATOM 3070 N N . THR C 1 74 ? -31.515 19.579 -11.923 1.00 27.87 74 THR C N 1
ATOM 3071 C CA . THR C 1 74 ? -30.408 18.946 -11.235 1.00 26.13 74 THR C CA 1
ATOM 3072 C C . THR C 1 74 ? -29.646 18.104 -12.256 1.00 24.36 74 THR C C 1
ATOM 3073 O O . THR C 1 74 ? -30.241 17.444 -13.098 1.00 24.44 74 THR C O 1
ATOM 3077 N N . ILE C 1 75 ? -28.323 18.190 -12.223 1.00 23.61 75 ILE C N 1
ATOM 3078 C CA . ILE C 1 75 ? -27.488 17.441 -13.140 1.00 21.98 75 ILE C CA 1
ATOM 3079 C C . ILE C 1 75 ? -26.429 16.652 -12.373 1.00 24.18 75 ILE C C 1
ATOM 3080 O O . ILE C 1 75 ? -25.813 17.171 -11.443 1.00 24.65 75 ILE C O 1
ATOM 3085 N N . ASN C 1 76 ? -26.295 15.373 -12.707 1.00 23.75 76 ASN C N 1
ATOM 3086 C CA . ASN C 1 76 ? -25.270 14.519 -12.112 1.00 19.83 76 ASN C CA 1
ATOM 3087 C C . ASN C 1 76 ? -24.091 14.680 -13.074 1.00 17.40 76 ASN C C 1
ATOM 3088 O O . ASN C 1 76 ? -24.117 14.183 -14.196 1.00 18.91 76 ASN C O 1
ATOM 3093 N N . THR C 1 77 ? -23.124 15.495 -12.675 1.00 16.71 77 THR C N 1
ATOM 3094 C CA . THR C 1 77 ? -21.961 15.812 -13.496 1.00 20.32 77 THR C CA 1
ATOM 3095 C C . THR C 1 77 ? -21.128 14.637 -13.948 1.00 22.29 77 THR C C 1
ATOM 3096 O O . THR C 1 77 ? -20.415 14.737 -14.954 1.00 22.93 77 THR C O 1
ATOM 3100 N N . THR C 1 78 ? -21.176 13.542 -13.202 1.00 23.08 78 THR C N 1
ATOM 3101 C CA . THR C 1 78 ? -20.417 12.372 -13.584 1.00 22.43 78 THR C CA 1
ATOM 3102 C C . THR C 1 78 ? -20.925 11.813 -14.920 1.00 23.31 78 THR C C 1
ATOM 3103 O O . THR C 1 78 ? -20.199 11.104 -15.610 1.00 22.77 78 THR C O 1
ATOM 3107 N N . SER C 1 79 ? -22.136 12.207 -15.316 1.00 22.55 79 SER C N 1
ATOM 3108 C CA . SER C 1 79 ? -22.718 11.733 -16.562 1.00 20.57 79 SER C CA 1
ATOM 3109 C C . SER C 1 79 ? -22.243 12.492 -17.800 1.00 19.63 79 SER C C 1
ATOM 3110 O O . SER C 1 79 ? -22.846 12.368 -18.865 1.00 19.13 79 SER C O 1
ATOM 3113 N N . VAL C 1 80 ? -21.210 13.320 -17.645 1.00 19.13 80 VAL C N 1
ATOM 3114 C CA . VAL C 1 80 ? -20.635 14.081 -18.758 1.00 20.86 80 VAL C CA 1
ATOM 3115 C C . VAL C 1 80 ? -20.179 13.099 -19.853 1.00 21.58 80 VAL C C 1
ATOM 3116 O O . VAL C 1 80 ? -19.680 12.012 -19.547 1.00 24.25 80 VAL C O 1
ATOM 3120 N N . ASP C 1 81 ? -20.306 13.503 -21.120 1.00 19.96 81 ASP C N 1
ATOM 3121 C CA . ASP C 1 81 ? -19.924 12.648 -22.239 1.00 17.95 81 ASP C CA 1
ATOM 3122 C C . ASP C 1 81 ? -19.535 13.470 -23.460 1.00 19.59 81 ASP C C 1
ATOM 3123 O O . ASP C 1 81 ? -20.354 14.211 -23.999 1.00 25.31 81 ASP C O 1
ATOM 3128 N N . THR C 1 82 ? -18.280 13.339 -23.889 1.00 18.80 82 THR C N 1
ATOM 3129 C CA . THR C 1 82 ? -17.782 14.042 -25.072 1.00 16.82 82 THR C CA 1
ATOM 3130 C C . THR C 1 82 ? -17.296 13.017 -26.091 1.00 18.91 82 THR C C 1
ATOM 3131 O O . THR C 1 82 ? -16.615 13.357 -27.056 1.00 17.98 82 THR C O 1
ATOM 3135 N N . ASN C 1 83 ? -17.662 11.756 -25.866 1.00 18.76 83 ASN C N 1
ATOM 3136 C CA . ASN C 1 83 ? -17.304 10.666 -26.761 1.00 20.20 83 ASN C CA 1
ATOM 3137 C C . ASN C 1 83 ? -15.807 10.330 -26.773 1.00 21.81 83 ASN C C 1
ATOM 3138 O O . ASN C 1 83 ? -15.221 10.059 -27.817 1.00 22.00 83 ASN C O 1
ATOM 3143 N N . HIS C 1 84 ? -15.185 10.353 -25.600 1.00 23.87 84 HIS C N 1
ATOM 3144 C CA . HIS C 1 84 ? -13.765 10.024 -25.467 1.00 23.94 84 HIS C CA 1
ATOM 3145 C C . HIS C 1 84 ? -13.527 9.692 -24.008 1.00 25.12 84 HIS C C 1
ATOM 3146 O O . HIS C 1 84 ? -13.425 10.598 -23.179 1.00 22.50 84 HIS C O 1
ATOM 3153 N N . ALA C 1 85 ? -13.452 8.389 -23.718 1.00 27.62 85 ALA C N 1
ATOM 3154 C CA . ALA C 1 85 ? -13.266 7.856 -22.357 1.00 28.12 85 ALA C CA 1
ATOM 3155 C C . ALA C 1 85 ? -12.225 8.590 -21.520 1.00 29.17 85 ALA C C 1
ATOM 3156 O O . ALA C 1 85 ? -12.487 8.985 -20.386 1.00 31.56 85 ALA C O 1
ATOM 3158 N N . GLU C 1 86 ? -11.038 8.758 -22.087 1.00 30.60 86 GLU C N 1
ATOM 3159 C CA . GLU C 1 86 ? -9.943 9.439 -21.413 1.00 32.85 86 GLU C CA 1
ATOM 3160 C C . GLU C 1 86 ? -10.256 10.890 -21.096 1.00 29.83 86 GLU C C 1
ATOM 3161 O O . GLU C 1 86 ? -9.956 11.363 -20.006 1.00 29.98 86 GLU C O 1
ATOM 3167 N N . ARG C 1 87 ? -10.741 11.625 -22.090 1.00 25.98 87 ARG C N 1
ATOM 3168 C CA . ARG C 1 87 ? -11.074 13.028 -21.894 1.00 25.43 87 ARG C CA 1
ATOM 3169 C C . ARG C 1 87 ? -12.171 13.199 -20.851 1.00 24.48 87 ARG C C 1
ATOM 3170 O O . ARG C 1 87 ? -12.145 14.149 -20.072 1.00 23.24 87 ARG C O 1
ATOM 3178 N N . ASP C 1 88 ? -13.127 12.276 -20.841 1.00 25.76 88 ASP C N 1
ATOM 3179 C CA . ASP C 1 88 ? -14.235 12.340 -19.897 1.00 27.72 88 ASP C CA 1
ATOM 3180 C C . ASP C 1 88 ? -13.788 12.047 -18.480 1.00 29.54 88 ASP C C 1
ATOM 3181 O O . ASP C 1 88 ? -14.255 12.680 -17.540 1.00 31.74 88 ASP C O 1
ATOM 3186 N N . LYS C 1 89 ? -12.865 11.103 -18.337 1.00 29.05 89 LYS C N 1
ATOM 3187 C CA . LYS C 1 89 ? -12.325 10.741 -17.031 1.00 32.26 89 LYS C CA 1
ATOM 3188 C C . LYS C 1 89 ? -11.594 11.979 -16.516 1.00 31.68 89 LYS C C 1
ATOM 3189 O O . LYS C 1 89 ? -11.536 12.230 -15.322 1.00 31.60 89 LYS C O 1
ATOM 3195 N N . HIS C 1 90 ? -11.045 12.762 -17.441 1.00 32.45 90 HIS C N 1
ATOM 3196 C CA . HIS C 1 90 ? -10.329 13.986 -17.103 1.00 32.14 90 HIS C CA 1
ATOM 3197 C C . HIS C 1 90 ? -11.291 15.098 -16.713 1.00 31.30 90 HIS C C 1
ATOM 3198 O O . HIS C 1 90 ? -10.962 15.958 -15.898 1.00 31.83 90 HIS C O 1
ATOM 3205 N N . LEU C 1 91 ? -12.448 15.134 -17.363 1.00 27.16 91 LEU C N 1
ATOM 3206 C CA . LEU C 1 91 ? -13.432 16.156 -17.048 1.00 25.63 91 LEU C CA 1
ATOM 3207 C C . LEU C 1 91 ? -14.023 15.925 -15.664 1.00 24.49 91 LEU C C 1
ATOM 3208 O O . LEU C 1 91 ? -14.421 16.876 -14.999 1.00 25.84 91 LEU C O 1
ATOM 3213 N N . ARG C 1 92 ? -14.114 14.663 -15.247 1.00 23.56 92 ARG C N 1
ATOM 3214 C CA . ARG C 1 92 ? -14.644 14.327 -13.928 1.00 24.17 92 ARG C CA 1
ATOM 3215 C C . ARG C 1 92 ? -13.629 14.608 -12.826 1.00 25.91 92 ARG C C 1
ATOM 3216 O O . ARG C 1 92 ? -14.013 14.871 -11.685 1.00 28.28 92 ARG C O 1
ATOM 3224 N N . SER C 1 93 ? -12.343 14.592 -13.189 1.00 28.34 93 SER C N 1
ATOM 3225 C CA . SER C 1 93 ? -11.251 14.820 -12.240 1.00 28.58 93 SER C CA 1
ATOM 3226 C C . SER C 1 93 ? -11.273 16.185 -11.575 1.00 30.40 93 SER C C 1
ATOM 3227 O O . SER C 1 93 ? -11.970 17.109 -12.015 1.00 32.93 93 SER C O 1
ATOM 3230 N N . ALA C 1 94 ? -10.473 16.313 -10.520 1.00 30.40 94 ALA C N 1
ATOM 3231 C CA . ALA C 1 94 ? -10.384 17.547 -9.765 1.00 29.62 94 ALA C CA 1
ATOM 3232 C C . ALA C 1 94 ? -9.862 18.702 -10.591 1.00 30.98 94 ALA C C 1
ATOM 3233 O O . ALA C 1 94 ? -9.868 19.830 -10.115 1.00 31.44 94 ALA C O 1
ATOM 3235 N N . ASP C 1 95 ? -9.370 18.416 -11.795 1.00 32.68 95 ASP C N 1
ATOM 3236 C CA . ASP C 1 95 ? -8.850 19.463 -12.668 1.00 35.98 95 ASP C CA 1
ATOM 3237 C C . ASP C 1 95 ? -9.992 20.206 -13.366 1.00 36.18 95 ASP C C 1
ATOM 3238 O O . ASP C 1 95 ? -9.798 21.292 -13.923 1.00 39.00 95 ASP C O 1
ATOM 3243 N N . PHE C 1 96 ? -11.170 19.586 -13.398 1.00 33.42 96 PHE C N 1
ATOM 3244 C CA . PHE C 1 96 ? -12.308 20.200 -14.060 1.00 29.59 96 PHE C CA 1
ATOM 3245 C C . PHE C 1 96 ? -13.616 20.188 -13.284 1.00 27.21 96 PHE C C 1
ATOM 3246 O O . PHE C 1 96 ? -13.880 21.111 -12.523 1.00 28.73 96 PHE C O 1
ATOM 3254 N N . LEU C 1 97 ? -14.475 19.205 -13.539 1.00 24.50 97 LEU C N 1
ATOM 3255 C CA . LEU C 1 97 ? -15.765 19.127 -12.847 1.00 23.15 97 LEU C CA 1
ATOM 3256 C C . LEU C 1 97 ? -15.667 18.633 -11.395 1.00 21.79 97 LEU C C 1
ATOM 3257 O O . LEU C 1 97 ? -16.476 19.012 -10.550 1.00 21.39 97 LEU C O 1
ATOM 3262 N N . ASN C 1 98 ? -14.679 17.784 -11.117 1.00 23.77 98 ASN C N 1
ATOM 3263 C CA . ASN C 1 98 ? -14.452 17.254 -9.768 1.00 24.10 98 ASN C CA 1
ATOM 3264 C C . ASN C 1 98 ? -15.737 16.610 -9.261 1.00 24.58 98 ASN C C 1
ATOM 3265 O O . ASN C 1 98 ? -16.245 16.955 -8.190 1.00 27.78 98 ASN C O 1
ATOM 3270 N N . THR C 1 99 ? -16.256 15.667 -10.041 1.00 24.00 99 THR C N 1
ATOM 3271 C CA . THR C 1 99 ? -17.504 14.966 -9.714 1.00 27.12 99 THR C CA 1
ATOM 3272 C C . THR C 1 99 ? -17.476 14.122 -8.433 1.00 27.73 99 THR C C 1
ATOM 3273 O O . THR C 1 99 ? -18.528 13.835 -7.832 1.00 30.18 99 THR C O 1
ATOM 3277 N N . ALA C 1 100 ? -16.278 13.737 -8.007 1.00 27.49 100 ALA C N 1
ATOM 3278 C CA . ALA C 1 100 ? -16.111 12.940 -6.804 1.00 29.41 100 ALA C CA 1
ATOM 3279 C C . ALA C 1 100 ? -16.499 13.785 -5.605 1.00 28.10 100 ALA C C 1
ATOM 3280 O O . ALA C 1 100 ? -17.109 13.288 -4.663 1.00 29.29 100 ALA C O 1
ATOM 3282 N N . LYS C 1 101 ? -16.150 15.065 -5.647 1.00 28.45 101 LYS C N 1
ATOM 3283 C CA . LYS C 1 101 ? -16.466 15.985 -4.561 1.00 29.32 101 LYS C CA 1
ATOM 3284 C C . LYS C 1 101 ? -17.849 16.606 -4.756 1.00 29.59 101 LYS C C 1
ATOM 3285 O O . LYS C 1 101 ? -18.626 16.701 -3.811 1.00 31.06 101 LYS C O 1
ATOM 3291 N N . TYR C 1 102 ? -18.135 17.037 -5.981 1.00 27.90 102 TYR C N 1
ATOM 3292 C CA . TYR C 1 102 ? -19.418 17.649 -6.330 1.00 25.39 102 TYR C CA 1
ATOM 3293 C C . TYR C 1 102 ? -20.109 16.797 -7.376 1.00 24.10 102 TYR C C 1
ATOM 3294 O O . TYR C 1 102 ? -19.932 17.009 -8.565 1.00 22.68 102 TYR C O 1
ATOM 3303 N N . PRO C 1 103 ? -20.841 15.761 -6.943 1.00 25.03 103 PRO C N 1
ATOM 3304 C CA . PRO C 1 103 ? -21.522 14.910 -7.920 1.00 24.81 103 PRO C CA 1
ATOM 3305 C C . PRO C 1 103 ? -22.683 15.612 -8.625 1.00 27.75 103 PRO C C 1
ATOM 3306 O O . PRO C 1 103 ? -23.294 15.047 -9.522 1.00 29.03 103 PRO C O 1
ATOM 3310 N N . GLN C 1 104 ? -22.974 16.847 -8.232 1.00 25.47 104 GLN C N 1
ATOM 3311 C CA . GLN C 1 104 ? -24.080 17.572 -8.829 1.00 27.96 104 GLN C CA 1
ATOM 3312 C C . GLN C 1 104 ? -23.954 19.058 -9.091 1.00 26.23 104 GLN C C 1
ATOM 3313 O O . GLN C 1 104 ? -23.425 19.813 -8.280 1.00 29.93 104 GLN C O 1
ATOM 3319 N N . ALA C 1 105 ? -24.517 19.466 -10.223 1.00 22.50 105 ALA C N 1
ATOM 3320 C CA . ALA C 1 105 ? -24.585 20.865 -10.618 1.00 19.41 105 ALA C CA 1
ATOM 3321 C C . ALA C 1 105 ? -26.084 21.153 -10.464 1.00 20.97 105 ALA C C 1
ATOM 3322 O O . ALA C 1 105 ? -26.924 20.269 -10.649 1.00 21.45 105 ALA C O 1
ATOM 3324 N N . THR C 1 106 ? -26.434 22.386 -10.146 1.00 21.78 106 THR C N 1
ATOM 3325 C CA . THR C 1 106 ? -27.834 22.714 -9.929 1.00 24.69 106 THR C CA 1
ATOM 3326 C C . THR C 1 106 ? -28.143 24.116 -10.461 1.00 25.05 106 THR C C 1
ATOM 3327 O O . THR C 1 106 ? -27.263 24.980 -10.477 1.00 28.62 106 THR C O 1
ATOM 3331 N N . PHE C 1 107 ? -29.318 24.272 -11.071 1.00 24.60 107 PHE C N 1
ATOM 3332 C CA . PHE C 1 107 ? -29.738 25.564 -11.615 1.00 23.19 107 PHE C CA 1
ATOM 3333 C C . PHE C 1 107 ? -31.150 25.903 -11.156 1.00 24.24 107 PHE C C 1
ATOM 3334 O O . PHE C 1 107 ? -32.105 25.186 -11.473 1.00 24.24 107 PHE C O 1
ATOM 3342 N N . THR C 1 108 ? -31.276 27.032 -10.470 1.00 23.23 108 THR C N 1
ATOM 3343 C CA . THR C 1 108 ? -32.555 27.482 -9.947 1.00 24.03 108 THR C CA 1
ATOM 3344 C C . THR C 1 108 ? -32.784 28.918 -10.390 1.00 26.72 108 THR C C 1
ATOM 3345 O O . THR C 1 108 ? -31.980 2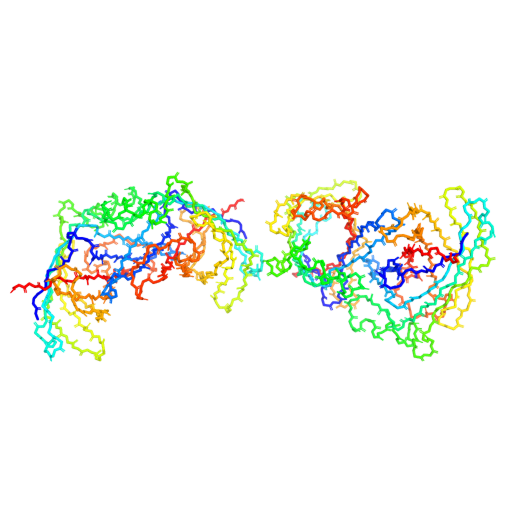9.794 -10.075 1.00 27.19 108 THR C O 1
ATOM 3349 N N . SER C 1 109 ? -33.850 29.154 -11.153 1.00 25.97 109 SER C N 1
ATOM 3350 C CA . SER C 1 109 ? -34.159 30.507 -11.604 1.00 27.41 109 SER C CA 1
ATOM 3351 C C . SER C 1 109 ? -34.495 31.391 -10.417 1.00 28.86 109 SER C C 1
ATOM 3352 O O . SER C 1 109 ? -34.839 30.906 -9.329 1.00 31.37 109 SER C O 1
ATOM 3355 N N . THR C 1 110 ? -34.311 32.687 -10.614 1.00 28.68 110 THR C N 1
ATOM 3356 C CA . THR C 1 110 ? -34.589 33.669 -9.588 1.00 31.25 110 THR C CA 1
ATOM 3357 C C . THR C 1 110 ? -35.357 34.806 -10.249 1.00 32.19 110 THR C C 1
ATOM 3358 O O . THR C 1 110 ? -36.113 35.518 -9.594 1.00 32.86 110 THR C O 1
ATOM 3362 N N . SER C 1 111 ? -35.203 34.933 -11.562 1.00 30.88 111 SER C N 1
ATOM 3363 C CA . SER C 1 111 ? -35.875 35.984 -12.305 1.00 31.24 111 SER C CA 1
ATOM 3364 C C . SER C 1 111 ? -36.096 35.562 -13.745 1.00 29.00 111 SER C C 1
ATOM 3365 O O . SER C 1 111 ? -35.227 34.963 -14.366 1.00 27.94 111 SER C O 1
ATOM 3368 N N . VAL C 1 112 ? -37.303 35.796 -14.246 1.00 28.37 112 VAL C N 1
ATOM 3369 C CA . VAL C 1 112 ? -37.635 35.474 -15.629 1.00 29.55 112 VAL C CA 1
ATOM 3370 C C . VAL C 1 112 ? -38.418 36.663 -16.146 1.00 32.62 112 VAL C C 1
ATOM 3371 O O . VAL C 1 112 ? -39.286 37.190 -15.448 1.00 36.00 112 VAL C O 1
ATOM 3375 N N . LYS C 1 113 ? -38.083 37.120 -17.343 1.00 33.33 113 LYS C N 1
ATOM 3376 C CA . LYS C 1 113 ? -38.781 38.247 -17.926 1.00 34.75 113 LYS C CA 1
ATOM 3377 C C . LYS C 1 113 ? -38.822 38.103 -19.431 1.00 33.52 113 LYS C C 1
ATOM 3378 O O . LYS C 1 113 ? -37.881 37.627 -20.055 1.00 31.06 113 LYS C O 1
ATOM 3384 N N . LYS C 1 114 ? -39.963 38.445 -20.001 1.00 34.36 114 LYS C N 1
ATOM 3385 C CA . LYS C 1 114 ? -40.141 38.368 -21.436 1.00 37.94 114 LYS C CA 1
ATOM 3386 C C . LYS C 1 114 ? -39.290 39.391 -22.166 1.00 35.41 114 LYS C C 1
ATOM 3387 O O . LYS C 1 114 ? -39.240 40.569 -21.805 1.00 36.87 114 LYS C O 1
ATOM 3393 N N . ASP C 1 115 ? -38.614 38.929 -23.203 1.00 34.07 115 ASP C N 1
ATOM 3394 C CA . ASP C 1 115 ? -37.779 39.799 -24.005 1.00 36.10 115 ASP C CA 1
ATOM 3395 C C . ASP C 1 115 ? -38.203 39.614 -25.459 1.00 36.39 115 ASP C C 1
ATOM 3396 O O . ASP C 1 115 ? -37.487 39.023 -26.266 1.00 33.49 115 ASP C O 1
ATOM 3401 N N . GLY C 1 116 ? -39.340 40.200 -25.808 1.00 39.64 116 GLY C N 1
ATOM 3402 C CA . GLY C 1 116 ? -39.837 40.072 -27.162 1.00 38.98 116 GLY C CA 1
ATOM 3403 C C . GLY C 1 116 ? -40.427 38.689 -27.323 1.00 37.82 116 GLY C C 1
ATOM 3404 O O . GLY C 1 116 ? -41.308 38.294 -26.563 1.00 40.24 116 GLY C O 1
ATOM 3405 N N . ASP C 1 117 ? -39.926 37.944 -28.297 1.00 36.67 117 ASP C N 1
ATOM 3406 C CA . ASP C 1 117 ? -40.427 36.600 -28.528 1.00 40.65 117 ASP C CA 1
ATOM 3407 C C . ASP C 1 117 ? -39.604 35.527 -27.838 1.00 38.75 117 ASP C C 1
ATOM 3408 O O . ASP C 1 117 ? -39.575 34.381 -28.271 1.00 37.28 117 ASP C O 1
ATOM 3413 N N . GLU C 1 118 ? -38.916 35.926 -26.779 1.00 38.14 118 GLU C N 1
ATOM 3414 C CA . GLU C 1 118 ? -38.082 35.009 -26.026 1.00 34.86 118 GLU C CA 1
ATOM 3415 C C . GLU C 1 118 ? -38.174 35.304 -24.539 1.00 33.71 118 GLU C C 1
ATOM 3416 O O . GLU C 1 118 ? -38.839 36.253 -24.116 1.00 33.59 118 GLU C O 1
ATOM 3422 N N . LEU C 1 119 ? -37.506 34.479 -23.746 1.00 30.45 119 LEU C N 1
ATOM 3423 C CA . LEU C 1 119 ? -37.490 34.636 -22.305 1.00 27.00 119 LEU C CA 1
ATOM 3424 C C . LEU C 1 119 ? -36.051 34.715 -21.830 1.00 26.49 119 LEU C C 1
ATOM 3425 O O . LEU C 1 119 ? -35.207 33.964 -22.292 1.00 25.94 119 LEU C O 1
ATOM 3430 N N . ASP C 1 120 ? -35.774 35.659 -20.944 1.00 25.53 120 ASP C N 1
ATOM 3431 C CA . ASP C 1 120 ? -34.450 35.806 -20.365 1.00 28.23 120 ASP C CA 1
ATOM 3432 C C . ASP C 1 120 ? -34.561 35.241 -18.958 1.00 28.48 120 ASP C C 1
ATOM 3433 O O . ASP C 1 120 ? -35.274 35.778 -18.116 1.00 31.15 120 ASP C O 1
ATOM 3438 N N . ILE C 1 121 ? -33.948 34.083 -18.762 1.00 27.30 121 ILE C N 1
ATOM 3439 C CA . ILE C 1 121 ? -33.991 33.385 -17.495 1.00 29.21 121 ILE C CA 1
ATOM 3440 C C . ILE C 1 121 ? -32.733 33.608 -16.678 1.00 30.62 121 ILE C C 1
ATOM 3441 O O . ILE C 1 121 ? -31.655 33.159 -17.063 1.00 34.15 121 ILE C O 1
ATOM 3446 N N . THR C 1 122 ? -32.869 34.314 -15.564 1.00 29.59 122 THR C N 1
ATOM 3447 C CA . THR C 1 122 ? -31.748 34.556 -14.652 1.00 28.82 122 THR C CA 1
ATOM 3448 C C . THR C 1 122 ? -31.880 33.536 -13.532 1.00 27.28 122 THR C C 1
ATOM 3449 O O . THR C 1 122 ? -32.992 33.228 -13.082 1.00 26.96 122 THR C O 1
ATOM 3453 N N . GLY C 1 123 ? -30.758 32.956 -13.128 1.00 25.33 123 GLY C N 1
ATOM 3454 C CA . GLY C 1 123 ? -30.802 31.975 -12.062 1.00 26.63 123 GLY C CA 1
ATOM 3455 C C . GLY C 1 123 ? -29.449 31.671 -11.459 1.00 25.71 123 GLY C C 1
ATOM 3456 O O . GLY C 1 123 ? -28.411 32.067 -11.996 1.00 26.39 123 GLY C O 1
ATOM 3457 N N . ASP C 1 124 ? -29.467 30.949 -10.345 1.00 23.97 124 ASP C N 1
ATOM 3458 C CA . ASP C 1 124 ? -28.253 30.572 -9.642 1.00 25.30 124 ASP C CA 1
ATOM 3459 C C . ASP C 1 124 ? -27.729 29.232 -10.144 1.00 25.05 124 ASP C C 1
ATOM 3460 O O . ASP C 1 124 ? -28.472 28.251 -10.193 1.00 25.55 124 ASP C O 1
ATOM 3465 N N . LEU C 1 125 ? -26.478 29.210 -10.589 1.00 24.92 125 LEU C N 1
ATOM 3466 C CA . LEU C 1 125 ? -25.866 27.967 -11.038 1.00 26.21 125 LEU C CA 1
ATOM 3467 C C . LEU C 1 125 ? -24.874 27.563 -9.962 1.00 27.53 125 LEU C C 1
ATOM 3468 O O . LEU C 1 125 ? -24.011 28.355 -9.596 1.00 29.44 125 LEU C O 1
ATOM 3473 N N . THR C 1 126 ? -25.010 26.350 -9.449 1.00 26.80 126 THR C N 1
ATOM 3474 C CA . THR C 1 126 ? -24.079 25.835 -8.453 1.00 27.10 126 THR C CA 1
ATOM 3475 C C . THR C 1 126 ? -23.321 24.756 -9.209 1.00 25.51 126 THR C C 1
ATOM 3476 O O . THR C 1 126 ? -23.899 23.764 -9.651 1.00 24.01 126 THR C O 1
ATOM 3480 N N . LEU C 1 127 ? -22.063 25.049 -9.504 1.00 25.36 127 LEU C N 1
ATOM 3481 C CA . LEU C 1 127 ? -21.212 24.136 -10.245 1.00 24.66 127 LEU C CA 1
ATOM 3482 C C . LEU C 1 127 ? -19.871 24.119 -9.546 1.00 23.14 127 LEU C C 1
ATOM 3483 O O . LEU C 1 127 ? -19.346 25.171 -9.163 1.00 20.62 127 LEU C O 1
ATOM 3488 N N . ASN C 1 128 ? -19.293 22.934 -9.440 1.00 21.26 128 ASN C N 1
ATOM 3489 C CA . ASN C 1 128 ? -17.993 22.774 -8.815 1.00 25.71 128 ASN C CA 1
ATOM 3490 C C . ASN C 1 128 ? -17.926 23.524 -7.485 1.00 26.88 128 ASN C C 1
ATOM 3491 O O . ASN C 1 128 ? -16.947 24.207 -7.191 1.00 25.63 128 ASN C O 1
ATOM 3496 N N . GLY C 1 129 ? -19.005 23.433 -6.719 1.00 28.41 129 GLY C N 1
ATOM 3497 C CA . GLY C 1 129 ? -19.059 24.074 -5.424 1.00 30.14 129 GLY C CA 1
ATOM 3498 C C . GLY C 1 129 ? -19.309 25.566 -5.352 1.00 30.74 129 GLY C C 1
ATOM 3499 O O . GLY C 1 129 ? -19.410 26.100 -4.252 1.00 33.24 129 GLY C O 1
ATOM 3500 N N . VAL C 1 130 ? -19.341 26.269 -6.479 1.00 29.76 130 VAL C N 1
ATOM 3501 C CA . VAL C 1 130 ? -19.596 27.702 -6.411 1.00 30.12 130 VAL C CA 1
ATOM 3502 C C . VAL C 1 130 ? -20.912 28.084 -7.075 1.00 29.03 130 VAL C C 1
ATOM 3503 O O . VAL C 1 130 ? -21.242 27.594 -8.153 1.00 27.30 130 VAL C O 1
ATOM 3507 N N . THR C 1 131 ? -21.659 28.947 -6.396 1.00 28.60 131 THR C N 1
ATOM 3508 C CA . THR C 1 131 ? -22.953 29.417 -6.859 1.00 28.02 131 THR C CA 1
ATOM 3509 C C . THR C 1 131 ? -22.856 30.820 -7.433 1.00 31.27 131 THR C C 1
ATOM 3510 O O . THR C 1 131 ? -22.552 31.773 -6.720 1.00 32.61 131 THR C O 1
ATOM 3514 N N . LYS C 1 132 ? -23.146 30.955 -8.718 1.00 30.87 132 LYS C N 1
ATOM 3515 C CA . LYS C 1 132 ? -23.121 32.253 -9.368 1.00 30.40 132 LYS C CA 1
ATOM 3516 C C . LYS C 1 132 ? -24.270 32.353 -10.345 1.00 31.54 132 LYS C C 1
ATOM 3517 O O . LYS C 1 132 ? -24.687 31.359 -10.933 1.00 28.89 132 LYS C O 1
ATOM 3523 N N . PRO C 1 133 ? -24.829 33.561 -10.500 1.00 32.46 133 PRO C N 1
ATOM 3524 C CA . PRO C 1 133 ? -25.947 33.732 -11.436 1.00 32.55 133 PRO C CA 1
ATOM 3525 C C . PRO C 1 133 ? -25.543 33.685 -12.913 1.00 30.08 133 PRO C C 1
ATOM 3526 O O . PRO C 1 133 ? -24.493 34.202 -13.295 1.00 31.60 133 PRO C O 1
ATOM 3530 N N . VAL C 1 134 ? -26.332 32.977 -13.720 1.00 27.79 134 VAL C N 1
ATOM 3531 C CA . VAL C 1 134 ? -26.106 32.883 -15.167 1.00 27.76 134 VAL C CA 1
ATOM 3532 C C . VAL C 1 134 ? -27.470 33.093 -15.830 1.00 27.54 134 VAL C C 1
ATOM 3533 O O . VAL C 1 134 ? -28.501 32.671 -15.298 1.00 29.04 134 VAL C O 1
ATOM 3537 N N . THR C 1 135 ? -27.477 33.792 -16.956 1.00 28.37 135 THR C N 1
ATOM 3538 C CA . THR C 1 135 ? -28.715 34.058 -17.680 1.00 30.36 135 THR C CA 1
ATOM 3539 C C . THR C 1 135 ? -28.852 33.232 -18.959 1.00 28.84 135 THR C C 1
ATOM 3540 O O . THR C 1 135 ? -27.925 33.139 -19.763 1.00 29.63 135 THR C O 1
ATOM 3544 N N . LEU C 1 136 ? -30.008 32.604 -19.130 1.00 24.06 136 LEU C N 1
ATOM 3545 C CA . LEU C 1 136 ? -30.259 31.810 -20.320 1.00 24.73 136 LEU C CA 1
ATOM 3546 C C . LEU C 1 136 ? -31.260 32.552 -21.184 1.00 25.63 136 LEU C C 1
ATOM 3547 O O . LEU C 1 136 ? -32.085 33.305 -20.681 1.00 23.68 136 LEU C O 1
ATOM 3552 N N . GLU C 1 137 ? -31.147 32.384 -22.490 1.00 24.07 137 GLU C N 1
ATOM 3553 C CA . GLU C 1 137 ? -32.079 33.004 -23.412 1.00 23.97 137 GLU C CA 1
ATOM 3554 C C . GLU C 1 137 ? -32.846 31.806 -23.950 1.00 21.55 137 GLU C C 1
ATOM 3555 O O . GLU C 1 137 ? -32.251 30.920 -24.553 1.00 17.84 137 GLU C O 1
ATOM 3561 N N . ALA C 1 138 ? -34.134 31.726 -23.622 1.00 18.56 138 ALA C N 1
ATOM 3562 C CA . ALA C 1 138 ? -34.969 30.615 -24.058 1.00 21.86 138 ALA C CA 1
ATOM 3563 C C . ALA C 1 138 ? -35.991 31.045 -25.084 1.00 22.84 138 ALA C C 1
ATOM 3564 O O . ALA C 1 138 ? -36.274 32.227 -25.228 1.00 21.74 138 ALA C O 1
ATOM 3566 N N . LYS C 1 139 ? -36.546 30.068 -25.789 1.00 24.47 139 LYS C N 1
ATOM 3567 C CA . LYS C 1 139 ? -37.582 30.321 -26.777 1.00 25.81 139 LYS C CA 1
ATOM 3568 C C . LYS C 1 139 ? -38.524 29.123 -26.936 1.00 26.65 139 LYS C C 1
ATOM 3569 O O . LYS C 1 139 ? -38.090 27.972 -27.053 1.00 26.17 139 LYS C O 1
ATOM 3575 N N . LEU C 1 140 ? -39.820 29.406 -26.884 1.00 25.63 140 LEU C N 1
ATOM 3576 C CA . LEU C 1 140 ? -40.850 28.396 -27.027 1.00 25.25 140 LEU C CA 1
ATOM 3577 C C . LEU C 1 140 ? -40.753 27.837 -28.440 1.00 23.91 140 LEU C C 1
ATOM 3578 O O . LEU C 1 140 ? -40.696 28.591 -29.416 1.00 24.75 140 LEU C O 1
ATOM 3583 N N . ILE C 1 141 ? -40.645 26.520 -28.543 1.00 23.89 141 ILE C N 1
ATOM 3584 C CA . ILE C 1 141 ? -40.587 25.870 -29.842 1.00 24.03 141 ILE C CA 1
ATOM 3585 C C . ILE C 1 141 ? -41.998 25.431 -30.221 1.00 24.49 141 ILE C C 1
ATOM 3586 O O . ILE C 1 141 ? -42.382 25.478 -31.378 1.00 24.66 141 ILE C O 1
ATOM 3591 N N . GLY C 1 142 ? -42.767 25.006 -29.232 1.00 21.21 142 GLY C N 1
ATOM 3592 C CA . GLY C 1 142 ? -44.116 24.564 -29.503 1.00 22.32 142 GLY C CA 1
ATOM 3593 C C . GLY C 1 142 ? -44.783 23.982 -28.276 1.00 24.71 142 GLY C C 1
ATOM 3594 O O . GLY C 1 142 ? -44.104 23.554 -27.337 1.00 25.47 142 GLY C O 1
ATOM 3595 N N . GLN C 1 143 ? -46.113 23.974 -28.281 1.00 25.39 143 GLN C N 1
ATOM 3596 C CA . GLN C 1 143 ? -46.917 23.449 -27.177 1.00 28.18 143 GLN C CA 1
ATOM 3597 C C . GLN C 1 143 ? -48.228 22.893 -27.716 1.00 28.94 143 GLN C C 1
ATOM 3598 O O . GLN C 1 143 ? -48.679 23.277 -28.793 1.00 27.01 143 GLN C O 1
ATOM 3604 N N . GLY C 1 144 ? -48.838 21.985 -26.970 1.00 28.47 144 GLY C N 1
ATOM 3605 C CA . GLY C 1 144 ? -50.081 21.396 -27.422 1.00 30.73 144 GLY C CA 1
ATOM 3606 C C . GLY C 1 144 ? -50.358 20.033 -26.827 1.00 33.33 144 GLY C C 1
ATOM 3607 O O . GLY C 1 144 ? -49.769 19.651 -25.815 1.00 30.24 144 GLY C O 1
ATOM 3608 N N . ASP C 1 145 ? -51.286 19.314 -27.445 1.00 36.91 145 ASP C N 1
ATOM 3609 C CA . ASP C 1 145 ? -51.674 17.994 -26.977 1.00 38.22 145 ASP C CA 1
ATOM 3610 C C . ASP C 1 145 ? -50.725 16.862 -27.317 1.00 39.00 145 ASP C C 1
ATOM 3611 O O . ASP C 1 145 ? -49.972 16.910 -28.286 1.00 41.22 145 ASP C O 1
ATOM 3616 N N . ASP C 1 146 ? -50.817 15.822 -26.500 1.00 39.20 146 ASP C N 1
ATOM 3617 C CA . ASP C 1 146 ? -50.010 14.615 -26.594 1.00 37.88 146 ASP C CA 1
ATOM 3618 C C . ASP C 1 146 ? -50.722 13.572 -27.426 1.00 34.06 146 ASP C C 1
ATOM 3619 O O . ASP C 1 146 ? -51.948 13.538 -27.455 1.00 34.53 146 ASP C O 1
ATOM 3624 N N . PRO C 1 147 ? -49.966 12.723 -28.140 1.00 32.96 147 PRO C N 1
ATOM 3625 C CA . PRO C 1 147 ? -50.653 11.697 -28.921 1.00 32.66 147 PRO C CA 1
ATOM 3626 C C . PRO C 1 147 ? -51.144 10.662 -27.902 1.00 34.66 147 PRO C C 1
ATOM 3627 O O . PRO C 1 147 ? -51.813 9.699 -28.267 1.00 39.68 147 PRO C O 1
ATOM 3631 N N . TRP C 1 148 ? -50.820 10.893 -26.624 1.00 32.10 148 TRP C N 1
ATOM 3632 C CA . TRP C 1 148 ? -51.164 9.991 -25.523 1.00 30.76 148 TRP C CA 1
ATOM 3633 C C . TRP C 1 148 ? -52.082 10.589 -24.457 1.00 31.91 148 TRP C C 1
ATOM 3634 O O . TRP C 1 148 ? -52.253 10.006 -23.386 1.00 34.82 148 TRP C O 1
ATOM 3645 N N . GLY C 1 149 ? -52.627 11.772 -24.709 1.00 31.11 149 GLY C N 1
ATOM 3646 C CA . GLY C 1 149 ? -53.539 12.362 -23.742 1.00 29.79 149 GLY C CA 1
ATOM 3647 C C . GLY C 1 149 ? -53.036 13.386 -22.737 1.00 31.50 149 GLY C C 1
ATOM 3648 O O . GLY C 1 149 ? -53.755 13.727 -21.793 1.00 32.09 149 GLY C O 1
ATOM 3649 N N . GLY C 1 150 ? -51.812 13.868 -22.914 1.00 32.06 150 GLY C N 1
ATOM 3650 C CA . GLY C 1 150 ? -51.283 14.873 -22.005 1.00 32.03 150 GLY C CA 1
ATOM 3651 C C . GLY C 1 150 ? -51.050 16.182 -22.741 1.00 31.43 150 GLY C C 1
ATOM 3652 O O . GLY C 1 150 ? -51.407 16.309 -23.914 1.00 28.52 150 GLY C O 1
ATOM 3653 N N . LYS C 1 151 ? -50.519 17.177 -22.044 1.00 31.48 151 LYS C N 1
ATOM 3654 C CA . LYS C 1 151 ? -50.207 18.469 -22.648 1.00 32.55 151 LYS C CA 1
ATOM 3655 C C . LYS C 1 151 ? -48.699 18.693 -22.523 1.00 30.91 151 LYS C C 1
ATOM 3656 O O . LYS C 1 151 ? -48.091 18.334 -21.519 1.00 28.33 151 LYS C O 1
ATOM 3662 N N . ARG C 1 152 ? -48.089 19.296 -23.531 1.00 27.80 152 ARG C N 1
ATOM 3663 C CA . ARG C 1 152 ? -46.648 19.516 -23.489 1.00 24.14 152 ARG C CA 1
ATOM 3664 C C . ARG C 1 152 ? -46.218 20.876 -23.999 1.00 24.03 152 ARG C C 1
ATOM 3665 O O . ARG C 1 152 ? -46.966 21.560 -24.688 1.00 24.93 152 ARG C O 1
ATOM 3673 N N . ALA C 1 153 ? -44.994 21.250 -23.659 1.00 21.04 153 ALA C N 1
ATOM 3674 C CA . ALA C 1 153 ? -44.418 22.519 -24.067 1.00 20.32 153 ALA C CA 1
ATOM 3675 C C . ALA C 1 153 ? -42.906 22.343 -24.063 1.00 21.27 153 ALA C C 1
ATOM 3676 O O . ALA C 1 153 ? -42.335 21.968 -23.037 1.00 21.82 153 ALA C O 1
ATOM 3678 N N . GLY C 1 154 ? -42.275 22.590 -25.208 1.00 19.27 154 GLY C N 1
ATOM 3679 C CA . GLY C 1 154 ? -40.832 22.463 -25.324 1.00 20.78 154 GLY C CA 1
ATOM 3680 C C . GLY C 1 154 ? -40.141 23.780 -25.633 1.00 23.26 154 GLY C C 1
ATOM 3681 O O . GLY C 1 154 ? -40.724 24.659 -26.279 1.00 22.46 154 GLY C O 1
ATOM 3682 N N . PHE C 1 155 ? -38.894 23.909 -25.171 1.00 23.49 155 PHE C N 1
ATOM 3683 C CA . PHE C 1 155 ? -38.079 25.121 -25.353 1.00 22.97 155 PHE C CA 1
ATOM 3684 C C . PHE C 1 155 ? -36.619 24.837 -25.737 1.00 23.97 155 PHE C C 1
ATOM 3685 O O . PHE C 1 155 ? -36.089 23.764 -25.466 1.00 24.93 155 PHE C O 1
ATOM 3693 N N . GLU C 1 156 ? -35.974 25.828 -26.345 1.00 22.48 156 GLU C N 1
ATOM 3694 C CA . GLU C 1 156 ? -34.565 25.752 -26.713 1.00 21.70 156 GLU C CA 1
ATOM 3695 C C . GLU C 1 156 ? -33.956 26.898 -25.918 1.00 22.77 156 GLU C C 1
ATOM 3696 O O . GLU C 1 156 ? -34.635 27.884 -25.664 1.00 25.53 156 GLU C O 1
ATOM 3702 N N . ALA C 1 157 ? -32.728 26.738 -25.439 1.00 21.69 157 ALA C N 1
ATOM 3703 C CA . ALA C 1 157 ? -32.081 27.787 -24.657 1.00 22.80 157 ALA C CA 1
ATOM 3704 C C . ALA C 1 157 ? -30.579 27.856 -24.899 1.00 22.98 157 ALA C C 1
ATOM 3705 O O . ALA C 1 157 ? -29.952 26.879 -25.310 1.00 23.37 157 ALA C O 1
ATOM 3707 N N . GLU C 1 158 ? -30.006 29.015 -24.610 1.00 23.47 158 GLU C N 1
ATOM 3708 C CA . GLU C 1 158 ? -28.579 29.252 -24.777 1.00 26.00 158 GLU C CA 1
ATOM 3709 C C . GLU C 1 158 ? -28.032 30.011 -23.599 1.00 25.04 158 GLU C C 1
ATOM 3710 O O . GLU C 1 158 ? -28.749 30.773 -22.945 1.00 25.42 158 GLU C O 1
ATOM 3716 N N . GLY C 1 159 ? -26.734 29.864 -23.392 1.00 23.74 159 GLY C N 1
ATOM 3717 C CA . GLY C 1 159 ? -26.071 30.547 -22.309 1.00 24.46 159 GLY C CA 1
ATOM 3718 C C . GLY C 1 159 ? -24.595 30.272 -22.376 1.00 25.40 159 GLY C C 1
ATOM 3719 O O . GLY C 1 159 ? -24.143 29.464 -23.175 1.00 25.11 159 GLY C O 1
ATOM 3720 N N . LYS C 1 160 ? -23.840 30.928 -21.514 1.00 26.93 160 LYS C N 1
ATOM 3721 C CA . LYS C 1 160 ? -22.403 30.741 -21.469 1.00 30.88 160 LYS C CA 1
ATOM 3722 C C . LYS C 1 160 ? -21.941 30.686 -20.027 1.00 32.52 160 LYS C C 1
ATOM 3723 O O . LYS C 1 160 ? -22.516 31.326 -19.145 1.00 35.56 160 LYS C O 1
ATOM 3729 N N . ILE C 1 161 ? -20.920 29.878 -19.789 1.00 33.43 161 ILE C N 1
ATOM 3730 C CA . ILE C 1 161 ? -20.353 29.741 -18.466 1.00 35.36 161 ILE C CA 1
ATOM 3731 C C . ILE C 1 161 ? -18.866 30.059 -18.564 1.00 35.39 161 ILE C C 1
ATOM 3732 O O . ILE C 1 161 ? -18.162 29.542 -19.429 1.00 36.52 161 ILE C O 1
ATOM 3737 N N . LYS C 1 162 ? -18.424 30.992 -17.734 1.00 33.59 162 LYS C N 1
ATOM 3738 C CA . LYS C 1 162 ? -17.019 31.368 -17.658 1.00 33.34 162 LYS C CA 1
ATOM 3739 C C . LYS C 1 162 ? -16.401 30.322 -16.733 1.00 30.04 162 LYS C C 1
ATOM 3740 O O . LYS C 1 162 ? -16.743 30.277 -15.546 1.00 28.36 162 LYS C O 1
ATOM 3746 N N . LEU C 1 163 ? -15.560 29.445 -17.282 1.00 27.77 163 LEU C N 1
ATOM 3747 C CA . LEU C 1 163 ? -14.916 28.390 -16.496 1.00 29.26 163 LEU C CA 1
ATOM 3748 C C . LEU C 1 163 ? -14.266 28.859 -15.183 1.00 30.76 163 LEU C C 1
ATOM 3749 O O . LEU C 1 163 ? -14.463 28.220 -14.140 1.00 30.92 163 LEU C O 1
ATOM 3754 N N . LYS C 1 164 ? -13.543 29.979 -15.217 1.00 30.12 164 LYS C N 1
ATOM 3755 C CA . LYS C 1 164 ? -12.891 30.526 -14.020 1.00 32.59 164 LYS C CA 1
ATOM 3756 C C . LYS C 1 164 ? -13.855 30.942 -12.910 1.00 30.54 164 LYS C C 1
ATOM 3757 O O . LYS C 1 164 ? -13.497 30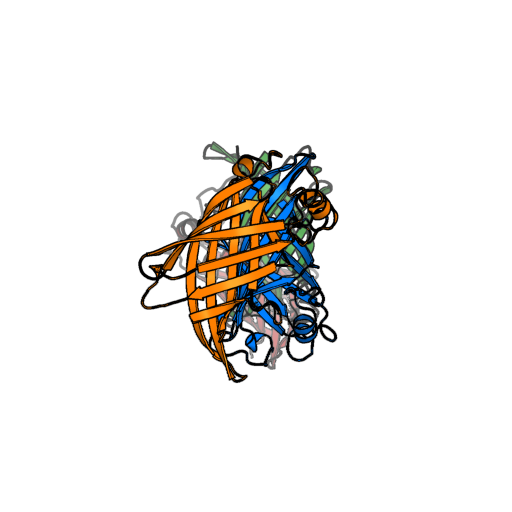.913 -11.733 1.00 30.56 164 LYS C O 1
ATOM 3763 N N . ASP C 1 165 ? -15.028 31.438 -13.295 1.00 27.83 165 ASP C N 1
ATOM 3764 C CA . ASP C 1 165 ? -16.048 31.860 -12.335 1.00 27.99 165 ASP C CA 1
ATOM 3765 C C . ASP C 1 165 ? -16.516 30.721 -11.428 1.00 28.28 165 ASP C C 1
ATOM 3766 O O . ASP C 1 165 ? -16.949 30.955 -10.303 1.00 27.79 165 ASP C O 1
ATOM 3771 N N . PHE C 1 166 ? -16.471 29.494 -11.931 1.00 29.13 166 PHE C N 1
ATOM 3772 C CA . PHE C 1 166 ? -16.896 28.344 -11.142 1.00 29.72 166 PHE C CA 1
ATOM 3773 C C . PHE C 1 166 ? -15.737 27.469 -10.678 1.00 32.02 166 PHE C C 1
ATOM 3774 O O . PHE C 1 166 ? -15.872 26.257 -10.538 1.00 30.62 166 PHE C O 1
ATOM 3782 N N . ASN C 1 167 ? -14.606 28.126 -10.446 1.00 34.55 167 ASN C N 1
ATOM 3783 C CA . ASN C 1 167 ? -13.382 27.516 -9.955 1.00 36.46 167 ASN C CA 1
ATOM 3784 C C . ASN C 1 167 ? -12.756 26.406 -10.765 1.00 37.06 167 ASN C C 1
ATOM 3785 O O . ASN C 1 167 ? -12.080 25.541 -10.213 1.00 34.27 167 ASN C O 1
ATOM 3790 N N . ILE C 1 168 ? -12.937 26.465 -12.078 1.00 37.24 168 ILE C N 1
ATOM 3791 C CA . ILE C 1 168 ? -12.338 25.483 -12.976 1.00 39.09 168 ILE C CA 1
ATOM 3792 C C . ILE C 1 168 ? -11.128 26.211 -13.574 1.00 40.21 168 ILE C C 1
ATOM 3793 O O . ILE C 1 168 ? -11.246 26.900 -14.588 1.00 39.24 168 ILE C O 1
ATOM 3798 N N . LYS C 1 169 ? -10.003 26.127 -12.857 1.00 42.04 169 LYS C N 1
ATOM 3799 C CA . LYS C 1 169 ? -8.729 26.773 -13.197 1.00 44.19 169 LYS C CA 1
ATOM 3800 C C . LYS C 1 169 ? -7.954 26.320 -14.428 1.00 42.29 169 LYS C C 1
ATOM 3801 O O . LYS C 1 169 ? -7.336 27.154 -15.089 1.00 41.38 169 LYS C O 1
ATOM 3807 N N . THR C 1 170 ? -7.887 25.010 -14.660 1.00 40.63 170 THR C N 1
ATOM 3808 C CA . THR C 1 170 ? -7.150 24.477 -15.801 1.00 41.60 170 THR C CA 1
ATOM 3809 C C . THR C 1 170 ? -7.441 25.241 -17.089 1.00 43.49 170 THR C C 1
ATOM 3810 O O . THR C 1 170 ? -8.539 25.143 -17.640 1.00 43.55 170 THR C O 1
ATOM 3814 N N . ASP C 1 171 ? -6.437 25.961 -17.588 1.00 43.87 171 ASP C N 1
ATOM 3815 C CA . ASP C 1 171 ? -6.599 26.748 -18.804 1.00 46.20 171 ASP C CA 1
ATOM 3816 C C . ASP C 1 171 ? -6.590 25.881 -20.060 1.00 46.77 171 ASP C C 1
ATOM 3817 O O . ASP C 1 171 ? -5.870 24.880 -20.144 1.00 48.11 171 ASP C O 1
ATOM 3822 N N . LEU C 1 172 ? -7.391 26.281 -21.039 1.00 46.63 172 LEU C N 1
ATOM 3823 C CA . LEU C 1 172 ? -7.497 25.565 -22.300 1.00 46.82 172 LEU C CA 1
ATOM 3824 C C . LEU C 1 172 ? -7.140 26.491 -23.473 1.00 46.67 172 LEU C C 1
ATOM 3825 O O . LEU C 1 172 ? -7.325 26.134 -24.633 1.00 46.19 172 LEU C O 1
ATOM 3830 N N . GLY C 1 173 ? -6.586 27.662 -23.165 1.00 44.89 173 GLY C N 1
ATOM 3831 C CA . GLY C 1 173 ? -6.211 28.594 -24.211 1.00 43.64 173 GLY C CA 1
ATOM 3832 C C . GLY C 1 173 ? -7.076 29.836 -24.228 1.00 44.03 173 GLY C C 1
ATOM 3833 O O . GLY C 1 173 ? -8.171 29.827 -23.682 1.00 42.84 173 GLY C O 1
ATOM 3834 N N . PRO C 1 174 ? -6.613 30.920 -24.870 1.00 44.46 174 PRO C N 1
ATOM 3835 C CA . PRO C 1 174 ? -7.375 32.168 -24.940 1.00 43.77 174 PRO C CA 1
ATOM 3836 C C . PRO C 1 174 ? -8.774 32.043 -25.553 1.00 42.70 174 PRO C C 1
ATOM 3837 O O . PRO C 1 174 ? -9.674 32.793 -25.178 1.00 42.28 174 PRO C O 1
ATOM 3841 N N . ALA C 1 175 ? -8.938 31.137 -26.517 1.00 42.56 175 ALA C N 1
ATOM 3842 C CA . ALA C 1 175 ? -10.229 30.938 -27.184 1.00 40.37 175 ALA C CA 1
ATOM 3843 C C . ALA C 1 175 ? -11.156 29.980 -26.440 1.00 39.04 175 ALA C C 1
ATOM 3844 O O . ALA C 1 175 ? -12.295 29.781 -26.853 1.00 38.01 175 ALA C O 1
ATOM 3846 N N . SER C 1 176 ? -10.662 29.390 -25.352 1.00 37.12 176 SER C N 1
ATOM 3847 C CA . SER C 1 176 ? -11.455 28.436 -24.584 1.00 34.00 176 SER C CA 1
ATOM 3848 C C . SER C 1 176 ? -11.705 28.809 -23.124 1.00 32.33 176 SER C C 1
ATOM 3849 O O . SER C 1 176 ? -11.655 27.955 -22.242 1.00 31.51 176 SER C O 1
ATOM 3852 N N . GLN C 1 177 ? -12.038 30.072 -22.885 1.00 32.98 177 GLN C N 1
ATOM 3853 C CA . GLN C 1 177 ? -12.312 30.571 -21.536 1.00 32.43 177 GLN C CA 1
ATOM 3854 C C . GLN C 1 177 ? -13.744 30.285 -21.068 1.00 31.93 177 GLN C C 1
ATOM 3855 O O . GLN C 1 177 ? -14.012 30.151 -19.880 1.00 30.20 177 GLN C O 1
ATOM 3861 N N . GLU C 1 178 ? -14.681 30.274 -22.004 1.00 29.53 178 GLU C N 1
ATOM 3862 C CA . GLU C 1 178 ? -16.068 30.012 -21.666 1.00 29.71 178 GLU C CA 1
ATOM 3863 C C . GLU C 1 178 ? -16.677 28.878 -22.478 1.00 25.13 178 GLU C C 1
ATOM 3864 O O . GLU C 1 178 ? -16.203 28.548 -23.559 1.00 20.50 178 GLU C O 1
ATOM 3870 N N . VAL C 1 179 ? -17.700 28.248 -21.911 1.00 22.24 179 VAL C N 1
ATOM 3871 C CA . VAL C 1 179 ? -18.386 27.140 -22.557 1.00 23.35 179 VAL C CA 1
ATOM 3872 C C . VAL C 1 179 ? -19.824 27.496 -22.990 1.00 21.50 179 VAL C C 1
ATOM 3873 O O . VAL C 1 179 ? -20.573 28.134 -22.247 1.00 22.65 179 VAL C O 1
ATOM 3877 N N . ASP C 1 180 ? -20.158 27.176 -24.240 1.00 21.01 180 ASP C N 1
ATOM 3878 C CA . ASP C 1 180 ? -21.496 27.436 -24.788 1.00 19.93 180 ASP C CA 1
ATOM 3879 C C . ASP C 1 180 ? -22.456 26.365 -24.297 1.00 19.80 180 ASP C C 1
ATOM 3880 O O . ASP C 1 180 ? -22.140 25.174 -24.364 1.00 23.20 180 ASP C O 1
ATOM 3885 N N . LEU C 1 181 ? -23.609 26.781 -23.782 1.00 21.74 181 LEU C N 1
ATOM 3886 C CA . LEU C 1 181 ? -24.633 25.847 -23.319 1.00 19.79 181 LEU C CA 1
ATOM 3887 C C . LEU C 1 181 ? -25.737 25.772 -24.386 1.00 22.46 181 LEU C C 1
ATOM 3888 O O . LEU C 1 181 ? -26.348 26.775 -24.740 1.00 22.67 181 LEU C O 1
ATOM 3893 N N . ILE C 1 182 ? -25.982 24.575 -24.897 1.00 22.13 182 ILE C N 1
ATOM 3894 C CA . ILE C 1 182 ? -26.995 24.355 -25.925 1.00 21.96 182 ILE C CA 1
ATOM 3895 C C . ILE C 1 182 ? -28.072 23.474 -25.277 1.00 22.46 182 ILE C C 1
ATOM 3896 O O . ILE C 1 182 ? -27.903 22.262 -25.159 1.00 20.21 182 ILE C O 1
ATOM 3901 N N . ILE C 1 183 ? -29.165 24.095 -24.838 1.00 20.67 183 ILE C N 1
ATOM 3902 C CA . ILE C 1 183 ? -30.249 23.392 -24.139 1.00 21.13 183 ILE C CA 1
ATOM 3903 C C . ILE C 1 183 ? -31.596 23.236 -24.860 1.00 22.14 183 ILE C C 1
ATOM 3904 O O . ILE C 1 183 ? -32.019 24.106 -25.616 1.00 23.14 183 ILE C O 1
ATOM 3909 N N . SER C 1 184 ? -32.277 22.129 -24.580 1.00 19.80 184 SER C N 1
ATOM 3910 C CA . SER C 1 184 ? -33.582 21.846 -25.164 1.00 21.05 184 SER C CA 1
ATOM 3911 C C . SER C 1 184 ? -34.360 20.948 -24.221 1.00 21.36 184 SER C C 1
ATOM 3912 O O . SER C 1 184 ? -33.884 19.887 -23.851 1.00 23.89 184 SER C O 1
ATOM 3915 N N . VAL C 1 185 ? -35.493 21.433 -23.722 1.00 21.06 185 VAL C N 1
ATOM 3916 C CA . VAL C 1 185 ? -36.334 20.642 -22.823 1.00 20.57 185 VAL C CA 1
ATOM 3917 C C . VAL C 1 185 ? -37.810 20.611 -23.217 1.00 24.40 185 VAL C C 1
ATOM 3918 O O . VAL C 1 185 ? -38.384 21.615 -23.643 1.00 26.99 185 VAL C O 1
ATOM 3922 N N . GLU C 1 186 ? -38.409 19.433 -23.096 1.00 23.83 186 GLU C N 1
ATOM 3923 C CA . GLU C 1 186 ? -39.827 19.247 -23.382 1.00 21.45 186 GLU C CA 1
ATOM 3924 C C . GLU C 1 186 ? -40.447 18.873 -22.034 1.00 19.77 186 GLU C C 1
ATOM 3925 O O . GLU C 1 186 ? -39.968 17.962 -21.350 1.00 17.74 186 GLU C O 1
ATOM 3931 N N . GLY C 1 187 ? -41.428 19.658 -21.601 1.00 19.68 187 GLY C N 1
ATOM 3932 C CA . GLY C 1 187 ? -42.082 19.392 -20.336 1.00 19.79 187 GLY C CA 1
ATOM 3933 C C . GLY C 1 187 ? -43.456 18.783 -20.529 1.00 22.43 187 GLY C C 1
ATOM 3934 O O . GLY C 1 187 ? -44.087 18.964 -21.573 1.00 20.93 187 GLY C O 1
ATOM 3935 N N . VAL C 1 188 ? -43.880 17.999 -19.545 1.00 22.69 188 VAL C N 1
ATOM 3936 C CA . VAL C 1 188 ? -45.183 17.354 -19.551 1.00 21.08 188 VAL C CA 1
ATOM 3937 C C . VAL C 1 188 ? -45.995 18.072 -18.479 1.00 24.15 188 VAL C C 1
ATOM 3938 O O . VAL C 1 188 ? -45.592 18.132 -17.314 1.00 22.96 188 VAL C O 1
ATOM 3942 N N . GLN C 1 189 ? -47.096 18.687 -18.897 1.00 24.23 189 GLN C N 1
ATOM 3943 C CA . GLN C 1 189 ? -47.947 19.425 -17.978 1.00 26.38 189 GLN C CA 1
ATOM 3944 C C . GLN C 1 189 ? -48.409 18.558 -16.813 1.00 28.02 189 GLN C C 1
ATOM 3945 O O . GLN C 1 189 ? -48.867 17.438 -16.990 1.00 27.90 189 GLN C O 1
ATOM 3951 N N . GLN C 1 190 ? -48.204 19.067 -15.609 1.00 30.91 190 GLN C N 1
ATOM 3952 C CA . GLN C 1 190 ? -48.594 18.359 -14.405 1.00 38.35 190 GLN C CA 1
ATOM 3953 C C . GLN C 1 190 ? -50.005 18.743 -13.996 1.00 44.72 190 GLN C C 1
ATOM 3954 O O . GLN C 1 190 ? -50.660 19.559 -14.650 1.00 45.09 190 GLN C O 1
ATOM 3960 N N . LYS C 1 191 ? -50.421 18.204 -12.855 1.00 54.10 191 LYS C N 1
ATOM 3961 C CA . LYS C 1 191 ? -51.739 18.457 -12.290 1.00 60.23 191 LYS C CA 1
ATOM 3962 C C . LYS C 1 191 ? -52.837 17.916 -13.215 1.00 60.41 191 LYS C C 1
ATOM 3963 O O . LYS C 1 191 ? -53.995 18.385 -13.129 1.00 59.74 191 LYS C O 1
ATOM 3970 N N . ALA D 1 23 ? -3.019 21.243 -48.569 1.00 34.42 23 ALA D N 1
ATOM 3971 C CA . ALA D 1 23 ? -2.492 20.161 -47.690 1.00 31.52 23 ALA D CA 1
ATOM 3972 C C . ALA D 1 23 ? -3.563 19.123 -47.361 1.00 30.74 23 ALA D C 1
ATOM 3973 O O . ALA D 1 23 ? -4.740 19.456 -47.243 1.00 30.04 23 ALA D O 1
ATOM 3975 N N . ASP D 1 24 ? -3.142 17.865 -47.251 1.00 31.75 24 ASP D N 1
ATOM 3976 C CA . ASP D 1 24 ? -4.027 16.753 -46.923 1.00 31.21 24 ASP D CA 1
ATOM 3977 C C . ASP D 1 24 ? -4.133 16.608 -45.404 1.00 31.37 24 ASP D C 1
ATOM 3978 O O . ASP D 1 24 ? -3.147 16.796 -44.687 1.00 32.26 24 ASP D O 1
ATOM 3983 N N . TYR D 1 25 ? -5.333 16.325 -44.907 1.00 28.49 25 TYR D N 1
ATOM 3984 C CA . TYR D 1 25 ? -5.543 16.161 -43.471 1.00 25.74 25 TYR D CA 1
ATOM 3985 C C . TYR D 1 25 ? -6.223 14.843 -43.131 1.00 26.01 25 TYR D C 1
ATOM 3986 O O . TYR D 1 25 ? -6.983 14.291 -43.921 1.00 24.52 25 TYR D O 1
ATOM 3995 N N . LYS D 1 26 ? -5.968 14.368 -41.923 1.00 25.99 26 LYS D N 1
ATOM 3996 C CA . LYS D 1 26 ? -6.572 13.149 -41.418 1.00 27.11 26 LYS D CA 1
ATOM 3997 C C . LYS D 1 26 ? -7.465 13.624 -40.253 1.00 25.89 26 LYS D C 1
ATOM 3998 O O . LYS D 1 26 ? -7.007 14.369 -39.379 1.00 25.25 26 LYS D O 1
ATOM 4004 N N . ILE D 1 27 ? -8.758 13.311 -40.301 1.00 23.29 27 ILE D N 1
ATOM 4005 C CA . ILE D 1 27 ? -9.665 13.721 -39.223 1.00 24.47 27 ILE D CA 1
ATOM 4006 C C . ILE D 1 27 ? -9.165 13.125 -37.899 1.00 24.41 27 ILE D C 1
ATOM 4007 O O . ILE D 1 27 ? -8.805 11.958 -37.837 1.00 23.74 27 ILE D O 1
ATOM 4012 N N . ASP D 1 28 ? -9.078 13.946 -36.858 1.00 25.19 28 ASP D N 1
ATOM 4013 C CA . ASP D 1 28 ? -8.589 13.478 -35.558 1.00 27.64 28 ASP D CA 1
ATOM 4014 C C . ASP D 1 28 ? -9.574 12.576 -34.816 1.00 25.65 28 ASP D C 1
ATOM 4015 O O . ASP D 1 28 ? -10.313 13.037 -33.947 1.00 24.81 28 ASP D O 1
ATOM 4020 N N . LYS D 1 29 ? -9.547 11.288 -35.137 1.00 25.05 29 LYS D N 1
ATOM 4021 C CA . LYS D 1 29 ? -10.429 10.308 -34.503 1.00 26.31 29 LYS D CA 1
ATOM 4022 C C . LYS D 1 29 ? -9.806 9.827 -33.196 1.00 27.45 29 LYS D C 1
ATOM 4023 O O . LYS D 1 29 ? -10.524 9.501 -32.252 1.00 27.46 29 LYS D O 1
ATOM 4029 N N . GLU D 1 30 ? -8.470 9.804 -33.145 1.00 29.05 30 GLU D N 1
ATOM 4030 C CA . GLU D 1 30 ? -7.730 9.357 -31.961 1.00 33.07 30 GLU D CA 1
ATOM 4031 C C . GLU D 1 30 ? -8.097 10.185 -30.750 1.00 29.45 30 GLU D C 1
ATOM 4032 O O . GLU D 1 30 ? -8.372 9.651 -29.685 1.00 25.64 30 GLU D O 1
ATOM 4038 N N . GLY D 1 31 ? -7.991 11.500 -30.893 1.00 30.18 31 GLY D N 1
ATOM 4039 C CA . GLY D 1 31 ? -8.337 12.384 -29.796 1.00 28.09 31 GLY D CA 1
ATOM 4040 C C . GLY D 1 31 ? -9.792 12.814 -29.844 1.00 25.69 31 GLY D C 1
ATOM 4041 O O . GLY D 1 31 ? -10.242 13.582 -28.996 1.00 26.16 31 GLY D O 1
ATOM 4042 N N . GLN D 1 32 ? -10.516 12.301 -30.834 1.00 22.31 32 GLN D N 1
ATOM 4043 C CA . GLN D 1 32 ? -11.922 12.606 -31.089 1.00 20.02 32 GLN D CA 1
ATOM 4044 C C . GLN D 1 32 ? -12.252 14.098 -31.052 1.00 19.26 32 GLN D C 1
ATOM 4045 O O . GLN D 1 32 ? -12.997 14.575 -30.192 1.00 16.53 32 GLN D O 1
ATOM 4051 N N . HIS D 1 33 ? -11.579 14.848 -31.912 1.00 17.35 33 HIS D N 1
ATOM 4052 C CA . HIS D 1 33 ? -11.816 16.277 -32.037 1.00 19.94 33 HIS D CA 1
ATOM 4053 C C . HIS D 1 33 ? -12.535 16.428 -33.365 1.00 21.36 33 HIS D C 1
ATOM 4054 O O . HIS D 1 33 ? -12.031 17.034 -34.298 1.00 23.27 33 HIS D O 1
ATOM 4061 N N . ALA D 1 34 ? -13.667 15.735 -33.462 1.00 23.26 34 ALA D N 1
ATOM 4062 C CA . ALA D 1 34 ? -14.521 15.700 -34.644 1.00 21.81 34 ALA D CA 1
ATOM 4063 C C . ALA D 1 34 ? -15.886 15.208 -34.151 1.00 22.97 34 ALA D C 1
ATOM 4064 O O . ALA D 1 34 ? -15.955 14.305 -33.321 1.00 23.57 34 ALA D O 1
ATOM 4066 N N . PHE D 1 35 ? -16.963 15.824 -34.633 1.00 22.41 35 PHE D N 1
ATOM 4067 C CA . PHE D 1 35 ? -18.314 15.459 -34.207 1.00 19.92 35 PHE D CA 1
ATOM 4068 C C . PHE D 1 35 ? -19.327 15.532 -35.349 1.00 20.76 35 PHE D C 1
ATOM 4069 O O . PHE D 1 35 ? -19.330 16.497 -36.114 1.00 17.76 35 PHE D O 1
ATOM 4077 N N . VAL D 1 36 ? -20.138 14.490 -35.508 1.00 19.30 36 VAL D N 1
ATOM 4078 C CA . VAL D 1 36 ? -21.191 14.495 -36.523 1.00 20.72 36 VAL D CA 1
ATOM 4079 C C . VAL D 1 36 ? -22.503 14.475 -35.737 1.00 21.39 36 VAL D C 1
ATOM 4080 O O . VAL D 1 36 ? -23.056 13.418 -35.453 1.00 21.06 36 VAL D O 1
ATOM 4084 N N . ASN D 1 37 ? -22.981 15.655 -35.359 1.00 18.63 37 ASN D N 1
ATOM 4085 C CA . ASN D 1 37 ? -24.210 15.759 -34.583 1.00 17.48 37 ASN D CA 1
ATOM 4086 C C . ASN D 1 37 ? -25.404 16.051 -35.488 1.00 18.44 37 ASN D C 1
ATOM 4087 O O . ASN D 1 37 ? -25.246 16.325 -36.689 1.00 18.83 37 ASN D O 1
ATOM 4092 N N . PHE D 1 38 ? -26.593 16.015 -34.902 1.00 16.91 38 PHE D N 1
ATOM 4093 C CA . PHE D 1 38 ? -27.806 16.301 -35.629 1.00 19.06 38 PHE D CA 1
ATOM 4094 C C . PHE D 1 38 ? -28.924 16.578 -34.663 1.00 18.63 38 PHE D C 1
ATOM 4095 O O . PHE D 1 38 ? -28.841 16.263 -33.479 1.00 22.00 38 PHE D O 1
ATOM 4103 N N . ARG D 1 39 ? -29.976 17.186 -35.182 1.00 19.24 39 ARG D N 1
ATOM 4104 C CA . ARG D 1 39 ? -31.158 17.490 -34.396 1.00 16.34 39 ARG D CA 1
ATOM 4105 C C . ARG D 1 39 ? -32.371 17.501 -35.321 1.00 17.38 39 ARG D C 1
ATOM 4106 O O . ARG D 1 39 ? -32.247 17.733 -36.523 1.00 17.96 39 ARG D O 1
ATOM 4114 N N . ILE D 1 40 ? -33.513 17.121 -34.765 1.00 16.65 40 ILE D N 1
ATOM 4115 C CA . ILE D 1 40 ? -34.781 17.097 -35.469 1.00 17.78 40 ILE D CA 1
ATOM 4116 C C . ILE D 1 40 ? -35.849 17.309 -34.390 1.00 18.72 40 ILE D C 1
ATOM 4117 O O . ILE D 1 40 ? -35.696 16.833 -33.263 1.00 19.09 40 ILE D O 1
ATOM 4122 N N . GLN D 1 41 ? -36.889 18.069 -34.712 1.00 20.70 41 GLN D N 1
ATOM 4123 C CA . GLN D 1 41 ? -37.945 18.349 -33.740 1.00 23.88 41 GLN D CA 1
ATOM 4124 C C . GLN D 1 41 ? -38.773 17.146 -33.325 1.00 24.25 41 GLN D C 1
ATOM 4125 O O . GLN D 1 41 ? -38.932 16.189 -34.082 1.00 24.06 41 GLN D O 1
ATOM 4131 N N . HIS D 1 42 ? -39.201 17.158 -32.068 1.00 24.24 42 HIS D N 1
ATOM 4132 C CA . HIS D 1 42 ? -40.028 16.093 -31.528 1.00 22.59 42 HIS D CA 1
ATOM 4133 C C . HIS D 1 42 ? -41.437 16.658 -31.360 1.00 24.67 42 HIS D C 1
ATOM 4134 O O . HIS D 1 42 ? -41.687 17.448 -30.448 1.00 25.89 42 HIS D O 1
ATOM 4141 N N . LEU D 1 43 ? -42.349 16.233 -32.237 1.00 25.30 43 LEU D N 1
ATOM 4142 C CA . LEU D 1 43 ? -43.743 16.685 -32.226 1.00 24.69 43 LEU D CA 1
ATOM 4143 C C . LEU D 1 43 ? -43.840 18.196 -32.438 1.00 22.72 43 LEU D C 1
ATOM 4144 O O . LEU D 1 43 ? -44.877 18.795 -32.180 1.00 25.09 43 LEU D O 1
ATOM 4149 N N . GLY D 1 44 ? -42.774 18.802 -32.946 1.00 22.62 44 GLY D N 1
ATOM 4150 C CA . GLY D 1 44 ? -42.770 20.239 -33.132 1.00 23.96 44 GLY D CA 1
ATOM 4151 C C . GLY D 1 44 ? -42.753 20.962 -31.792 1.00 24.84 44 GLY D C 1
ATOM 4152 O O . GLY D 1 44 ? -42.957 22.167 -31.739 1.00 24.52 44 GLY D O 1
ATOM 4153 N N . TYR D 1 45 ? -42.519 20.224 -30.706 1.00 23.33 45 TYR D N 1
ATOM 4154 C CA . TYR D 1 45 ? -42.472 20.795 -29.362 1.00 22.53 45 TYR D CA 1
ATOM 4155 C C . TYR D 1 45 ? -41.065 21.093 -28.845 1.00 21.38 45 TYR D C 1
ATOM 4156 O O . TYR D 1 45 ? -40.880 22.003 -28.043 1.00 19.16 45 TYR D O 1
ATOM 4165 N N . SER D 1 46 ? -40.081 20.303 -29.263 1.00 17.30 46 SER D N 1
ATOM 4166 C CA . SER D 1 46 ? -38.702 20.514 -28.832 1.00 15.23 46 SER D CA 1
ATOM 4167 C C . SER D 1 46 ? -37.724 19.953 -29.847 1.00 16.77 46 SER D C 1
ATOM 4168 O O . SER D 1 46 ? -38.123 19.408 -30.873 1.00 20.59 46 SER D O 1
ATOM 4171 N N . TRP D 1 47 ? -36.440 20.179 -29.600 1.00 16.27 47 TRP D N 1
ATOM 4172 C CA . TRP D 1 47 ? -35.385 19.662 -30.461 1.00 16.68 47 TRP D CA 1
ATOM 4173 C C . TRP D 1 47 ? -34.834 18.374 -29.872 1.00 17.87 47 TRP D C 1
ATOM 4174 O O . TRP D 1 47 ? -34.485 18.310 -28.695 1.00 20.34 47 TRP D O 1
ATOM 4185 N N . LEU D 1 48 ? -34.709 17.361 -30.714 1.00 17.54 48 LEU D N 1
ATOM 4186 C CA . LEU D 1 48 ? -34.175 16.086 -30.284 1.00 18.31 48 LEU D CA 1
ATOM 4187 C C . LEU D 1 48 ? -32.769 15.949 -30.867 1.00 19.26 48 LEU D C 1
ATOM 4188 O O . LEU D 1 48 ? -32.609 15.799 -32.080 1.00 19.96 48 LEU D O 1
ATOM 4193 N N . TYR D 1 49 ? -31.753 16.019 -30.008 1.00 18.40 49 TYR D N 1
ATOM 4194 C CA . TYR D 1 49 ? -30.362 15.924 -30.458 1.00 19.20 49 TYR D CA 1
ATOM 4195 C C . TYR D 1 49 ? -29.772 14.531 -30.484 1.00 18.28 49 TYR D C 1
ATOM 4196 O O . TYR D 1 49 ? -30.131 13.667 -29.677 1.00 19.33 49 TYR D O 1
ATOM 4205 N N . GLY D 1 50 ? -28.836 14.333 -31.399 1.00 17.12 50 GLY D N 1
ATOM 4206 C CA . GLY D 1 50 ? -28.172 13.050 -31.511 1.00 17.83 50 GLY D CA 1
ATOM 4207 C C . GLY D 1 50 ? -26.755 13.173 -32.049 1.00 19.70 50 GLY D C 1
ATOM 4208 O O . GLY D 1 50 ? -26.329 14.245 -32.490 1.00 21.70 50 GLY D O 1
ATOM 4209 N N . THR D 1 51 ? -26.056 12.046 -32.100 1.00 17.49 51 THR D N 1
ATOM 4210 C CA . THR D 1 51 ? -24.687 12.025 -32.584 1.00 18.12 51 THR D CA 1
ATOM 4211 C C . THR D 1 51 ? -24.296 10.633 -33.106 1.00 19.49 51 THR D C 1
ATOM 4212 O O . THR D 1 51 ? -24.928 9.626 -32.760 1.00 20.11 51 THR D O 1
ATOM 4216 N N . PHE D 1 52 ? -23.350 10.601 -34.039 1.00 18.91 52 PHE D N 1
ATOM 4217 C CA . PHE D 1 52 ? -22.833 9.347 -34.578 1.00 22.31 52 PHE D CA 1
ATOM 4218 C C . PHE D 1 52 ? -21.414 9.202 -34.039 1.00 22.64 52 PHE D C 1
ATOM 4219 O O . PHE D 1 52 ? -20.467 9.743 -34.600 1.00 24.81 52 PHE D O 1
ATOM 4227 N N . LYS D 1 53 ? -21.289 8.441 -32.960 1.00 20.62 53 LYS D N 1
ATOM 4228 C CA . LYS D 1 53 ? -20.019 8.231 -32.283 1.00 21.74 53 LYS D CA 1
ATOM 4229 C C . LYS D 1 53 ? -18.882 7.554 -33.029 1.00 20.45 53 LYS D C 1
ATOM 4230 O O . LYS D 1 53 ? -17.756 7.609 -32.577 1.00 20.76 53 LYS D O 1
ATOM 4236 N N . ASP D 1 54 ? -19.170 6.853 -34.116 1.00 19.20 54 ASP D N 1
ATOM 4237 C CA . ASP D 1 54 ? -18.119 6.146 -34.830 1.00 20.61 54 ASP D CA 1
ATOM 4238 C C . ASP D 1 54 ? -18.015 6.525 -36.292 1.00 22.82 54 ASP D C 1
ATOM 4239 O O . ASP D 1 54 ? -18.785 6.047 -37.114 1.00 24.26 54 ASP D O 1
ATOM 4244 N N . PHE D 1 55 ? -17.074 7.406 -36.606 1.00 21.96 55 PHE D N 1
ATOM 4245 C CA . PHE D 1 55 ? -16.841 7.820 -37.983 1.00 21.58 55 PHE D CA 1
ATOM 4246 C C . PHE D 1 55 ? -15.370 8.152 -38.204 1.00 23.09 55 PHE D C 1
ATOM 4247 O O . PHE D 1 55 ? -14.613 8.255 -37.254 1.00 25.33 55 PHE D O 1
ATOM 4255 N N . ASP D 1 56 ? -14.970 8.302 -39.464 1.00 22.94 56 ASP D N 1
ATOM 4256 C CA . ASP D 1 56 ? -13.589 8.610 -39.808 1.00 24.96 56 ASP D CA 1
ATOM 4257 C C . ASP D 1 56 ? -13.582 9.359 -41.129 1.00 24.27 56 ASP D C 1
ATOM 4258 O O . ASP D 1 56 ? -14.622 9.545 -41.745 1.00 23.44 56 ASP D O 1
ATOM 4263 N N . GLY D 1 57 ? -12.416 9.814 -41.559 1.00 25.27 57 GLY D N 1
ATOM 4264 C CA . GLY D 1 57 ? -12.360 10.533 -42.816 1.00 26.28 57 GLY D CA 1
ATOM 4265 C C . GLY D 1 57 ? -11.087 11.306 -43.064 1.00 28.70 57 GLY D C 1
ATOM 4266 O O . GLY D 1 57 ? -10.201 11.376 -42.213 1.00 29.37 57 GLY D O 1
ATOM 4267 N N . THR D 1 58 ? -11.038 11.941 -44.225 1.00 29.38 58 THR D N 1
ATOM 4268 C CA . THR D 1 58 ? -9.895 12.725 -44.686 1.00 30.43 58 THR D CA 1
ATOM 4269 C C . THR D 1 58 ? -10.406 13.974 -45.409 1.00 30.99 58 THR D C 1
ATOM 4270 O O . THR D 1 58 ? -11.619 14.110 -45.631 1.00 27.93 58 THR D O 1
ATOM 4274 N N . PHE D 1 59 ? -9.532 14.954 -45.620 1.00 31.08 59 PHE D N 1
ATOM 4275 C CA . PHE D 1 59 ? -9.931 16.160 -46.348 1.00 32.59 59 PHE D CA 1
ATOM 4276 C C . PHE D 1 59 ? -8.764 17.030 -46.774 1.00 33.65 59 PHE D C 1
ATOM 4277 O O . PHE D 1 59 ? -7.853 17.294 -45.987 1.00 36.41 59 PHE D O 1
ATOM 4285 N N . THR D 1 60 ? -8.812 17.508 -48.009 1.00 32.42 60 THR D N 1
ATOM 4286 C CA . THR D 1 60 ? -7.772 18.379 -48.520 1.00 31.60 60 THR D CA 1
ATOM 4287 C C . THR D 1 60 ? -8.248 19.809 -48.332 1.00 31.67 60 THR D C 1
ATOM 4288 O O . THR D 1 60 ? -9.405 20.127 -48.584 1.00 32.64 60 THR D O 1
ATOM 4292 N N . PHE D 1 61 ? -7.370 20.660 -47.824 1.00 33.57 61 PHE D N 1
ATOM 4293 C CA . PHE D 1 61 ? -7.700 22.059 -47.599 1.00 34.90 61 PHE D CA 1
ATOM 4294 C C . PHE D 1 61 ? -6.577 22.943 -48.121 1.00 36.20 61 PHE D C 1
ATOM 4295 O O . PHE D 1 61 ? -5.445 22.869 -47.647 1.00 38.03 61 PHE D O 1
ATOM 4303 N N . ASP D 1 62 ? -6.896 23.716 -49.154 1.00 38.85 62 ASP D N 1
ATOM 4304 C CA . ASP D 1 62 ? -5.956 24.645 -49.766 1.00 42.88 62 ASP D CA 1
ATOM 4305 C C . ASP D 1 62 ? -6.658 25.999 -49.700 1.00 43.27 62 ASP D C 1
ATOM 4306 O O . ASP D 1 62 ? -7.589 26.277 -50.455 1.00 41.92 62 ASP D O 1
ATOM 4311 N N . GLU D 1 63 ? -6.199 26.832 -48.781 1.00 45.31 63 GLU D N 1
ATOM 4312 C CA . GLU D 1 63 ? -6.780 28.141 -48.562 1.00 49.96 63 GLU D CA 1
ATOM 4313 C C . GLU D 1 63 ? -6.726 29.079 -49.770 1.00 53.62 63 GLU D C 1
ATOM 4314 O O . GLU D 1 63 ? -7.539 30.001 -49.883 1.00 54.53 63 GLU D O 1
ATOM 4320 N N . LYS D 1 64 ? -5.758 28.857 -50.655 1.00 56.37 64 LYS D N 1
ATOM 4321 C CA . LYS D 1 64 ? -5.585 29.676 -51.855 1.00 59.45 64 LYS D CA 1
ATOM 4322 C C . LYS D 1 64 ? -6.382 29.130 -53.024 1.00 59.37 64 LYS D C 1
ATOM 4323 O O . LYS D 1 64 ? -6.918 29.889 -53.833 1.00 61.13 64 LYS D O 1
ATOM 4329 N N . ASN D 1 65 ? -6.419 27.806 -53.120 1.00 57.02 65 ASN D N 1
ATOM 4330 C CA . ASN D 1 65 ? -7.131 27.119 -54.193 1.00 55.54 65 ASN D CA 1
ATOM 4331 C C . ASN D 1 65 ? -8.257 26.231 -53.632 1.00 53.90 65 ASN D C 1
ATOM 4332 O O . ASN D 1 65 ? -8.138 25.001 -53.593 1.00 52.26 65 ASN D O 1
ATOM 4337 N N . PRO D 1 66 ? -9.376 26.853 -53.209 1.00 53.66 66 PRO D N 1
ATOM 4338 C CA . PRO D 1 66 ? -10.538 26.156 -52.648 1.00 54.75 66 PRO D CA 1
ATOM 4339 C C . PRO D 1 66 ? -11.188 25.135 -53.579 1.00 53.73 66 PRO D C 1
ATOM 4340 O O . PRO D 1 66 ? -11.915 24.250 -53.127 1.00 53.08 66 PRO D O 1
ATOM 4344 N N . ALA D 1 67 ? -10.944 25.266 -54.879 1.00 53.38 67 ALA D N 1
ATOM 4345 C CA . ALA D 1 67 ? -11.517 24.334 -55.841 1.00 53.05 67 ALA D CA 1
ATOM 4346 C C . ALA D 1 67 ? -10.800 22.983 -55.792 1.00 52.18 67 ALA D C 1
ATOM 4347 O O . ALA D 1 67 ? -11.296 21.993 -56.335 1.00 54.62 67 ALA D O 1
ATOM 4349 N N . ALA D 1 68 ? -9.634 22.953 -55.148 1.00 49.12 68 ALA D N 1
ATOM 4350 C CA . ALA D 1 68 ? -8.853 21.724 -55.018 1.00 45.97 68 ALA D CA 1
ATOM 4351 C C . ALA D 1 68 ? -9.198 20.937 -53.749 1.00 43.80 68 ALA D C 1
ATOM 4352 O O . ALA D 1 68 ? -8.682 19.836 -53.536 1.00 45.49 68 ALA D O 1
ATOM 4354 N N . ASP D 1 69 ? -10.046 21.521 -52.904 1.00 39.90 69 ASP D N 1
ATOM 4355 C CA . ASP D 1 69 ? -10.473 20.901 -51.653 1.00 36.90 69 ASP D CA 1
ATOM 4356 C C . ASP D 1 69 ? -11.251 19.612 -51.878 1.00 37.31 69 ASP D C 1
ATOM 4357 O O . ASP D 1 69 ? -11.989 19.494 -52.848 1.00 39.48 69 ASP D O 1
ATOM 4362 N N . LYS D 1 70 ? -11.083 18.663 -50.963 1.00 35.54 70 LYS D N 1
ATOM 4363 C CA . LYS D 1 70 ? -11.764 17.365 -51.004 1.00 36.55 70 LYS D CA 1
ATOM 4364 C C . LYS D 1 70 ? -12.261 17.007 -49.598 1.00 34.80 70 LYS D C 1
ATOM 4365 O O . LYS D 1 70 ? -11.908 17.672 -48.614 1.00 33.64 70 LYS D O 1
ATOM 4371 N N . VAL D 1 71 ? -13.096 15.970 -49.516 1.00 32.63 71 VAL D N 1
ATOM 4372 C CA . VAL D 1 71 ? -13.626 15.452 -48.247 1.00 31.18 71 VAL D CA 1
ATOM 4373 C C . VAL D 1 71 ? -14.243 14.073 -48.498 1.00 30.09 71 VAL D C 1
ATOM 4374 O O . VAL D 1 71 ? -14.933 13.859 -49.497 1.00 31.06 71 VAL D O 1
ATOM 4378 N N . ASN D 1 72 ? -13.950 13.132 -47.608 1.00 28.37 72 ASN D N 1
ATOM 4379 C CA . ASN D 1 72 ? -14.439 11.760 -47.730 1.00 28.53 72 ASN D CA 1
ATOM 4380 C C . ASN D 1 72 ? -14.577 11.209 -46.313 1.00 27.29 72 ASN D C 1
ATOM 4381 O O . ASN D 1 72 ? -13.589 11.100 -45.597 1.00 29.15 72 ASN D O 1
ATOM 4386 N N . VAL D 1 73 ? -15.805 10.992 -45.854 1.00 26.42 73 VAL D N 1
ATOM 4387 C CA . VAL D 1 73 ? -15.998 10.447 -44.510 1.00 27.39 73 VAL D CA 1
ATOM 4388 C C . VAL D 1 73 ? -16.880 9.197 -44.521 1.00 28.46 73 VAL D C 1
ATOM 4389 O O . VAL D 1 73 ? -17.766 9.041 -45.368 1.00 28.85 73 VAL D O 1
ATOM 4393 N N . THR D 1 74 ? -16.653 8.326 -43.551 1.00 26.31 74 THR D N 1
ATOM 4394 C CA . THR D 1 74 ? -17.430 7.110 -43.431 1.00 27.76 74 THR D CA 1
ATOM 4395 C C . THR D 1 74 ? -18.007 7.107 -42.031 1.00 28.33 74 THR D C 1
ATOM 4396 O O . THR D 1 74 ? -17.338 7.494 -41.088 1.00 30.62 74 THR D O 1
ATOM 4400 N N . ILE D 1 75 ? -19.281 6.755 -41.920 1.00 26.37 75 ILE D N 1
ATOM 4401 C CA . ILE D 1 75 ? -19.963 6.708 -40.636 1.00 27.50 75 ILE D CA 1
ATOM 4402 C C . ILE D 1 75 ? -20.599 5.336 -40.422 1.00 28.01 75 ILE D C 1
ATOM 4403 O O . ILE D 1 75 ? -21.188 4.770 -41.342 1.00 27.26 75 ILE D O 1
ATOM 4408 N N . ASN D 1 76 ? -20.401 4.774 -39.240 1.00 27.77 76 ASN D N 1
ATOM 4409 C CA . ASN D 1 76 ? -21.011 3.502 -38.900 1.00 30.22 76 ASN D CA 1
ATOM 4410 C C . ASN D 1 76 ? -22.285 3.941 -38.202 1.00 29.28 76 ASN D C 1
ATOM 4411 O O . ASN D 1 76 ? -22.260 4.351 -37.054 1.00 29.25 76 ASN D O 1
ATOM 4416 N N . THR D 1 77 ? -23.379 3.945 -38.946 1.00 26.61 77 THR D N 1
ATOM 4417 C CA . THR D 1 77 ? -24.682 4.386 -38.445 1.00 26.11 77 THR D CA 1
ATOM 4418 C C . THR D 1 77 ? -25.178 3.699 -37.188 1.00 25.70 77 THR D C 1
ATOM 4419 O O . THR D 1 77 ? -26.019 4.245 -36.462 1.00 25.79 77 THR D O 1
ATOM 4423 N N . THR D 1 78 ? -24.676 2.501 -36.936 1.00 25.32 78 THR D N 1
ATOM 4424 C CA . THR D 1 78 ? -25.067 1.755 -35.757 1.00 29.48 78 THR D CA 1
ATOM 4425 C C . THR D 1 78 ? -24.638 2.503 -34.492 1.00 29.48 78 THR D C 1
ATOM 4426 O O . THR D 1 78 ? -25.254 2.368 -33.443 1.00 31.63 78 THR D O 1
ATOM 4430 N N . SER D 1 79 ? -23.638 3.367 -34.635 1.00 27.48 79 SER D N 1
ATOM 4431 C CA . SER D 1 79 ? -23.137 4.144 -33.509 1.00 28.10 79 SER D CA 1
ATOM 4432 C C . SER D 1 79 ? -23.988 5.365 -33.165 1.00 26.94 79 SER D C 1
ATOM 4433 O O . SER D 1 79 ? -23.537 6.243 -32.422 1.00 29.92 79 SER D O 1
ATOM 4436 N N . VAL D 1 80 ? -25.209 5.421 -33.696 1.00 22.64 80 VAL D N 1
ATOM 4437 C CA . VAL D 1 80 ? -26.121 6.528 -33.414 1.00 23.00 80 VAL D CA 1
ATOM 4438 C C . VAL D 1 80 ? -26.381 6.595 -31.902 1.00 23.70 80 VAL D C 1
ATOM 4439 O O . VAL D 1 80 ? -26.465 5.554 -31.241 1.00 26.63 80 VAL D O 1
ATOM 4443 N N . ASP D 1 81 ? -26.519 7.808 -31.364 1.00 23.01 81 ASP D N 1
ATOM 4444 C CA . ASP D 1 81 ? -26.754 8.007 -29.928 1.00 21.00 81 ASP D CA 1
ATOM 4445 C C . ASP D 1 81 ? -27.574 9.275 -29.633 1.00 18.96 81 ASP D C 1
ATOM 4446 O O . ASP D 1 81 ? -27.142 10.388 -29.925 1.00 20.37 81 ASP D O 1
ATOM 4451 N N . THR D 1 82 ? -28.771 9.096 -29.081 1.00 15.38 82 THR D N 1
ATOM 4452 C CA . THR D 1 82 ? -29.637 10.223 -28.715 1.00 14.37 82 THR D CA 1
ATOM 4453 C C . THR D 1 82 ? -29.922 10.133 -27.225 1.00 17.03 82 THR D C 1
ATOM 4454 O O . THR D 1 82 ? -30.877 10.719 -26.731 1.00 18.01 82 THR D O 1
ATOM 4458 N N . ASN D 1 83 ? -29.096 9.373 -26.515 1.00 17.65 83 ASN D N 1
ATOM 4459 C CA . ASN D 1 83 ? -29.237 9.196 -25.071 1.00 21.37 83 ASN D CA 1
ATOM 4460 C C . ASN D 1 83 ? -30.550 8.541 -24.605 1.00 20.53 83 ASN D C 1
ATOM 4461 O O . ASN D 1 83 ? -31.208 8.990 -23.664 1.00 20.25 83 ASN D O 1
ATOM 4466 N N . HIS D 1 84 ? -30.954 7.495 -25.311 1.00 23.11 84 HIS D N 1
ATOM 4467 C CA . HIS D 1 84 ? -32.153 6.742 -24.953 1.00 24.92 84 HIS D CA 1
ATOM 4468 C C . HIS D 1 84 ? -32.099 5.417 -25.699 1.00 25.90 84 HIS D C 1
ATOM 4469 O O . HIS D 1 84 ? -32.401 5.371 -26.897 1.00 27.02 84 HIS D O 1
ATOM 4476 N N . ALA D 1 85 ? -31.764 4.353 -24.965 1.00 25.53 85 ALA D N 1
ATOM 4477 C CA . ALA D 1 85 ? -31.606 2.988 -25.492 1.00 25.75 85 ALA D CA 1
ATOM 4478 C C . ALA D 1 85 ? -32.722 2.549 -26.422 1.00 25.20 85 ALA D C 1
ATOM 4479 O O . ALA D 1 85 ? -32.492 2.048 -27.518 1.00 27.32 85 ALA D O 1
ATOM 4481 N N . GLU D 1 86 ? -33.943 2.705 -25.944 1.00 25.84 86 GLU D N 1
ATOM 4482 C CA . GLU D 1 86 ? -35.125 2.357 -26.695 1.00 29.89 86 GLU D CA 1
ATOM 4483 C C . GLU D 1 86 ? -35.181 3.072 -28.035 1.00 29.29 86 GLU D C 1
ATOM 4484 O O . GLU D 1 86 ? -35.410 2.448 -29.069 1.00 28.75 86 GLU D O 1
ATOM 4490 N N . ARG D 1 87 ? -35.139 4.402 -27.972 1.00 24.83 87 ARG D N 1
ATOM 4491 C CA . ARG D 1 87 ? -35.203 5.236 -29.164 1.00 24.86 87 ARG D CA 1
ATOM 4492 C C . ARG D 1 87 ? -34.118 4.902 -30.166 1.00 24.24 87 ARG D C 1
ATOM 4493 O O . ARG D 1 87 ? -34.372 4.869 -31.367 1.00 26.91 87 ARG D O 1
ATOM 4501 N N . ASP D 1 88 ? -32.902 4.683 -29.677 1.00 23.63 88 ASP D N 1
ATOM 4502 C CA . ASP D 1 88 ? -31.777 4.366 -30.553 1.00 26.65 88 ASP D CA 1
ATOM 4503 C C . ASP D 1 88 ? -31.905 3.006 -31.218 1.00 30.74 88 ASP D C 1
ATOM 4504 O O . ASP D 1 88 ? -31.479 2.827 -32.364 1.00 32.52 88 ASP D O 1
ATOM 4509 N N . LYS D 1 89 ? -32.463 2.048 -30.483 1.00 31.89 89 LYS D N 1
ATOM 4510 C CA . LYS D 1 89 ? -32.693 0.708 -31.012 1.00 33.26 89 LYS D CA 1
ATOM 4511 C C . LYS D 1 89 ? -33.665 0.864 -32.174 1.00 35.20 89 LYS D C 1
ATOM 4512 O O . LYS D 1 89 ? -33.581 0.152 -33.165 1.00 36.60 89 LYS D O 1
ATOM 4518 N N . HIS D 1 90 ? -34.577 1.824 -32.043 1.00 35.73 90 HIS D N 1
ATOM 4519 C CA . HIS D 1 90 ? -35.571 2.119 -33.071 1.00 39.28 90 HIS D CA 1
ATOM 4520 C C . HIS D 1 90 ? -34.950 2.837 -34.271 1.00 38.84 90 HIS D C 1
ATOM 4521 O O . HIS D 1 90 ? -35.410 2.693 -35.400 1.00 39.00 90 HIS D O 1
ATOM 4528 N N . LEU D 1 91 ? -33.963 3.686 -34.007 1.00 35.73 91 LEU D N 1
ATOM 4529 C CA . LEU D 1 91 ? -33.307 4.419 -35.083 1.00 31.54 91 LEU D CA 1
ATOM 4530 C C . LEU D 1 91 ? -32.484 3.475 -35.971 1.00 31.39 91 LEU D C 1
ATOM 4531 O O . LEU D 1 91 ? -32.297 3.736 -37.156 1.00 31.26 91 LEU D O 1
ATOM 4536 N N . ARG D 1 92 ? -31.979 2.396 -35.384 1.00 31.93 92 ARG D N 1
ATOM 4537 C CA . ARG D 1 92 ? -31.199 1.412 -36.120 1.00 34.55 92 ARG D CA 1
ATOM 4538 C C . ARG D 1 92 ? -32.103 0.482 -36.918 1.00 35.44 92 ARG D C 1
ATOM 4539 O O . ARG D 1 92 ? -31.676 -0.094 -37.923 1.00 37.47 92 ARG D O 1
ATOM 4547 N N . SER D 1 93 ? -33.352 0.358 -36.474 1.00 36.53 93 SER D N 1
ATOM 4548 C CA . SER D 1 93 ? -34.330 -0.518 -37.113 1.00 34.92 93 SER D CA 1
ATOM 4549 C C . SER D 1 93 ? -34.631 -0.151 -38.563 1.00 35.46 93 SER D C 1
ATOM 4550 O O . SER D 1 93 ? -34.273 0.929 -39.043 1.00 35.75 93 SER D O 1
ATOM 4553 N N . ALA D 1 94 ? -35.283 -1.073 -39.261 1.00 37.28 94 ALA D N 1
ATOM 4554 C CA . ALA D 1 94 ? -35.649 -0.885 -40.654 1.00 37.50 94 ALA D CA 1
ATOM 4555 C C . ALA D 1 94 ? -36.584 0.297 -40.871 1.00 37.82 94 ALA D C 1
ATOM 4556 O O . ALA D 1 94 ? -36.788 0.706 -42.002 1.00 39.59 94 ALA D O 1
ATOM 4558 N N . ASP D 1 95 ? -37.194 0.796 -39.798 1.00 38.21 95 ASP D N 1
ATOM 4559 C CA . ASP D 1 95 ? -38.103 1.945 -39.888 1.00 38.13 95 ASP D CA 1
ATOM 4560 C C . ASP D 1 95 ? -37.323 3.255 -40.063 1.00 33.99 95 ASP D C 1
ATOM 4561 O O . ASP D 1 95 ? -37.905 4.296 -40.377 1.00 34.92 95 ASP D O 1
ATOM 4566 N N . PHE D 1 96 ? -36.021 3.222 -39.778 1.00 31.79 96 PHE D N 1
ATOM 4567 C CA . PHE D 1 96 ? -35.202 4.420 -39.891 1.00 32.52 96 PHE D CA 1
ATOM 4568 C C . PHE D 1 96 ? -33.865 4.270 -40.608 1.00 32.11 96 PHE D C 1
ATOM 4569 O O . PHE D 1 96 ? -33.819 4.333 -41.829 1.00 33.04 96 PHE D O 1
ATOM 4577 N N . LEU D 1 97 ? -32.770 4.153 -39.859 1.00 32.03 97 LEU D N 1
ATOM 4578 C CA . LEU D 1 97 ? -31.442 4.022 -40.464 1.00 32.10 97 LEU D CA 1
ATOM 4579 C C . LEU D 1 97 ? -31.178 2.649 -41.089 1.00 33.84 97 LEU D C 1
ATOM 4580 O O . LEU D 1 97 ? -30.396 2.543 -42.029 1.00 34.62 97 LEU D O 1
ATOM 4585 N N . ASN D 1 98 ? -31.855 1.618 -40.580 1.00 36.96 98 ASN D N 1
ATOM 4586 C CA . ASN D 1 98 ? -31.719 0.240 -41.076 1.00 36.41 98 ASN D CA 1
ATOM 4587 C C . ASN D 1 98 ? -30.249 -0.192 -41.125 1.00 36.43 98 ASN D C 1
ATOM 4588 O O . ASN D 1 98 ? -29.750 -0.690 -42.142 1.00 37.49 98 ASN D O 1
ATOM 4593 N N . THR D 1 99 ? -29.585 -0.047 -39.985 1.00 35.44 99 THR D N 1
ATOM 4594 C CA . THR D 1 99 ? -28.174 -0.366 -39.855 1.00 37.92 99 THR D CA 1
ATOM 4595 C C . THR D 1 99 ? -27.781 -1.822 -40.106 1.00 38.91 99 THR D C 1
ATOM 4596 O O . THR D 1 99 ? -26.632 -2.107 -40.455 1.00 39.13 99 THR D O 1
ATOM 4600 N N . ALA D 1 100 ? -28.712 -2.747 -39.902 1.00 41.11 100 ALA D N 1
ATOM 4601 C CA . ALA D 1 100 ? -28.423 -4.157 -40.118 1.00 43.05 100 ALA D CA 1
ATOM 4602 C C . ALA D 1 100 ? -28.145 -4.405 -41.596 1.00 42.60 100 ALA D C 1
ATOM 4603 O O . ALA D 1 100 ? -27.289 -5.216 -41.953 1.00 41.81 100 ALA D O 1
ATOM 4605 N N . LYS D 1 101 ? -28.880 -3.696 -42.444 1.00 43.18 101 LYS D N 1
ATOM 4606 C CA . LYS D 1 101 ? -28.746 -3.816 -43.889 1.00 44.98 101 LYS D CA 1
ATOM 4607 C C . LYS D 1 101 ? -27.669 -2.871 -44.432 1.00 45.05 101 LYS D C 1
ATOM 4608 O O . LYS D 1 101 ? -26.911 -3.229 -45.349 1.00 45.91 101 LYS D O 1
ATOM 4614 N N . TYR D 1 102 ? -27.635 -1.655 -43.885 1.00 44.21 102 TYR D N 1
ATOM 4615 C CA . TYR D 1 102 ? -26.664 -0.624 -44.273 1.00 42.34 102 TYR D CA 1
ATOM 4616 C C . TYR D 1 102 ? -25.927 -0.186 -43.029 1.00 42.11 102 TYR D C 1
ATOM 4617 O O . TYR D 1 102 ? -26.369 0.704 -42.325 1.00 43.01 102 TYR D O 1
ATOM 4626 N N . PRO D 1 103 ? -24.823 -0.866 -42.700 1.00 38.79 103 PRO D N 1
ATOM 4627 C CA . PRO D 1 103 ? -24.083 -0.477 -41.505 1.00 37.59 103 PRO D CA 1
ATOM 4628 C C . PRO D 1 103 ? -23.324 0.847 -41.645 1.00 37.05 103 PRO D C 1
ATOM 4629 O O . PRO D 1 103 ? -22.762 1.348 -40.662 1.00 36.21 103 PRO D O 1
ATOM 4633 N N . GLN D 1 104 ? -23.308 1.409 -42.852 1.00 35.86 104 GLN D N 1
ATOM 4634 C CA . GLN D 1 104 ? -22.585 2.657 -43.092 1.00 36.98 104 GLN D CA 1
ATOM 4635 C C . GLN D 1 104 ? -23.193 3.707 -44.015 1.00 34.89 104 GLN D C 1
ATOM 4636 O O . GLN D 1 104 ? -23.756 3.400 -45.071 1.00 34.06 104 GLN D O 1
ATOM 4642 N N . ALA D 1 105 ? -22.931 4.957 -43.645 1.00 33.36 105 ALA D N 1
ATOM 4643 C CA . ALA D 1 105 ? -23.354 6.133 -44.392 1.00 30.87 105 ALA D CA 1
ATOM 4644 C C . ALA D 1 105 ? -22.028 6.656 -44.919 1.00 30.88 105 ALA D C 1
ATOM 4645 O O . ALA D 1 105 ? -21.004 6.563 -44.238 1.00 30.95 105 ALA D O 1
ATOM 4647 N N . THR D 1 106 ? -22.042 7.265 -46.092 1.00 30.27 106 THR D N 1
ATOM 4648 C CA . THR D 1 106 ? -20.805 7.744 -46.686 1.00 32.12 106 THR D CA 1
ATOM 4649 C C . THR D 1 106 ? -21.001 9.110 -47.352 1.00 31.40 106 THR D C 1
ATOM 4650 O O . THR D 1 106 ? -22.068 9.395 -47.877 1.00 33.83 106 THR D O 1
ATOM 4654 N N . PHE D 1 107 ? -20.013 9.991 -47.234 1.00 28.85 107 PHE D N 1
ATOM 4655 C CA . PHE D 1 107 ? -20.104 11.307 -47.861 1.00 26.73 107 PHE D CA 1
ATOM 4656 C C . PHE D 1 107 ? -18.816 11.646 -48.595 1.00 27.04 107 PHE D C 1
ATOM 4657 O O . PHE D 1 107 ? -17.765 11.790 -47.979 1.00 28.33 107 PHE D O 1
ATOM 4665 N N . THR D 1 108 ? -18.919 11.835 -49.902 1.00 29.23 108 THR D N 1
ATOM 4666 C CA . THR D 1 108 ? -17.769 12.156 -50.730 1.00 29.31 108 THR D CA 1
ATOM 4667 C C . THR D 1 108 ? -18.058 13.432 -51.509 1.00 30.93 108 THR D C 1
ATOM 4668 O O . THR D 1 108 ? -19.035 13.500 -52.255 1.00 29.92 108 THR D O 1
ATOM 4672 N N . SER D 1 109 ? -17.229 14.454 -51.326 1.00 29.61 109 SER D N 1
ATOM 4673 C CA . SER D 1 109 ? -17.434 15.703 -52.048 1.00 32.57 109 SER D CA 1
ATOM 4674 C C . SER D 1 109 ? -17.225 15.500 -53.538 1.00 34.49 109 SER D C 1
ATOM 4675 O O . SER D 1 109 ? -16.584 14.538 -53.970 1.00 37.29 109 SER D O 1
ATOM 4678 N N . THR D 1 110 ? -17.851 16.363 -54.322 1.00 35.56 110 THR D N 1
ATOM 4679 C CA . THR D 1 110 ? -17.749 16.309 -55.768 1.00 37.95 110 THR D CA 1
ATOM 4680 C C . THR D 1 110 ? -17.448 17.716 -56.259 1.00 38.67 110 THR D C 1
ATOM 4681 O O . THR D 1 110 ? -16.910 17.901 -57.356 1.00 39.76 110 THR D O 1
ATOM 4685 N N . SER D 1 111 ? -17.800 18.701 -55.439 1.00 37.89 111 SER D N 1
ATOM 4686 C CA . SER D 1 111 ? -17.581 20.094 -55.767 1.00 37.77 111 SER D CA 1
ATOM 4687 C C . SER D 1 111 ? -17.416 20.914 -54.494 1.00 38.50 111 SER D C 1
ATOM 4688 O O . SER D 1 111 ? -18.075 20.659 -53.487 1.00 38.16 111 SER D O 1
ATOM 4691 N N . VAL D 1 112 ? -16.468 21.843 -54.518 1.00 36.30 112 VAL D N 1
ATOM 4692 C CA . VAL D 1 112 ? -16.225 22.733 -53.387 1.00 37.04 112 VAL D CA 1
ATOM 4693 C C . VAL D 1 112 ? -15.945 24.092 -54.008 1.00 39.42 112 VAL D C 1
ATOM 4694 O O . VAL D 1 112 ? -15.242 24.191 -55.019 1.00 41.00 112 VAL D O 1
ATOM 4698 N N . LYS D 1 113 ? -16.525 25.136 -53.442 1.00 42.99 113 LYS D N 1
ATOM 4699 C CA . LYS D 1 113 ? -16.287 26.469 -53.958 1.00 47.87 113 LYS D CA 1
ATOM 4700 C C . LYS D 1 113 ? -16.408 27.485 -52.836 1.00 47.59 113 LYS D C 1
ATOM 4701 O O . LYS D 1 113 ? -17.247 27.354 -51.947 1.00 45.24 113 LYS D O 1
ATOM 4707 N N . LYS D 1 114 ? -15.492 28.444 -52.832 1.00 51.81 114 LYS D N 1
ATOM 4708 C CA . LYS D 1 114 ? -15.479 29.497 -51.830 1.00 56.22 114 LYS D CA 1
ATOM 4709 C C . LYS D 1 114 ? -16.641 30.458 -52.032 1.00 58.91 114 LYS D C 1
ATOM 4710 O O . LYS D 1 114 ? -16.875 30.962 -53.133 1.00 60.45 114 LYS D O 1
ATOM 4716 N N . ASP D 1 115 ? -17.377 30.697 -50.959 1.00 61.86 115 ASP D N 1
ATOM 4717 C CA . ASP D 1 115 ? -18.510 31.602 -50.998 1.00 63.83 115 ASP D CA 1
ATOM 4718 C C . ASP D 1 115 ? -18.229 32.666 -49.949 1.00 64.33 115 ASP D C 1
ATOM 4719 O O . ASP D 1 115 ? -18.797 32.639 -48.853 1.00 64.04 115 ASP D O 1
ATOM 4724 N N . GLY D 1 116 ? -17.371 33.619 -50.300 1.00 64.82 116 GLY D N 1
ATOM 4725 C CA . GLY D 1 116 ? -17.012 34.666 -49.363 1.00 65.21 116 GLY D CA 1
ATOM 4726 C C . GLY D 1 116 ? -16.068 34.087 -48.332 1.00 65.18 116 GLY D C 1
ATOM 4727 O O . GLY D 1 116 ? -15.013 33.567 -48.692 1.00 65.12 116 GLY D O 1
ATOM 4728 N N . ASP D 1 117 ? -16.451 34.151 -47.061 1.00 65.18 117 ASP D N 1
ATOM 4729 C CA . ASP D 1 117 ? -15.630 33.622 -45.974 1.00 64.84 117 ASP D CA 1
ATOM 4730 C C . ASP D 1 117 ? -16.007 32.211 -45.520 1.00 61.45 117 ASP D C 1
ATOM 4731 O O . ASP D 1 117 ? -15.724 31.822 -44.387 1.00 62.12 117 ASP D O 1
ATOM 4736 N N . GLU D 1 118 ? -16.688 31.469 -46.384 1.00 57.64 118 GLU D N 1
ATOM 4737 C CA . GLU D 1 118 ? -17.113 30.112 -46.066 1.00 52.86 118 GLU D CA 1
ATOM 4738 C C . GLU D 1 118 ? -16.888 29.206 -47.264 1.00 47.87 118 GLU D C 1
ATOM 4739 O O . GLU D 1 118 ? -16.501 29.661 -48.347 1.00 47.49 118 GLU D O 1
ATOM 4745 N N . LEU D 1 119 ? -17.135 27.918 -47.067 1.00 41.86 119 LEU D N 1
ATOM 4746 C CA . LEU D 1 119 ? -16.975 26.947 -48.128 1.00 36.66 119 LEU D CA 1
ATOM 4747 C C . LEU D 1 119 ? -18.286 26.246 -48.367 1.00 36.35 119 LEU D C 1
ATOM 4748 O O . LEU D 1 119 ? -18.987 25.886 -47.423 1.00 36.05 119 LEU D O 1
ATOM 4753 N N . ASP D 1 120 ? -18.651 26.120 -49.634 1.00 36.43 120 ASP D N 1
ATOM 4754 C CA . ASP D 1 120 ? -19.863 25.409 -49.996 1.00 38.99 120 ASP D CA 1
ATOM 4755 C C . ASP D 1 120 ? -19.388 24.071 -50.545 1.00 37.76 120 ASP D C 1
ATOM 4756 O O . ASP D 1 120 ? -18.711 24.009 -51.567 1.00 37.72 120 ASP D O 1
ATOM 4761 N N . ILE D 1 121 ? -19.622 23.025 -49.765 1.00 37.53 121 ILE D N 1
ATOM 4762 C CA . ILE D 1 121 ? -19.200 21.686 -50.131 1.00 36.99 121 ILE D CA 1
ATOM 4763 C C . ILE D 1 121 ? -20.351 20.824 -50.664 1.00 37.01 121 ILE D C 1
ATOM 4764 O O . ILE D 1 121 ? -21.243 20.427 -49.908 1.00 39.08 121 ILE D O 1
ATOM 4769 N N . THR D 1 122 ? -20.339 20.550 -51.962 1.00 33.24 122 THR D N 1
ATOM 4770 C CA . THR D 1 122 ? -21.348 19.690 -52.569 1.00 31.17 122 THR D CA 1
ATOM 4771 C C . THR D 1 122 ? -20.756 18.278 -52.605 1.00 30.09 122 THR D C 1
ATOM 4772 O O . THR D 1 122 ? -19.561 18.109 -52.866 1.00 30.81 122 THR D O 1
ATOM 4776 N N . GLY D 1 123 ? -21.567 17.276 -52.287 1.00 28.90 123 GLY D N 1
ATOM 4777 C CA . GLY D 1 123 ? -21.074 15.913 -52.311 1.00 29.55 123 GLY D CA 1
ATOM 4778 C C . GLY D 1 123 ? -22.163 14.866 -52.295 1.00 32.58 123 GLY D C 1
ATOM 4779 O O . GLY D 1 123 ? -23.320 15.172 -52.014 1.00 32.87 123 GLY D O 1
ATOM 4780 N N . ASP D 1 124 ? -21.784 13.620 -52.561 1.00 32.84 124 ASP D N 1
ATOM 4781 C CA . ASP D 1 124 ? -22.734 12.521 -52.576 1.00 33.20 124 ASP D CA 1
ATOM 4782 C C . ASP D 1 124 ? -22.877 11.861 -51.200 1.00 33.53 124 ASP D C 1
ATOM 4783 O O . ASP D 1 124 ? -21.893 11.442 -50.594 1.00 31.65 124 ASP D O 1
ATOM 4788 N N . LEU D 1 125 ? -24.105 11.819 -50.692 1.00 33.38 125 LEU D N 1
ATOM 4789 C CA . LEU D 1 125 ? -24.374 11.193 -49.410 1.00 32.46 125 LEU D CA 1
ATOM 4790 C C . LEU D 1 125 ? -25.062 9.879 -49.700 1.00 32.00 125 LEU D C 1
ATOM 4791 O O . LEU D 1 125 ? -26.048 9.860 -50.419 1.00 34.02 125 LEU D O 1
ATOM 4796 N N . THR D 1 126 ? -24.498 8.784 -49.211 1.00 31.20 126 THR D N 1
ATOM 4797 C CA . THR D 1 126 ? -25.111 7.473 -49.370 1.00 31.53 126 THR D CA 1
ATOM 4798 C C . THR D 1 126 ? -25.579 7.109 -47.970 1.00 32.12 126 THR D C 1
ATOM 4799 O O . THR D 1 126 ? -24.773 6.959 -47.050 1.00 30.55 126 THR D O 1
ATOM 4803 N N . LEU D 1 127 ? -26.890 7.132 -47.786 1.00 32.02 127 LEU D N 1
ATOM 4804 C CA . LEU D 1 127 ? -27.499 6.831 -46.506 1.00 31.14 127 LEU D CA 1
ATOM 4805 C C . LEU D 1 127 ? -28.673 5.909 -46.774 1.00 31.60 127 LEU D C 1
ATOM 4806 O O . LEU D 1 127 ? -29.472 6.147 -47.684 1.00 30.11 127 LEU D O 1
ATOM 4811 N N . ASN D 1 128 ? -28.791 4.869 -45.967 1.00 31.70 128 ASN D N 1
ATOM 4812 C CA . ASN D 1 128 ? -29.886 3.937 -46.110 1.00 33.28 128 ASN D CA 1
ATOM 4813 C C . ASN D 1 128 ? -30.017 3.470 -47.563 1.00 34.77 128 ASN D C 1
ATOM 4814 O O . ASN D 1 128 ? -31.082 3.566 -48.158 1.00 35.82 128 ASN D O 1
ATOM 4819 N N . GLY D 1 129 ? -28.900 3.057 -48.157 1.00 35.27 129 GLY D N 1
ATOM 4820 C CA . GLY D 1 129 ? -28.913 2.557 -49.524 1.00 37.28 129 GLY D CA 1
ATOM 4821 C C . GLY D 1 129 ? -29.069 3.518 -50.692 1.00 37.88 129 GLY D C 1
ATOM 4822 O O . GLY D 1 129 ? -28.829 3.129 -51.844 1.00 37.34 129 GLY D O 1
ATOM 4823 N N . VAL D 1 130 ? -29.439 4.770 -50.427 1.00 37.79 130 VAL D N 1
ATOM 4824 C CA . VAL D 1 130 ? -29.616 5.733 -51.511 1.00 37.34 130 VAL D CA 1
ATOM 4825 C C . VAL D 1 130 ? -28.573 6.842 -51.521 1.00 37.25 130 VAL D C 1
ATOM 4826 O O . VAL D 1 130 ? -28.264 7.435 -50.493 1.00 36.75 130 VAL D O 1
ATOM 4830 N N . THR D 1 131 ? -28.059 7.125 -52.708 1.00 36.30 131 THR D N 1
ATOM 4831 C CA . THR D 1 131 ? -27.044 8.145 -52.887 1.00 35.33 131 THR D CA 1
ATOM 4832 C C . THR D 1 131 ? -27.639 9.395 -53.526 1.00 37.45 131 THR D C 1
ATOM 4833 O O . THR D 1 131 ? -28.191 9.340 -54.626 1.00 40.52 131 THR D O 1
ATOM 4837 N N . LYS D 1 132 ? -27.533 10.521 -52.831 1.00 36.19 132 LYS D N 1
ATOM 4838 C CA . LYS D 1 132 ? -28.045 11.792 -53.325 1.00 37.24 132 LYS D CA 1
ATOM 4839 C C . LYS D 1 132 ? -27.112 12.919 -52.907 1.00 36.69 132 LYS D C 1
ATOM 4840 O O . LYS D 1 132 ? -26.507 12.870 -51.843 1.00 37.47 132 LYS D O 1
ATOM 4846 N N . PRO D 1 133 ? -26.960 13.940 -53.759 1.00 36.61 133 PRO D N 1
ATOM 4847 C CA . PRO D 1 133 ? -26.078 15.060 -53.416 1.00 35.91 133 PRO D CA 1
ATOM 4848 C C . PRO D 1 133 ? -26.648 15.979 -52.331 1.00 36.86 133 PRO D C 1
ATOM 4849 O O . PRO D 1 133 ? -27.834 16.325 -52.373 1.00 37.71 133 PRO D O 1
ATOM 4853 N N . VAL D 1 134 ? -25.826 16.309 -51.333 1.00 35.82 134 VAL D N 1
ATOM 4854 C CA . VAL D 1 134 ? -26.213 17.219 -50.243 1.00 35.65 134 VAL D CA 1
ATOM 4855 C C . VAL D 1 134 ? -25.097 18.262 -50.109 1.00 35.50 134 VAL D C 1
ATOM 4856 O O . VAL D 1 134 ? -23.921 17.943 -50.289 1.00 34.64 134 VAL D O 1
ATOM 4860 N N . THR D 1 135 ? -25.462 19.511 -49.854 1.00 35.11 135 THR D N 1
ATOM 4861 C CA . THR D 1 135 ? -24.466 20.557 -49.710 1.00 35.00 135 THR D CA 1
ATOM 4862 C C . THR D 1 135 ? -24.292 21.013 -48.273 1.00 33.35 135 THR D C 1
ATOM 4863 O O . THR D 1 135 ? -25.250 21.142 -47.522 1.00 32.76 135 THR D O 1
ATOM 4867 N N . LEU D 1 136 ? -23.035 21.173 -47.875 1.00 31.47 136 LEU D N 1
ATOM 4868 C CA . LEU D 1 136 ? -22.708 21.623 -46.537 1.00 30.87 136 LEU D CA 1
ATOM 4869 C C . LEU D 1 136 ? -22.118 23.014 -46.621 1.00 32.56 136 LEU D C 1
ATOM 4870 O O . LEU D 1 136 ? -21.514 23.393 -47.627 1.00 32.40 136 LEU D O 1
ATOM 4875 N N . GLU D 1 137 ? -22.352 23.795 -45.582 1.00 34.48 137 GLU D N 1
ATOM 4876 C CA . GLU D 1 137 ? -21.811 25.130 -45.513 1.00 36.22 137 GLU D CA 1
ATOM 4877 C C . GLU D 1 137 ? -20.781 25.049 -44.390 1.00 33.11 137 GLU D C 1
ATOM 4878 O O . GLU D 1 137 ? -21.140 24.831 -43.236 1.00 30.95 137 GLU D O 1
ATOM 4884 N N . ALA D 1 138 ? -19.502 25.100 -44.752 1.00 31.73 138 ALA D N 1
ATOM 4885 C CA . ALA D 1 138 ? -18.422 25.015 -43.773 1.00 30.41 138 ALA D CA 1
ATOM 4886 C C . ALA D 1 138 ? -17.682 26.334 -43.573 1.00 30.30 138 ALA D C 1
ATOM 4887 O O . ALA D 1 138 ? -17.757 27.244 -44.401 1.00 29.38 138 ALA D O 1
ATOM 4889 N N . LYS D 1 139 ? -16.940 26.412 -42.478 1.00 29.68 139 LYS D N 1
ATOM 4890 C CA . LYS D 1 139 ? -16.176 27.601 -42.167 1.00 29.69 139 LYS D CA 1
ATOM 4891 C C . LYS D 1 139 ? -14.965 27.227 -41.316 1.00 28.99 139 LYS D C 1
ATOM 4892 O O . LYS D 1 139 ? -15.075 26.434 -40.377 1.00 28.31 139 LYS D O 1
ATOM 4898 N N . LEU D 1 140 ? -13.804 27.752 -41.700 1.00 27.98 140 LEU D N 1
ATOM 4899 C CA . LEU D 1 140 ? -12.553 27.515 -40.997 1.00 26.55 140 LEU D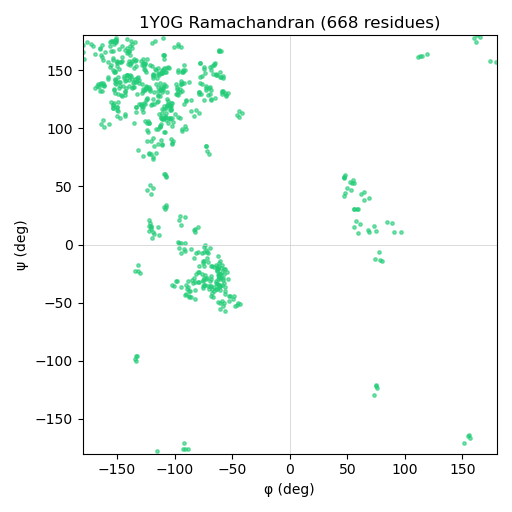 CA 1
ATOM 4900 C C . LEU D 1 140 ? -12.660 28.205 -39.647 1.00 27.63 140 LEU D C 1
ATOM 4901 O O . LEU D 1 140 ? -13.029 29.380 -39.569 1.00 27.83 140 LEU D O 1
ATOM 4906 N N . ILE D 1 141 ? -12.432 27.442 -38.585 1.00 24.75 141 ILE D N 1
ATOM 4907 C CA . ILE D 1 141 ? -12.476 27.961 -37.220 1.00 25.77 141 ILE D CA 1
ATOM 4908 C C . ILE D 1 141 ? -11.073 28.428 -36.833 1.00 25.37 141 ILE D C 1
ATOM 4909 O O . ILE D 1 141 ? -10.900 29.519 -36.293 1.00 27.37 141 ILE D O 1
ATOM 4914 N N . GLY D 1 142 ? -10.075 27.622 -37.184 1.00 25.74 142 GLY D N 1
ATOM 4915 C CA . GLY D 1 142 ? -8.697 27.953 -36.875 1.00 27.53 142 GLY D CA 1
ATOM 4916 C C . GLY D 1 142 ? -7.717 26.922 -37.392 1.00 26.53 142 GLY D C 1
ATOM 4917 O O . GLY D 1 142 ? -8.075 25.786 -37.675 1.00 25.28 142 GLY D O 1
ATOM 4918 N N . GLN D 1 143 ? -6.466 27.334 -37.527 1.00 29.01 143 GLN D N 1
ATOM 4919 C CA . GLN D 1 143 ? -5.400 26.460 -38.004 1.00 34.56 143 GLN D CA 1
ATOM 4920 C C . GLN D 1 143 ? -4.090 26.896 -37.378 1.00 37.22 143 GLN D C 1
ATOM 4921 O O . GLN D 1 143 ? -3.934 28.040 -36.949 1.00 35.46 143 GLN D O 1
ATOM 4927 N N . GLY D 1 144 ? -3.134 25.986 -37.336 1.00 41.71 144 GLY D N 1
ATOM 4928 C CA . GLY D 1 144 ? -1.867 26.344 -36.748 1.00 46.85 144 GLY D CA 1
ATOM 4929 C C . GLY D 1 144 ? -1.167 25.155 -36.146 1.00 48.60 144 GLY D C 1
ATOM 4930 O O . GLY D 1 144 ? -1.572 24.008 -36.358 1.00 47.35 144 GLY D O 1
ATOM 4931 N N . ASP D 1 145 ? -0.088 25.438 -35.424 1.00 50.49 145 ASP D N 1
ATOM 4932 C CA . ASP D 1 145 ? 0.717 24.406 -34.790 1.00 52.78 145 ASP D CA 1
ATOM 4933 C C . ASP D 1 145 ? 0.084 23.652 -33.623 1.00 51.20 145 ASP D C 1
ATOM 4934 O O . ASP D 1 145 ? -0.755 24.146 -32.874 1.00 49.54 145 ASP D O 1
ATOM 4939 N N . ASP D 1 146 ? 0.568 22.434 -33.472 1.00 51.34 146 ASP D N 1
ATOM 4940 C CA . ASP D 1 146 ? 0.156 21.503 -32.446 1.00 50.44 146 ASP D CA 1
ATOM 4941 C C . ASP D 1 146 ? 1.062 21.686 -31.249 1.00 51.00 146 ASP D C 1
ATOM 4942 O O . ASP D 1 146 ? 2.195 22.151 -31.386 1.00 50.70 146 ASP D O 1
ATOM 4947 N N . PRO D 1 147 ? 0.576 21.335 -30.051 1.00 51.54 147 PRO D N 1
ATOM 4948 C CA . PRO D 1 147 ? 1.432 21.471 -28.870 1.00 54.10 147 PRO D CA 1
ATOM 4949 C C . PRO D 1 147 ? 2.444 20.311 -28.903 1.00 54.97 147 PRO D C 1
ATOM 4950 O O . PRO D 1 147 ? 3.400 20.268 -28.131 1.00 55.17 147 PRO D O 1
ATOM 4954 N N . TRP D 1 148 ? 2.227 19.404 -29.855 1.00 56.41 148 TRP D N 1
ATOM 4955 C CA . TRP D 1 148 ? 3.032 18.202 -30.041 1.00 57.82 148 TRP D CA 1
ATOM 4956 C C . TRP D 1 148 ? 3.837 18.162 -31.353 1.00 58.15 148 TRP D C 1
ATOM 4957 O O . TRP D 1 148 ? 4.318 17.108 -31.747 1.00 59.01 148 TRP D O 1
ATOM 4968 N N . GLY D 1 149 ? 3.976 19.299 -32.033 1.00 57.29 149 GLY D N 1
ATOM 4969 C CA . GLY D 1 149 ? 4.746 19.330 -33.270 1.00 55.79 149 GLY D CA 1
ATOM 4970 C C . GLY D 1 149 ? 4.046 19.076 -34.601 1.00 54.75 149 GLY D C 1
ATOM 4971 O O . GLY D 1 149 ? 4.713 18.926 -35.625 1.00 57.15 149 GLY D O 1
ATOM 4972 N N . GLY D 1 150 ? 2.718 19.045 -34.615 1.00 50.05 150 GLY D N 1
ATOM 4973 C CA . GLY D 1 150 ? 2.004 18.812 -35.865 1.00 47.38 150 GLY D CA 1
ATOM 4974 C C . GLY D 1 150 ? 1.278 20.062 -36.328 1.00 44.97 150 GLY D C 1
ATOM 4975 O O . GLY D 1 150 ? 1.374 21.104 -35.679 1.00 45.20 150 GLY D O 1
ATOM 4976 N N . LYS D 1 151 ? 0.622 20.001 -37.483 1.00 41.91 151 LYS D N 1
ATOM 4977 C CA . LYS D 1 151 ? -0.140 21.143 -37.983 1.00 39.36 151 LYS D CA 1
ATOM 4978 C C . LYS D 1 151 ? -1.609 20.741 -38.038 1.00 34.64 151 LYS D C 1
ATOM 4979 O O . LYS D 1 151 ? -1.949 19.620 -38.428 1.00 33.30 151 LYS D O 1
ATOM 4985 N N . ARG D 1 152 ? -2.484 21.645 -37.627 1.00 30.56 152 ARG D N 1
ATOM 4986 C CA . ARG D 1 152 ? -3.902 21.347 -37.631 1.00 26.54 152 ARG D CA 1
ATOM 4987 C C . ARG D 1 152 ? -4.788 22.445 -38.192 1.00 26.45 152 ARG D C 1
ATOM 4988 O O . ARG D 1 152 ? -4.405 23.616 -38.242 1.00 28.09 152 ARG D O 1
ATOM 4996 N N . ALA D 1 153 ? -5.977 22.039 -38.621 1.00 24.33 153 ALA D N 1
ATOM 4997 C CA . ALA D 1 153 ? -6.972 22.944 -39.167 1.00 22.42 153 ALA D CA 1
ATOM 4998 C C . ALA D 1 153 ? -8.340 22.362 -38.820 1.00 21.50 153 ALA D C 1
ATOM 4999 O O . ALA D 1 153 ? -8.581 21.175 -39.034 1.00 21.95 153 ALA D O 1
ATOM 5001 N N . GLY D 1 154 ? -9.209 23.186 -38.246 1.00 22.72 154 GLY D N 1
ATOM 5002 C CA . GLY D 1 154 ? -10.545 22.738 -37.881 1.00 23.59 154 GLY D CA 1
ATOM 5003 C C . GLY D 1 154 ? -11.653 23.519 -38.577 1.00 25.33 154 GLY D C 1
ATOM 5004 O O . GLY D 1 154 ? -11.457 24.680 -38.947 1.00 22.90 154 GLY D O 1
ATOM 5005 N N . PHE D 1 155 ? -12.812 22.884 -38.754 1.00 24.16 155 PHE D N 1
ATOM 5006 C CA . PHE D 1 155 ? -13.963 23.498 -39.423 1.00 26.92 155 PHE D CA 1
ATOM 5007 C C . PHE D 1 155 ? -15.293 23.146 -38.769 1.00 26.72 155 PHE D C 1
ATOM 5008 O O . PHE D 1 155 ? -15.419 22.106 -38.134 1.00 30.25 155 PHE D O 1
ATOM 5016 N N . GLU D 1 156 ? -16.283 24.012 -38.970 1.00 25.94 156 GLU D N 1
ATOM 5017 C CA . GLU D 1 156 ? -17.647 23.796 -38.483 1.00 30.04 156 GLU D CA 1
ATOM 5018 C C . GLU D 1 156 ? -18.499 23.750 -39.747 1.00 30.52 156 GLU D C 1
ATOM 5019 O O . GLU D 1 156 ? -18.185 24.408 -40.735 1.00 33.45 156 GLU D O 1
ATOM 5025 N N . ALA D 1 157 ? -19.544 22.944 -39.749 1.00 29.21 157 ALA D N 1
ATOM 5026 C CA . ALA D 1 157 ? -20.381 22.855 -40.929 1.00 28.79 157 ALA D CA 1
ATOM 5027 C C . ALA D 1 157 ? -21.840 22.621 -40.597 1.00 30.28 157 ALA D C 1
ATOM 5028 O O . ALA D 1 157 ? -22.178 22.187 -39.497 1.00 32.36 157 ALA D O 1
ATOM 5030 N N . GLU D 1 158 ? -22.697 22.905 -41.570 1.00 30.22 158 GLU D N 1
ATOM 5031 C CA . GLU D 1 158 ? -24.138 22.741 -41.437 1.00 30.51 158 GLU D CA 1
ATOM 5032 C C . GLU D 1 158 ? -24.703 22.152 -42.699 1.00 28.29 158 GLU D C 1
ATOM 5033 O O . GLU D 1 158 ? -24.166 22.349 -43.790 1.00 27.56 158 GLU D O 1
ATOM 5039 N N . GLY D 1 159 ? -25.834 21.490 -42.547 1.00 27.84 159 GLY D N 1
ATOM 5040 C CA . GLY D 1 159 ? -26.509 20.887 -43.672 1.00 28.59 159 GLY D CA 1
ATOM 5041 C C . GLY D 1 159 ? -27.848 20.358 -43.217 1.00 30.97 159 GLY D C 1
ATOM 5042 O O . GLY D 1 159 ? -28.172 20.377 -42.029 1.00 29.56 159 GLY D O 1
ATOM 5043 N N . LYS D 1 160 ? -28.645 19.914 -44.172 1.00 34.13 160 LYS D N 1
ATOM 5044 C CA . LYS D 1 160 ? -29.947 19.355 -43.877 1.00 37.99 160 LYS D CA 1
ATOM 5045 C C . LYS D 1 160 ? -30.174 18.133 -44.736 1.00 39.86 160 LYS D C 1
ATOM 5046 O O . LYS D 1 160 ? -29.706 18.050 -45.863 1.00 41.12 160 LYS D O 1
ATOM 5052 N N . ILE D 1 161 ? -30.852 17.151 -44.174 1.00 39.88 161 ILE D N 1
ATOM 5053 C CA . ILE D 1 161 ? -31.157 15.950 -44.914 1.00 39.12 161 ILE D CA 1
ATOM 5054 C C . ILE D 1 161 ? -32.671 15.752 -44.873 1.00 39.51 161 ILE D C 1
ATOM 5055 O O . ILE D 1 161 ? -33.290 15.818 -43.808 1.00 38.91 161 ILE D O 1
ATOM 5060 N N . LYS D 1 162 ? -33.274 15.637 -46.047 1.00 36.83 162 LYS D N 1
ATOM 5061 C CA . LYS D 1 162 ? -34.701 15.373 -46.158 1.00 34.04 162 LYS D CA 1
ATOM 5062 C C . LYS D 1 162 ? -34.797 13.864 -45.949 1.00 28.85 162 LYS D C 1
ATOM 5063 O O . LYS D 1 162 ? -34.232 13.099 -46.730 1.00 26.96 162 LYS D O 1
ATOM 5069 N N . LEU D 1 163 ? -35.449 13.438 -44.874 1.00 26.65 163 LEU D N 1
ATOM 5070 C CA . LEU D 1 163 ? -35.582 12.010 -44.581 1.00 28.38 163 LEU D CA 1
ATOM 5071 C C . LEU D 1 163 ? -36.145 11.165 -45.735 1.00 31.37 163 LEU D C 1
ATOM 5072 O O . LEU D 1 163 ? -35.621 10.093 -46.028 1.00 31.48 163 LEU D O 1
ATOM 5077 N N . LYS D 1 164 ? -37.196 11.643 -46.391 1.00 33.90 164 LYS D N 1
ATOM 5078 C CA . LYS D 1 164 ? -37.806 10.915 -47.502 1.00 36.89 164 LYS D CA 1
ATOM 5079 C C . LYS D 1 164 ? -36.867 10.683 -48.681 1.00 35.13 164 LYS D C 1
ATOM 5080 O O . LYS D 1 164 ? -36.998 9.688 -49.384 1.00 33.77 164 LYS D O 1
ATOM 5086 N N . ASP D 1 165 ? -35.984 11.641 -48.946 1.00 33.18 165 ASP D N 1
ATOM 5087 C CA . ASP D 1 165 ? -35.014 11.530 -50.042 1.00 34.53 165 ASP D CA 1
ATOM 5088 C C . ASP D 1 165 ? -34.122 10.293 -49.903 1.00 34.38 165 ASP D C 1
ATOM 5089 O O . ASP D 1 165 ? -33.635 9.761 -50.900 1.00 36.11 165 ASP D O 1
ATOM 5094 N N . PHE D 1 166 ? -33.861 9.888 -48.662 1.00 33.47 166 PHE D N 1
ATOM 5095 C CA . PHE D 1 166 ? -33.019 8.732 -48.376 1.00 34.75 166 PHE D CA 1
ATOM 5096 C C . PHE D 1 166 ? -33.798 7.531 -47.877 1.00 36.01 166 PHE D C 1
ATOM 5097 O O . PHE D 1 166 ? -33.311 6.757 -47.053 1.00 37.28 166 PHE D O 1
ATOM 5105 N N . ASN D 1 167 ? -35.015 7.400 -48.401 1.00 37.95 167 ASN D N 1
ATOM 5106 C CA . ASN D 1 167 ? -35.932 6.309 -48.098 1.00 38.98 167 ASN D CA 1
ATOM 5107 C C . ASN D 1 167 ? -36.308 6.037 -46.660 1.00 37.56 167 ASN D C 1
ATOM 5108 O O . ASN D 1 167 ? -36.598 4.899 -46.310 1.00 35.84 167 ASN D O 1
ATOM 5113 N N . ILE D 1 168 ? -36.334 7.077 -45.837 1.00 38.19 168 ILE D N 1
ATOM 5114 C CA . ILE D 1 168 ? -36.729 6.929 -44.437 1.00 39.57 168 ILE D CA 1
ATOM 5115 C C . ILE D 1 168 ? -38.178 7.444 -44.381 1.00 41.55 168 ILE D C 1
ATOM 5116 O O . ILE D 1 168 ? -38.425 8.637 -44.155 1.00 40.05 168 ILE D O 1
ATOM 5121 N N . LYS D 1 169 ? -39.118 6.541 -44.671 1.00 43.97 169 LYS D N 1
ATOM 5122 C CA . LYS D 1 169 ? -40.549 6.839 -44.730 1.00 47.66 169 LYS D CA 1
ATOM 5123 C C . LYS D 1 169 ? -41.259 7.220 -43.454 1.00 47.94 169 LYS D C 1
ATOM 5124 O O . LYS D 1 169 ? -42.125 8.096 -43.488 1.00 47.67 169 LYS D O 1
ATOM 5130 N N . THR D 1 170 ? -41.001 6.495 -42.370 1.00 46.49 170 THR D N 1
ATOM 5131 C CA . THR D 1 170 ? -41.681 6.771 -41.110 1.00 47.09 170 THR D CA 1
ATOM 5132 C C . THR D 1 170 ? -41.796 8.266 -40.862 1.00 48.34 170 THR D C 1
ATOM 5133 O O . THR D 1 170 ? -40.788 8.958 -40.711 1.00 49.88 170 THR D O 1
ATOM 5137 N N . ASP D 1 171 ? -43.030 8.767 -40.879 1.00 48.37 171 ASP D N 1
ATOM 5138 C CA . ASP D 1 171 ? -43.267 10.188 -40.667 1.00 48.57 171 ASP D CA 1
ATOM 5139 C C . ASP D 1 171 ? -43.168 10.562 -39.195 1.00 47.23 171 ASP D C 1
ATOM 5140 O O . ASP D 1 171 ? -43.515 9.768 -38.313 1.00 46.23 171 ASP D O 1
ATOM 5145 N N . LEU D 1 172 ? -42.646 11.755 -38.932 1.00 45.40 172 LEU D N 1
ATOM 5146 C CA . LEU D 1 172 ? -42.485 12.241 -37.566 1.00 45.34 172 LEU D CA 1
ATOM 5147 C C . LEU D 1 172 ? -43.265 13.533 -37.314 1.00 45.55 172 LEU D C 1
ATOM 5148 O O . LEU D 1 172 ? -43.161 14.136 -36.234 1.00 46.94 172 LEU D O 1
ATOM 5153 N N . GLY D 1 173 ? -44.043 13.943 -38.315 1.00 43.79 173 GLY D N 1
ATOM 5154 C CA . GLY D 1 173 ? -44.840 15.150 -38.209 1.00 40.93 173 GLY D CA 1
ATOM 5155 C C . GLY D 1 173 ? -44.441 16.168 -39.258 1.00 41.87 173 GLY D C 1
ATOM 5156 O O . GLY D 1 173 ? -43.368 16.051 -39.846 1.00 43.45 173 GLY D O 1
ATOM 5157 N N . PRO D 1 174 ? -45.276 17.191 -39.511 1.00 42.52 174 PRO D N 1
ATOM 5158 C CA . PRO D 1 174 ? -44.970 18.222 -40.510 1.00 41.92 174 PRO D CA 1
ATOM 5159 C C . PRO D 1 174 ? -43.715 19.033 -40.181 1.00 41.82 174 PRO D C 1
ATOM 5160 O O . PRO D 1 174 ? -43.058 19.551 -41.080 1.00 42.84 174 PRO D O 1
ATOM 5164 N N . ALA D 1 175 ? -43.432 19.184 -38.889 1.00 41.00 175 ALA D N 1
ATOM 5165 C CA . ALA D 1 175 ? -42.269 19.935 -38.424 1.00 39.85 175 ALA D CA 1
ATOM 5166 C C . ALA D 1 175 ? -40.988 19.108 -38.425 1.00 39.99 175 ALA D C 1
ATOM 5167 O O . ALA D 1 175 ? -39.906 19.660 -38.286 1.00 40.11 175 ALA D O 1
ATOM 5169 N N . SER D 1 176 ? -41.116 17.797 -38.612 1.00 39.59 176 SER D N 1
ATOM 5170 C CA . SER D 1 176 ? -39.960 16.904 -38.595 1.00 38.42 176 SER D CA 1
ATOM 5171 C C . SER D 1 176 ? -39.700 16.137 -39.896 1.00 35.39 176 SER D C 1
ATOM 5172 O O . SER D 1 176 ? -39.494 14.918 -39.886 1.00 31.56 176 SER D O 1
ATOM 5175 N N . GLN D 1 177 ? -39.706 16.855 -41.012 1.00 33.25 177 GLN D N 1
ATOM 5176 C CA . GLN D 1 177 ? -39.451 16.263 -42.320 1.00 33.13 177 GLN D CA 1
ATOM 5177 C C . GLN D 1 177 ? -37.942 16.157 -42.616 1.00 33.97 177 GLN D C 1
ATOM 5178 O O . GLN D 1 177 ? -37.491 15.228 -43.289 1.00 32.53 177 GLN D O 1
ATOM 5184 N N . GLU D 1 178 ? -37.160 17.111 -42.123 1.00 33.57 178 GLU D N 1
ATOM 5185 C CA . GLU D 1 178 ? -35.721 17.081 -42.353 1.00 35.40 178 GLU D CA 1
ATOM 5186 C C . GLU D 1 178 ? -34.898 17.119 -41.068 1.00 32.73 178 GLU D C 1
ATOM 5187 O O . GLU D 1 178 ? -35.417 17.430 -39.997 1.00 30.51 178 GLU D O 1
ATOM 5193 N N . VAL D 1 179 ? -33.646 16.679 -41.161 1.00 30.67 179 VAL D N 1
ATOM 5194 C CA . VAL D 1 179 ? -32.758 16.667 -40.004 1.00 28.62 179 VAL D CA 1
ATOM 5195 C C . VAL D 1 179 ? -31.584 17.628 -40.179 1.00 24.92 179 VAL D C 1
ATOM 5196 O O . VAL D 1 179 ? -30.967 17.680 -41.243 1.00 27.49 179 VAL D O 1
ATOM 5200 N N . ASP D 1 180 ? -31.332 18.429 -39.146 1.00 20.38 180 ASP D N 1
ATOM 5201 C CA . ASP D 1 180 ? -30.241 19.404 -39.130 1.00 20.45 180 ASP D CA 1
ATOM 5202 C C . ASP D 1 180 ? -28.932 18.696 -38.846 1.00 21.42 180 ASP D C 1
ATOM 5203 O O . ASP D 1 180 ? -28.869 17.885 -37.925 1.00 24.63 180 ASP D O 1
ATOM 5208 N N . LEU D 1 181 ? -27.904 18.976 -39.646 1.00 21.40 181 LEU D N 1
ATOM 5209 C CA . LEU D 1 181 ? -26.577 18.389 -39.444 1.00 22.36 181 LEU D CA 1
ATOM 5210 C C . LEU D 1 181 ? -25.647 19.440 -38.818 1.00 23.57 181 LEU D C 1
ATOM 5211 O O . LEU D 1 181 ? -25.411 20.498 -39.391 1.00 25.96 181 LEU D O 1
ATOM 5216 N N . ILE D 1 182 ? -25.142 19.141 -37.628 1.00 23.56 182 ILE D N 1
ATOM 5217 C CA . ILE D 1 182 ? -24.252 20.036 -36.898 1.00 20.51 182 ILE D CA 1
ATOM 5218 C C . ILE D 1 182 ? -22.880 19.342 -36.853 1.00 23.74 182 ILE D C 1
ATOM 5219 O O . ILE D 1 182 ? -22.661 18.409 -36.077 1.00 21.81 182 ILE D O 1
ATOM 5224 N N . ILE D 1 183 ? -21.972 19.798 -37.708 1.00 21.87 183 ILE D N 1
ATOM 5225 C CA . ILE D 1 183 ? -20.654 19.194 -37.834 1.00 23.69 183 ILE D CA 1
ATOM 5226 C C . ILE D 1 183 ? -19.448 20.056 -37.429 1.00 24.16 183 ILE D C 1
ATOM 5227 O O . ILE D 1 183 ? -19.403 21.254 -37.690 1.00 22.27 183 ILE D O 1
ATOM 5232 N N . SER D 1 184 ? -18.451 19.406 -36.837 1.00 24.86 184 SER D N 1
ATOM 5233 C CA . SER D 1 184 ? -17.210 20.058 -36.429 1.00 27.49 184 SER D CA 1
ATOM 5234 C C . SER D 1 184 ? -16.049 19.055 -36.514 1.00 29.36 184 SER D C 1
ATOM 5235 O O . SER D 1 184 ? -16.073 18.027 -35.843 1.00 32.16 184 SER D O 1
ATOM 5238 N N . VAL D 1 185 ? -15.086 19.300 -37.403 1.00 26.03 185 VAL D N 1
ATOM 5239 C CA . VAL D 1 185 ? -13.939 18.398 -37.559 1.00 25.65 185 VAL D CA 1
ATOM 5240 C C . VAL D 1 185 ? -12.579 19.111 -37.495 1.00 25.46 185 VAL D C 1
ATOM 5241 O O . VAL D 1 185 ? -12.406 20.203 -38.043 1.00 26.77 185 VAL D O 1
ATOM 5245 N N . GLU D 1 186 ? -11.628 18.484 -36.806 1.00 23.50 186 GLU D N 1
ATOM 5246 C CA . GLU D 1 186 ? -10.270 19.001 -36.691 1.00 23.47 186 GLU D CA 1
ATOM 5247 C C . GLU D 1 186 ? -9.415 17.980 -37.426 1.00 23.96 186 GLU D C 1
ATOM 5248 O O . GLU D 1 186 ? -9.583 16.766 -37.239 1.00 21.12 186 GLU D O 1
ATOM 5254 N N . GLY D 1 187 ? -8.590 18.462 -38.346 1.00 24.06 187 GLY D N 1
ATOM 5255 C CA . GLY D 1 187 ? -7.728 17.569 -39.094 1.00 22.60 187 GLY D CA 1
ATOM 5256 C C . GLY D 1 187 ? -6.264 17.731 -38.740 1.00 23.11 187 GLY D C 1
ATOM 5257 O O . GLY D 1 187 ? -5.828 18.792 -38.285 1.00 21.46 187 GLY D O 1
ATOM 5258 N N . VAL D 1 188 ? -5.524 16.638 -38.868 1.00 24.49 188 VAL D N 1
ATOM 5259 C CA . VAL D 1 188 ? -4.081 16.625 -38.621 1.00 25.98 188 VAL D CA 1
ATOM 5260 C C . VAL D 1 188 ? -3.418 16.596 -40.000 1.00 28.34 188 VAL D C 1
ATOM 5261 O O . VAL D 1 188 ? -3.643 15.674 -40.791 1.00 27.64 188 VAL D O 1
ATOM 5265 N N . GLN D 1 189 ? -2.685 17.652 -40.328 1.00 28.54 189 GLN D N 1
ATOM 5266 C CA . GLN D 1 189 ? -2.026 17.725 -41.622 1.00 31.50 189 GLN D CA 1
ATOM 5267 C C . GLN D 1 189 ? -1.123 16.512 -41.877 1.00 33.55 189 GLN D C 1
ATOM 5268 O O . GLN D 1 189 ? -0.315 16.130 -41.037 1.00 31.32 189 GLN D O 1
ATOM 5274 N N . GLN D 1 190 ? -1.324 15.867 -43.017 1.00 39.96 190 GLN D N 1
ATOM 5275 C CA . GLN D 1 190 ? -0.552 14.689 -43.387 1.00 45.42 190 GLN D CA 1
ATOM 5276 C C . GLN D 1 190 ? 0.730 15.049 -44.132 1.00 50.62 190 GLN D C 1
ATOM 5277 O O . GLN D 1 190 ? 1.067 16.230 -44.275 1.00 49.82 190 GLN D O 1
ATOM 5283 N N . LYS D 1 191 ? 1.448 14.017 -44.578 1.00 58.16 191 LYS D N 1
ATOM 5284 C CA . LYS D 1 191 ? 2.696 14.165 -45.331 1.00 64.23 191 LYS D CA 1
ATOM 5285 C C . LYS D 1 191 ? 3.843 14.752 -44.517 1.00 65.63 191 LYS D C 1
ATOM 5286 O O . LYS D 1 191 ? 4.764 15.362 -45.107 1.00 66.46 191 LYS D O 1
#

B-factor: mean 33.59, std 12.39, range [11.19, 95.69]

Secondary structure (DSSP, 8-state):
-EEEE-TTTT-EEEEEEEEETTTEEEEEEE--EEEEEE--SS-GGG-EEEEEEEGGGEE-S-HHHHHHHHSTTTT-TTT--EEEEEEEEEEEETTEEEEEEEEEETTEEEEEEEEEEEEEEEE-TTS-EEEEEEEEEEEETGGGT------GGGSEEEEEEEEEEEE--/-EEEE-TTTT-EEEEEEEEETTTEEEEEEE--EEEEEE--SS-GGG-EEEEEEEGGGEE-S-HHHHHHHHSTTTT-TTT--EEEEEEEEEEEETTEEEEEEEEEETTEEEEEEEEEEEEEEEE-TTS-EEEEEEEEEEEEGGGGT------GGGSEEEEEEEEEEEE--/-EEEE-TTTT-EEEEEEEEETTTEEEEEEE--EEEEEE--SS-GGG-EEEEEEEGGGEE-S-HHHHHHHHSTTTT-TTT--EEEEEEEEEEE-SSSEEEEEEEEETTEEEEEEEEEEEEEEEE-TTS-EEEEEEEEEEEEGGGGT------TT-SEEEEEEEEEEEE--/-EEEE-TTTT-EEEEEEEEETTTEEEEEEE--EEEEEE--SS-GGG---EEEEEGGGEE-S-HHHHHHHHSTTTT-TTT--EEEEEEEEEEEETTEEEEEEEEEETTEEEEEEEEEEEEEEEE-TTS-EEEEEEEEEEEEGGGGT------TT-SEEEEEEEEEEEE--

CATH classification: 2.40.128.110